Protein AF-A0A838V0Q8-F1 (afdb_monomer_lite)

Structure (mmCIF, N/CA/C/O backbone):
data_AF-A0A838V0Q8-F1
#
_entry.id   AF-A0A838V0Q8-F1
#
loop_
_atom_site.group_PDB
_atom_site.id
_atom_site.type_symbol
_atom_site.label_atom_id
_atom_site.label_alt_id
_atom_site.label_comp_id
_atom_site.label_asym_id
_atom_site.label_entity_id
_atom_site.label_seq_id
_atom_site.pdbx_PDB_ins_code
_atom_site.Cartn_x
_atom_site.Cartn_y
_atom_site.Cartn_z
_atom_site.occupancy
_atom_site.B_iso_or_equiv
_atom_site.auth_seq_id
_atom_site.auth_comp_id
_atom_site.auth_asym_id
_atom_site.auth_atom_id
_atom_site.pdbx_PDB_model_num
ATOM 1 N N . MET A 1 1 ? 31.787 38.066 -12.385 1.00 27.59 1 MET A N 1
ATOM 2 C CA . MET A 1 1 ? 32.441 38.683 -13.556 1.00 27.59 1 MET A CA 1
ATOM 3 C C . MET A 1 1 ? 32.677 37.569 -14.558 1.00 27.59 1 MET A C 1
ATOM 5 O O . MET A 1 1 ? 33.365 36.632 -14.186 1.00 27.59 1 MET A O 1
ATOM 9 N N . VAL A 1 2 ? 32.110 37.718 -15.765 1.00 22.78 2 VAL A N 1
ATOM 10 C CA . VAL A 1 2 ? 32.304 36.894 -16.982 1.00 22.78 2 VAL A CA 1
ATOM 11 C C . VAL A 1 2 ? 31.722 35.470 -16.915 1.00 22.78 2 VAL A C 1
ATOM 13 O O . VAL A 1 2 ? 31.914 34.793 -15.921 1.00 22.78 2 VAL A O 1
ATOM 16 N N . ALA A 1 3 ? 31.109 34.875 -17.937 1.00 22.69 3 ALA A N 1
ATOM 17 C CA . ALA A 1 3 ? 30.157 35.247 -18.994 1.00 22.69 3 ALA A CA 1
ATOM 18 C C . ALA A 1 3 ? 29.911 33.912 -19.724 1.00 22.69 3 ALA A C 1
ATOM 20 O O . ALA A 1 3 ? 30.888 33.288 -20.131 1.00 22.69 3 ALA A O 1
ATOM 21 N N . GLU A 1 4 ? 28.667 33.468 -19.907 1.00 22.25 4 GLU A N 1
ATOM 22 C CA . GLU A 1 4 ? 28.375 32.325 -20.782 1.00 22.25 4 GLU A CA 1
ATOM 23 C C . GLU A 1 4 ? 27.551 32.786 -21.978 1.00 22.25 4 GLU A C 1
ATOM 25 O O . GLU A 1 4 ? 26.590 33.547 -21.866 1.00 22.25 4 GLU A O 1
ATOM 30 N N . SER A 1 5 ? 28.043 32.376 -23.142 1.00 23.25 5 SER A N 1
ATOM 31 C CA . SER A 1 5 ? 27.608 32.777 -24.470 1.00 23.25 5 SER A CA 1
ATOM 32 C C . SER A 1 5 ? 26.684 31.713 -25.053 1.00 23.25 5 SER A C 1
ATOM 34 O O . SER A 1 5 ? 26.909 30.516 -24.894 1.00 23.25 5 SER A O 1
ATOM 36 N N . ALA A 1 6 ? 25.629 32.180 -25.715 1.00 22.20 6 ALA A N 1
ATOM 37 C CA . ALA A 1 6 ? 24.656 31.369 -26.425 1.00 22.20 6 ALA A CA 1
ATOM 38 C C . ALA A 1 6 ? 25.219 30.853 -27.759 1.00 22.20 6 ALA A C 1
ATOM 40 O O . ALA A 1 6 ? 25.893 31.592 -28.478 1.00 22.20 6 ALA A O 1
ATOM 41 N N . ALA A 1 7 ? 24.854 29.625 -28.130 1.00 21.95 7 ALA A N 1
ATOM 42 C CA . ALA A 1 7 ? 24.951 29.136 -29.500 1.00 21.95 7 ALA A CA 1
ATOM 43 C C . ALA A 1 7 ? 23.656 28.400 -29.878 1.00 21.95 7 ALA A C 1
ATOM 45 O O . ALA A 1 7 ? 23.331 27.343 -29.342 1.00 21.95 7 ALA A O 1
ATOM 46 N N . THR A 1 8 ? 22.918 29.010 -30.799 1.00 21.48 8 THR A N 1
ATOM 47 C CA . THR 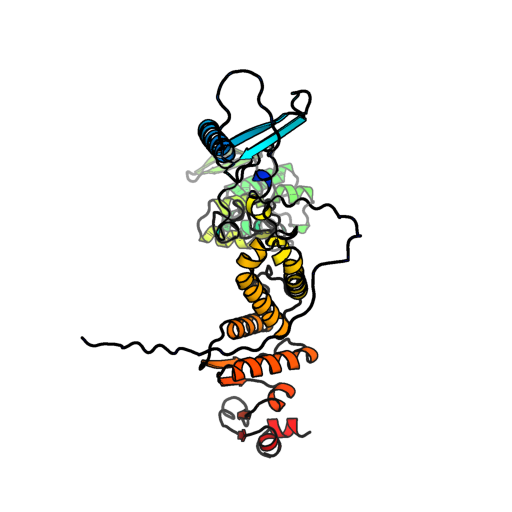A 1 8 ? 21.694 28.514 -31.435 1.00 21.48 8 THR A CA 1
ATOM 48 C C . THR A 1 8 ? 22.070 27.713 -32.684 1.00 21.48 8 THR A C 1
ATOM 50 O O . THR A 1 8 ? 22.910 28.173 -33.455 1.00 21.48 8 THR A O 1
ATOM 53 N N . TYR A 1 9 ? 21.421 26.573 -32.934 1.00 22.02 9 TYR A N 1
ATOM 54 C CA . TYR A 1 9 ? 21.489 25.873 -34.224 1.00 22.02 9 TYR A CA 1
ATOM 55 C C . TYR A 1 9 ? 20.102 25.789 -34.869 1.00 22.02 9 TYR A C 1
ATOM 57 O O . TYR A 1 9 ? 19.142 25.311 -34.271 1.00 22.02 9 TYR A O 1
ATOM 65 N N . THR A 1 10 ? 20.024 26.280 -36.104 1.00 21.56 10 THR A N 1
ATOM 66 C CA . THR A 1 10 ? 18.905 26.191 -37.047 1.00 21.56 10 THR A CA 1
ATOM 67 C C . THR A 1 10 ? 19.059 24.954 -37.934 1.00 21.56 10 THR A C 1
ATOM 69 O O . THR A 1 10 ? 20.157 24.661 -38.405 1.00 21.56 10 THR A O 1
ATOM 72 N N . VAL A 1 11 ? 17.956 24.254 -38.219 1.00 24.94 11 VAL A N 1
ATOM 73 C CA . VAL A 1 11 ? 17.901 23.195 -39.241 1.00 24.94 11 VAL A CA 1
ATOM 74 C C . VAL A 1 11 ? 16.941 23.627 -40.348 1.00 24.94 11 VAL A C 1
ATOM 76 O O . VAL A 1 11 ? 15.776 23.929 -40.099 1.00 24.94 11 VAL A O 1
ATOM 79 N N . ASN A 1 12 ? 17.480 23.685 -41.567 1.00 24.02 12 ASN A N 1
ATOM 80 C CA . ASN A 1 12 ? 16.783 24.012 -42.806 1.00 24.02 12 ASN A CA 1
ATOM 81 C C . ASN A 1 12 ? 15.882 22.860 -43.263 1.00 24.02 12 ASN A C 1
ATOM 83 O O . ASN A 1 12 ? 16.286 21.698 -43.240 1.00 24.02 12 ASN A O 1
ATOM 87 N N . GLY A 1 13 ? 14.688 23.211 -43.740 1.00 23.70 13 GLY A N 1
ATOM 88 C CA . GLY A 1 13 ? 13.792 22.302 -44.442 1.00 23.70 13 GLY A CA 1
ATOM 89 C C . GLY A 1 13 ? 14.162 22.102 -45.913 1.00 23.70 13 GLY A C 1
ATOM 90 O O . GLY A 1 13 ? 14.857 22.918 -46.514 1.00 23.70 13 GLY A O 1
ATOM 91 N N . ASN A 1 14 ? 13.644 21.016 -46.482 1.00 25.72 14 ASN A N 1
ATOM 92 C CA . ASN A 1 14 ? 13.176 20.927 -47.864 1.00 25.72 14 ASN A CA 1
ATOM 93 C C . ASN A 1 14 ? 12.255 19.707 -47.982 1.00 25.72 14 ASN A C 1
ATOM 95 O O . ASN A 1 14 ? 12.619 18.605 -47.579 1.00 25.72 14 ASN A O 1
ATOM 99 N N . GLY A 1 15 ? 11.040 19.935 -48.482 1.00 23.84 15 GLY A N 1
ATOM 100 C CA . GLY A 1 15 ? 10.014 18.912 -48.654 1.00 23.84 15 GLY A CA 1
ATOM 101 C C . GLY A 1 15 ? 10.025 18.265 -50.036 1.00 23.84 15 GLY A C 1
ATOM 102 O O . GLY A 1 15 ? 10.682 18.749 -50.950 1.00 23.84 15 GLY A O 1
ATOM 103 N N . HIS A 1 16 ? 9.210 17.221 -50.189 1.00 25.89 16 HIS A N 1
ATOM 104 C CA . HIS A 1 16 ? 8.459 16.950 -51.413 1.00 25.89 16 HIS A CA 1
ATOM 105 C C . HIS A 1 16 ? 7.184 16.161 -51.100 1.00 25.89 16 HIS A C 1
ATOM 107 O O . HIS A 1 16 ? 7.132 15.353 -50.178 1.00 25.89 16 HIS A O 1
ATOM 113 N N . ALA A 1 17 ? 6.145 16.504 -51.856 1.00 25.42 17 ALA A N 1
ATOM 114 C CA . ALA A 1 17 ? 4.744 16.201 -51.632 1.00 25.42 17 ALA A CA 1
ATOM 115 C C . ALA A 1 17 ? 4.305 14.889 -52.295 1.00 25.42 17 ALA A C 1
ATOM 117 O O . ALA A 1 17 ? 4.749 14.575 -53.396 1.00 25.42 17 ALA A O 1
ATOM 118 N N . HIS A 1 18 ? 3.330 14.217 -51.682 1.00 26.44 18 HIS A N 1
ATOM 119 C CA . HIS A 1 18 ? 2.411 13.305 -52.360 1.00 26.44 18 HIS A CA 1
ATOM 120 C C . HIS A 1 18 ? 0.996 13.510 -51.798 1.00 26.44 18 HIS A C 1
ATOM 122 O O . HIS A 1 18 ? 0.801 13.515 -50.588 1.00 26.44 18 HIS A O 1
ATOM 128 N N . ASN A 1 19 ? 0.033 13.724 -52.698 1.00 30.44 19 ASN A N 1
ATOM 129 C CA . ASN A 1 19 ? -1.394 13.947 -52.433 1.00 30.44 19 ASN A CA 1
ATOM 130 C C . ASN A 1 19 ? -2.167 12.652 -52.744 1.00 30.44 19 ASN A C 1
ATOM 132 O O . ASN A 1 19 ? -1.839 12.018 -53.753 1.00 30.44 19 ASN A O 1
ATOM 136 N N . PRO A 1 20 ? -3.158 12.245 -51.928 1.00 26.58 20 PRO A N 1
ATOM 137 C CA . PRO A 1 20 ? -4.517 11.996 -52.469 1.00 26.58 20 PRO A CA 1
ATOM 138 C C . PRO A 1 20 ? -5.647 12.149 -51.404 1.00 26.58 20 PRO A C 1
ATOM 140 O O . PRO A 1 20 ? -5.343 12.360 -50.235 1.00 26.58 20 PRO A O 1
ATOM 143 N N . PRO A 1 21 ? -6.931 11.866 -51.708 1.00 28.67 21 PRO A N 1
ATOM 144 C CA . PRO A 1 21 ? -7.821 12.361 -52.760 1.00 28.67 21 PRO A CA 1
ATOM 145 C C . PRO A 1 21 ? -8.985 13.216 -52.175 1.00 28.67 21 PRO A C 1
ATOM 147 O O . PRO A 1 21 ? -9.068 13.460 -50.975 1.00 28.67 21 PRO A O 1
ATOM 150 N N . SER A 1 22 ? -9.869 13.717 -53.045 1.00 30.17 22 SER A N 1
ATOM 151 C CA . SER A 1 22 ? -10.964 14.655 -52.744 1.00 30.17 22 SER A CA 1
ATOM 152 C C . SER A 1 22 ? -12.194 14.041 -52.058 1.00 30.17 22 SER A C 1
ATOM 154 O O . SER A 1 22 ? -12.594 12.921 -52.358 1.00 30.17 22 SER A O 1
ATOM 156 N N . MET A 1 23 ? -12.826 14.868 -51.220 1.00 28.14 23 MET A N 1
ATOM 157 C CA . MET A 1 23 ? -13.954 14.620 -50.313 1.00 28.14 23 MET A CA 1
ATOM 158 C C . MET A 1 23 ? -15.334 14.533 -51.007 1.00 28.14 23 MET A C 1
ATOM 160 O O . MET A 1 23 ? -16.185 15.401 -50.819 1.00 28.14 23 MET A O 1
ATOM 164 N N . GLY A 1 24 ? -15.564 13.504 -51.820 1.00 35.00 24 GLY A N 1
ATOM 165 C CA . GLY A 1 24 ? -16.879 13.210 -52.396 1.00 35.00 24 GLY A CA 1
ATOM 166 C C . GLY A 1 24 ? -17.123 11.707 -52.411 1.00 35.00 24 GLY A C 1
ATOM 167 O O . GLY A 1 24 ? -16.280 10.979 -52.920 1.00 35.00 24 GLY A O 1
ATOM 168 N N . ASP A 1 25 ? -18.264 11.295 -51.861 1.00 31.20 25 ASP A N 1
ATOM 169 C CA . ASP A 1 25 ? -18.813 9.930 -51.813 1.00 31.20 25 ASP A CA 1
ATOM 170 C C . ASP A 1 25 ? -18.378 9.065 -50.619 1.00 31.20 25 ASP A C 1
ATOM 172 O O . ASP A 1 25 ? -17.467 8.250 -50.717 1.00 31.20 25 ASP A O 1
ATOM 176 N N . LEU A 1 26 ? -19.087 9.229 -49.493 1.00 26.19 26 LEU A N 1
ATOM 177 C CA . LEU A 1 26 ? -19.538 8.152 -48.590 1.00 26.19 26 LEU A CA 1
ATOM 178 C C . LEU A 1 26 ? -20.441 8.764 -47.503 1.00 26.19 26 LEU A C 1
ATOM 180 O O . LEU A 1 26 ? -20.058 8.954 -46.353 1.00 26.19 26 LEU A O 1
ATOM 184 N N . LEU A 1 27 ? -21.650 9.133 -47.927 1.00 29.05 27 LEU A N 1
ATOM 185 C CA . LEU A 1 27 ? -22.819 9.204 -47.054 1.00 29.05 27 LEU A CA 1
ATOM 186 C C . LEU A 1 27 ? -23.369 7.777 -46.932 1.00 29.05 27 LEU A C 1
ATOM 188 O O . LEU A 1 27 ? -23.514 7.121 -47.962 1.00 29.05 27 LEU A O 1
ATOM 192 N N . ASP A 1 28 ? -23.589 7.330 -45.692 1.00 31.64 28 ASP A N 1
ATOM 193 C CA . ASP A 1 28 ? -24.617 6.375 -45.224 1.00 31.64 28 ASP A CA 1
ATOM 194 C C . ASP A 1 28 ? -24.084 5.436 -44.123 1.00 31.64 28 ASP A C 1
ATOM 196 O O . ASP A 1 28 ? -23.630 4.324 -44.389 1.00 31.64 28 ASP A O 1
ATOM 200 N N . ALA A 1 29 ? -24.178 5.888 -42.865 1.00 27.28 29 ALA A N 1
ATOM 201 C CA . ALA A 1 29 ? -24.441 5.052 -41.686 1.00 27.28 29 ALA A CA 1
ATOM 202 C C . ALA A 1 29 ? -24.900 5.944 -40.510 1.00 27.28 29 ALA A C 1
ATOM 204 O O . ALA A 1 29 ? -24.323 7.002 -40.270 1.00 27.28 29 ALA A O 1
ATOM 205 N N . GLU A 1 30 ? -25.971 5.525 -39.835 1.00 27.91 30 GLU A N 1
ATOM 206 C CA . GLU A 1 30 ? -26.723 6.229 -38.778 1.00 27.91 30 GLU A CA 1
ATOM 207 C C . GLU A 1 30 ? -25.892 6.580 -37.519 1.00 27.91 30 GLU A C 1
ATOM 209 O O . GLU A 1 30 ? -24.921 5.879 -37.222 1.00 27.91 30 GLU A O 1
ATOM 214 N N . PRO A 1 31 ? -26.263 7.626 -36.745 1.00 31.75 31 PRO A N 1
ATOM 215 C CA . PRO A 1 31 ? -25.540 8.006 -35.536 1.00 31.75 31 PRO A CA 1
ATOM 216 C C . PRO A 1 31 ? -25.955 7.149 -34.330 1.00 31.75 31 PRO A C 1
ATOM 218 O O . PRO A 1 31 ? -27.133 6.856 -34.133 1.00 31.75 31 PRO A O 1
ATOM 221 N N . LEU A 1 32 ? -24.969 6.791 -33.505 1.00 28.88 32 LEU A N 1
ATOM 222 C CA . LEU A 1 32 ? -25.169 6.327 -32.133 1.00 28.88 32 LEU A CA 1
ATOM 223 C C . LEU A 1 32 ? -25.063 7.533 -31.195 1.00 28.88 32 LEU A C 1
ATOM 225 O O . LEU A 1 32 ? -24.116 8.314 -31.299 1.00 28.88 32 LEU A O 1
ATOM 229 N N . ASP A 1 33 ? -26.060 7.662 -30.322 1.00 35.06 33 ASP A N 1
ATOM 230 C CA . ASP A 1 33 ? -26.150 8.648 -29.247 1.00 35.06 33 ASP A CA 1
ATOM 231 C C . ASP A 1 33 ? -24.941 8.567 -28.307 1.00 35.06 33 ASP A C 1
ATOM 233 O O . ASP A 1 33 ? -24.642 7.488 -27.799 1.00 35.06 33 ASP A O 1
ATOM 237 N N . GLU A 1 34 ? -24.302 9.707 -28.025 1.00 33.06 34 GLU A N 1
ATOM 238 C CA . GLU A 1 34 ? -23.571 9.950 -26.775 1.00 33.06 34 GLU A CA 1
ATOM 239 C C . GLU A 1 34 ? -23.353 11.465 -26.577 1.00 33.06 34 GLU A C 1
ATOM 241 O O . GLU A 1 34 ? -22.611 12.130 -27.305 1.00 33.06 34 GLU A O 1
ATOM 246 N N . ASP A 1 35 ? -24.061 12.014 -25.587 1.00 30.98 35 ASP A N 1
ATOM 247 C CA . ASP A 1 35 ? -24.038 13.420 -25.188 1.00 30.98 35 ASP A CA 1
ATOM 248 C C . ASP A 1 35 ? -22.748 13.763 -24.428 1.00 30.98 35 ASP A C 1
ATOM 250 O O . ASP A 1 35 ? -22.618 13.521 -23.227 1.00 30.98 35 ASP A O 1
ATOM 254 N N . VAL A 1 36 ? -21.811 14.419 -25.113 1.00 31.73 36 VAL A N 1
ATOM 255 C CA . VAL A 1 36 ? -20.739 15.202 -24.483 1.00 31.73 36 VAL A CA 1
ATOM 256 C C . VAL A 1 36 ? -20.862 16.633 -24.994 1.00 31.73 36 VAL A C 1
ATOM 258 O O . VAL A 1 36 ? -20.427 16.964 -26.097 1.00 31.73 36 VAL A O 1
ATOM 261 N N . PHE A 1 37 ? -21.520 17.494 -24.212 1.00 37.84 37 PHE A N 1
ATOM 262 C CA . PHE A 1 37 ? -21.753 18.881 -24.608 1.00 37.84 37 PHE A CA 1
ATOM 263 C C . PHE A 1 37 ? -20.586 19.788 -24.224 1.00 37.84 37 PHE A C 1
ATOM 265 O O . PHE A 1 37 ? -20.399 20.186 -23.076 1.00 37.84 37 PHE A O 1
ATOM 272 N N . ASP A 1 38 ? -19.831 20.136 -25.260 1.00 32.28 38 ASP A N 1
ATOM 273 C CA . ASP A 1 38 ? -18.827 21.187 -25.286 1.00 32.28 38 ASP A CA 1
ATOM 274 C C . ASP A 1 38 ? -19.506 22.567 -25.165 1.00 32.28 38 ASP A C 1
ATOM 276 O O . ASP A 1 38 ? -20.381 22.923 -25.964 1.00 32.28 38 ASP A O 1
ATOM 280 N N . ILE A 1 39 ? -19.110 23.356 -24.162 1.00 34.66 39 ILE A N 1
ATOM 281 C CA . ILE A 1 39 ? -19.724 24.650 -23.791 1.00 34.66 39 ILE A CA 1
ATOM 282 C C . ILE A 1 39 ? -19.651 25.678 -24.940 1.00 34.66 39 ILE A C 1
ATOM 284 O O . ILE A 1 39 ? -20.448 26.615 -24.997 1.00 34.66 39 ILE A O 1
ATOM 288 N N . GLU A 1 40 ? -18.760 25.489 -25.917 1.00 30.78 40 GLU A N 1
ATOM 289 C CA . GLU A 1 40 ? -18.670 26.365 -27.092 1.00 30.78 40 GLU A CA 1
ATOM 290 C C . GLU A 1 40 ? -19.687 26.040 -28.199 1.00 30.78 40 GLU A C 1
ATOM 292 O O . GLU A 1 40 ? -20.013 26.921 -29.000 1.00 30.78 40 GLU A O 1
ATOM 297 N N . ARG A 1 41 ? -20.249 24.822 -28.240 1.00 31.50 41 ARG A N 1
ATOM 298 C CA . ARG A 1 41 ? -21.138 24.392 -29.337 1.00 31.50 41 ARG A CA 1
ATOM 299 C C . ARG A 1 41 ? -22.588 24.852 -29.161 1.00 31.50 41 ARG A C 1
ATOM 301 O O . ARG A 1 41 ? -23.261 25.126 -30.150 1.00 31.50 41 ARG A O 1
ATOM 308 N N . ALA A 1 42 ? -23.038 25.059 -27.922 1.00 31.00 42 ALA A N 1
ATOM 309 C CA . ALA A 1 42 ? -24.378 25.581 -27.619 1.00 31.00 42 ALA A CA 1
ATOM 310 C C . ALA A 1 42 ? -24.590 27.048 -28.058 1.00 31.00 42 ALA A C 1
ATOM 312 O O . ALA A 1 42 ? -25.717 27.536 -28.078 1.00 31.00 42 ALA A O 1
ATOM 313 N N . ALA A 1 43 ? -23.523 27.757 -28.440 1.00 29.64 43 ALA A N 1
ATOM 314 C CA . ALA A 1 43 ? -23.597 29.149 -28.874 1.00 29.64 43 ALA A CA 1
ATOM 315 C C . ALA A 1 43 ? -23.860 29.335 -30.385 1.00 29.64 43 ALA A C 1
ATOM 317 O O . ALA A 1 43 ? -23.989 30.482 -30.815 1.00 29.64 43 ALA A O 1
ATOM 318 N N . ILE A 1 44 ? -23.921 28.265 -31.196 1.00 30.66 44 ILE A N 1
ATOM 319 C CA . ILE A 1 44 ? -23.958 28.392 -32.669 1.00 30.66 44 ILE A CA 1
ATOM 320 C C . ILE A 1 44 ? -25.320 28.091 -33.325 1.00 30.66 44 ILE A C 1
ATOM 322 O O . ILE A 1 44 ? -25.577 28.656 -34.383 1.00 30.66 44 ILE A O 1
ATOM 326 N N . ASP A 1 45 ? -26.263 27.386 -32.692 1.00 30.31 45 ASP A N 1
ATOM 327 C CA . ASP A 1 45 ? -27.553 27.068 -33.352 1.00 30.31 45 ASP A CA 1
ATOM 328 C C . ASP A 1 45 ? -28.740 27.985 -32.993 1.00 30.31 45 ASP A C 1
ATOM 330 O O . ASP A 1 45 ? -29.865 27.779 -33.445 1.00 30.31 45 ASP A O 1
ATOM 334 N N . ALA A 1 46 ? -28.512 29.084 -32.270 1.00 32.84 46 ALA A N 1
ATOM 335 C CA . ALA A 1 46 ? -29.547 30.088 -31.998 1.00 32.84 46 ALA A CA 1
ATOM 336 C C . ALA A 1 46 ? -29.576 31.200 -33.068 1.00 32.84 46 ALA A C 1
ATOM 338 O O . ALA A 1 46 ? -29.447 32.388 -32.765 1.00 32.84 46 ALA A O 1
ATOM 339 N N . ALA A 1 47 ? -29.738 30.824 -34.337 1.00 32.78 47 ALA A N 1
ATOM 340 C CA . ALA A 1 47 ? -29.873 31.753 -35.461 1.00 32.78 47 ALA A CA 1
ATOM 341 C C . ALA A 1 47 ? -31.260 31.679 -36.124 1.00 32.78 47 ALA A C 1
ATOM 343 O O . ALA A 1 47 ? -31.353 31.646 -37.344 1.00 32.78 47 ALA A O 1
ATOM 344 N N . ALA A 1 48 ? -32.346 31.669 -35.344 1.00 35.22 48 ALA A N 1
ATOM 345 C CA . ALA A 1 48 ? -33.700 31.909 -35.862 1.00 35.22 48 ALA A CA 1
ATOM 346 C C . ALA A 1 48 ? -34.703 32.231 -34.739 1.00 35.22 48 ALA A C 1
ATOM 348 O O . ALA A 1 48 ? -35.580 31.434 -34.435 1.00 35.22 48 ALA A O 1
ATOM 349 N N . LEU A 1 49 ? -34.604 33.408 -34.116 1.00 36.38 49 LEU A N 1
ATOM 350 C CA . LEU A 1 49 ? -35.674 33.922 -33.251 1.00 36.38 49 LEU A CA 1
ATOM 351 C C . LEU A 1 49 ? -36.010 35.361 -33.652 1.00 36.38 49 LEU A C 1
ATOM 353 O O . LEU A 1 49 ? -35.263 36.304 -33.390 1.00 36.38 49 LEU A O 1
ATOM 357 N N . THR A 1 50 ? -37.142 35.518 -34.336 1.00 31.05 50 THR A N 1
ATOM 358 C CA . THR A 1 50 ? -37.797 36.807 -34.592 1.00 31.05 50 THR A CA 1
ATOM 359 C C . THR A 1 50 ? -38.394 37.371 -33.296 1.00 31.05 50 THR A C 1
ATOM 361 O O . THR A 1 50 ? -39.082 36.633 -32.592 1.00 31.05 50 THR A O 1
ATOM 364 N N . PRO A 1 51 ? -38.193 38.661 -32.968 1.00 31.22 51 PRO A N 1
ATOM 365 C CA . PRO A 1 51 ? -38.694 39.240 -31.722 1.00 31.22 51 PRO A CA 1
ATOM 366 C C . PRO A 1 51 ? -40.180 39.642 -31.800 1.00 31.22 51 PRO A C 1
ATOM 368 O O . PRO A 1 51 ? -40.661 40.104 -32.836 1.00 31.22 51 PRO A O 1
ATOM 371 N N . ALA A 1 52 ? -40.889 39.520 -30.671 1.00 31.80 52 ALA A N 1
ATOM 372 C CA . ALA A 1 52 ? -42.232 40.069 -30.448 1.00 31.80 52 ALA A CA 1
ATOM 373 C C . ALA A 1 52 ? -42.241 41.620 -30.524 1.00 31.80 52 ALA A C 1
ATOM 375 O O . ALA A 1 52 ? -41.208 42.256 -30.288 1.00 31.80 52 ALA A O 1
ATOM 376 N N . PRO A 1 53 ? -43.375 42.264 -30.873 1.00 33.94 53 PRO A N 1
ATOM 377 C CA . PRO A 1 53 ? -43.376 43.633 -31.379 1.00 33.94 53 PRO A CA 1
ATOM 378 C C . PRO A 1 53 ? -43.263 44.669 -30.255 1.00 33.94 53 PRO A C 1
ATOM 380 O O . PRO A 1 53 ? -44.165 44.826 -29.436 1.00 33.94 53 PRO A O 1
ATOM 383 N N . GLY A 1 54 ? -42.164 45.425 -30.261 1.00 32.88 54 GLY A N 1
ATOM 384 C CA . GLY A 1 54 ? -41.923 46.511 -29.311 1.00 32.88 54 GLY A CA 1
ATOM 385 C C . GLY A 1 54 ? -40.533 47.125 -29.452 1.00 32.88 54 GLY A C 1
ATOM 386 O O . GLY A 1 54 ? -39.710 46.965 -28.567 1.00 32.88 54 GLY A O 1
ATOM 387 N N . ALA A 1 55 ? -40.302 47.801 -30.584 1.00 34.16 55 ALA A N 1
ATOM 388 C CA . ALA A 1 55 ? -39.241 48.778 -30.864 1.00 34.16 55 ALA A CA 1
ATOM 389 C C . ALA A 1 55 ? -37.795 48.452 -30.420 1.00 34.16 55 ALA A C 1
ATOM 391 O O . ALA A 1 55 ? -37.425 48.687 -29.277 1.00 34.16 55 ALA A O 1
ATOM 392 N N . LEU A 1 56 ? -36.946 48.081 -31.389 1.00 32.66 56 LEU A N 1
ATOM 393 C CA . LEU A 1 56 ? -35.670 48.745 -31.732 1.00 32.66 56 LEU A CA 1
ATOM 394 C C . LEU A 1 56 ? -35.138 48.155 -33.066 1.00 32.66 56 LEU A C 1
ATOM 396 O O . LEU A 1 56 ? -35.494 47.029 -33.416 1.00 32.66 56 LEU A O 1
ATOM 400 N N . PRO A 1 57 ? -34.392 48.936 -33.871 1.00 35.97 57 PRO A N 1
ATOM 401 C CA . PRO A 1 57 ? -34.242 48.722 -35.307 1.00 35.97 57 PRO A CA 1
ATOM 402 C C . PRO A 1 57 ? -33.289 47.577 -35.658 1.00 35.97 57 PRO A C 1
ATOM 404 O O . PRO A 1 57 ? -32.301 47.317 -34.975 1.00 35.97 57 PRO A O 1
ATOM 407 N N . ALA A 1 58 ? -33.581 46.946 -36.792 1.00 46.47 58 ALA A N 1
ATOM 408 C CA . ALA A 1 58 ? -32.696 46.018 -37.468 1.00 46.47 58 ALA A CA 1
ATOM 409 C C . ALA A 1 58 ? -31.433 46.746 -37.961 1.00 46.47 58 ALA A C 1
ATOM 411 O O . ALA A 1 58 ? -31.509 47.586 -38.858 1.00 46.47 58 ALA A O 1
ATOM 412 N N . SER A 1 59 ? -30.276 46.402 -37.394 1.00 40.00 59 SER A N 1
ATOM 413 C CA . SER A 1 59 ? -28.971 46.625 -38.024 1.00 40.00 59 SER A CA 1
ATOM 414 C C . SER A 1 59 ? -27.925 45.645 -37.478 1.00 40.00 59 SER A C 1
ATOM 416 O O . SER A 1 59 ? -27.496 45.756 -36.331 1.00 40.00 59 SER A O 1
ATOM 418 N N . ASP A 1 60 ? -27.548 44.685 -38.320 1.00 43.28 60 ASP A N 1
ATOM 419 C CA . ASP A 1 60 ? -26.211 44.105 -38.492 1.00 43.28 60 ASP A CA 1
ATOM 420 C C . ASP A 1 60 ? -25.285 43.963 -37.271 1.00 43.28 60 ASP A C 1
ATOM 422 O O . ASP A 1 60 ? -24.539 44.876 -36.913 1.00 43.28 60 ASP A O 1
ATOM 426 N N . LYS A 1 61 ? -25.213 42.735 -36.739 1.00 46.66 61 LYS A N 1
ATOM 427 C CA . LYS A 1 61 ? -24.014 41.862 -36.742 1.00 46.66 61 LYS A CA 1
ATOM 428 C C . LYS A 1 61 ? -24.272 40.642 -35.839 1.00 46.66 61 LYS A C 1
ATOM 430 O O . LYS A 1 61 ? -24.765 40.830 -34.728 1.00 46.66 61 LYS A O 1
ATOM 435 N N . PRO A 1 62 ? -23.858 39.421 -36.227 1.00 48.34 62 PRO A N 1
ATOM 436 C CA . PRO A 1 62 ? -24.031 38.195 -35.424 1.00 48.34 62 PRO A CA 1
ATOM 437 C C . PRO A 1 62 ? -23.356 38.234 -34.034 1.00 48.34 62 PRO A C 1
ATOM 439 O O . PRO A 1 62 ? -23.585 37.361 -33.206 1.00 48.34 62 PRO A O 1
ATOM 442 N N . ASN A 1 63 ? -22.565 39.271 -33.742 1.00 56.81 63 ASN A N 1
ATOM 443 C CA . ASN A 1 63 ? -21.862 39.459 -32.474 1.00 56.81 63 ASN A CA 1
ATOM 444 C C . ASN A 1 63 ? -22.728 40.081 -31.349 1.00 56.81 63 ASN A C 1
ATOM 446 O O . ASN A 1 63 ? -22.324 40.036 -30.194 1.00 56.81 63 ASN A O 1
ATOM 450 N N . THR A 1 64 ? -23.907 40.653 -31.643 1.00 73.94 64 THR A N 1
ATOM 451 C CA . THR A 1 64 ? -24.700 41.413 -30.646 1.00 73.94 64 THR A CA 1
ATOM 452 C C . THR A 1 64 ? -25.581 40.539 -29.752 1.00 73.94 64 THR A C 1
ATOM 454 O O . THR A 1 64 ? -25.746 40.848 -28.575 1.00 73.94 64 THR A O 1
ATOM 457 N N . MET A 1 65 ? -26.127 39.429 -30.265 1.00 80.19 65 MET A N 1
ATOM 458 C CA . MET A 1 65 ? -26.949 38.522 -29.452 1.00 80.19 65 MET A CA 1
ATOM 459 C C . MET A 1 65 ? -26.091 37.740 -28.458 1.00 80.19 65 MET A C 1
ATOM 461 O O . MET A 1 65 ? -26.425 37.682 -27.280 1.00 80.19 65 MET A O 1
ATOM 465 N N . ARG A 1 66 ? -24.942 37.215 -28.905 1.00 81.38 66 ARG A N 1
ATOM 466 C CA . ARG A 1 66 ? -23.989 36.512 -28.034 1.00 81.38 66 ARG A CA 1
ATOM 467 C C . ARG A 1 66 ? -23.517 37.398 -26.882 1.00 81.38 66 ARG A C 1
ATOM 469 O O . ARG A 1 66 ? -23.494 36.935 -25.751 1.00 81.38 66 ARG A O 1
ATOM 476 N N . GLN A 1 67 ? -23.196 38.664 -27.165 1.00 84.06 67 GLN A N 1
ATOM 477 C CA . GLN A 1 67 ? -22.832 39.646 -26.138 1.00 84.06 67 GLN A CA 1
ATOM 478 C C . GLN A 1 67 ? -23.969 39.867 -25.139 1.00 84.06 67 GLN A C 1
ATOM 480 O O . GLN A 1 67 ? -23.758 39.738 -23.944 1.00 84.06 67 GLN A O 1
ATOM 485 N N . ARG A 1 68 ? -25.200 40.092 -25.613 1.00 85.38 68 ARG A N 1
ATOM 486 C CA . ARG A 1 68 ? -26.356 40.292 -24.725 1.00 85.38 68 ARG A CA 1
ATOM 487 C C . ARG A 1 68 ? -26.672 39.074 -23.858 1.00 85.38 68 ARG A C 1
ATOM 489 O O . ARG A 1 68 ? -27.052 39.241 -22.701 1.00 85.38 68 ARG A O 1
ATOM 496 N N . VAL A 1 69 ? -26.551 37.867 -24.414 1.00 88.69 69 VAL A N 1
ATOM 497 C CA . VAL A 1 69 ? -26.728 36.618 -23.661 1.00 88.69 69 VAL A CA 1
ATOM 498 C C . VAL A 1 69 ? -25.619 36.479 -22.623 1.00 88.69 69 VAL A C 1
ATOM 500 O O . VAL A 1 69 ? -25.935 36.229 -21.468 1.00 88.69 69 VAL A O 1
ATOM 503 N N . ALA A 1 70 ? -24.357 36.710 -22.995 1.00 88.88 70 ALA A N 1
ATOM 504 C CA . ALA A 1 70 ? -23.232 36.672 -22.063 1.00 88.88 70 ALA A CA 1
ATOM 505 C C . ALA A 1 70 ? -23.411 37.671 -20.908 1.00 88.88 70 ALA A C 1
ATOM 507 O O . ALA A 1 70 ? -23.351 37.259 -19.754 1.00 88.88 70 ALA A O 1
ATOM 508 N N . ASP A 1 71 ? -23.747 38.931 -21.205 1.00 89.56 71 ASP A N 1
ATOM 509 C CA . ASP A 1 71 ? -24.001 39.967 -20.194 1.00 89.56 71 ASP A CA 1
ATOM 510 C C . ASP A 1 71 ? -25.152 39.568 -19.248 1.00 89.56 71 ASP A C 1
ATOM 512 O O . ASP A 1 71 ? -25.096 39.793 -18.037 1.00 89.56 71 ASP A O 1
ATOM 516 N N . SER A 1 72 ? -26.212 38.954 -19.791 1.00 90.50 72 SER A N 1
ATOM 517 C CA . SER A 1 72 ? -27.369 38.494 -19.008 1.00 90.50 72 SER A CA 1
ATOM 518 C C . SER A 1 72 ? -27.025 37.290 -18.132 1.00 90.50 72 SER A C 1
ATOM 520 O O . SER A 1 72 ? -27.463 37.228 -16.982 1.00 90.50 72 SER A O 1
ATOM 522 N N . VAL A 1 73 ? -26.228 36.352 -18.650 1.00 91.56 73 VAL A N 1
ATOM 523 C CA . VAL A 1 73 ? -25.728 35.194 -17.904 1.00 91.56 73 VAL A CA 1
ATOM 524 C C . VAL A 1 73 ? -24.822 35.661 -16.767 1.00 91.56 73 VAL A C 1
ATOM 526 O O . VAL A 1 73 ? -25.082 35.305 -15.625 1.00 91.56 73 VAL A O 1
ATOM 529 N N . GLU A 1 74 ? -23.848 36.532 -17.037 1.00 90.06 74 GLU A N 1
ATOM 530 C CA . GLU A 1 74 ? -22.935 37.081 -16.025 1.00 90.06 74 GLU A CA 1
ATOM 531 C C . GLU A 1 74 ? -23.689 37.868 -14.943 1.00 90.06 74 GLU A C 1
ATOM 533 O O . GLU A 1 74 ? -23.462 37.684 -13.747 1.00 90.06 74 GLU A O 1
ATOM 538 N N . THR A 1 75 ? -24.648 38.711 -15.337 1.00 90.38 75 THR A N 1
ATOM 539 C CA . THR A 1 75 ? -25.486 39.454 -14.384 1.00 90.38 75 THR A CA 1
ATOM 540 C C . THR A 1 75 ? -26.298 38.504 -13.505 1.00 90.38 75 THR A C 1
ATOM 542 O O . THR A 1 75 ? -26.373 38.694 -12.291 1.00 90.38 75 THR A O 1
ATOM 545 N N . THR A 1 76 ? -26.897 37.468 -14.095 1.00 89.44 76 THR A N 1
ATOM 546 C CA . THR A 1 76 ? -27.746 36.529 -13.352 1.00 89.44 76 THR A CA 1
ATOM 547 C C . THR A 1 76 ? -26.923 35.622 -12.443 1.00 89.44 76 THR A C 1
ATOM 549 O O . THR A 1 76 ? -27.331 35.399 -11.310 1.00 89.44 76 THR A O 1
ATOM 552 N N . LEU A 1 77 ? -25.744 35.170 -12.880 1.00 88.31 77 LEU A N 1
ATOM 553 C CA . LEU A 1 77 ? -24.808 34.410 -12.049 1.00 88.31 77 LEU A CA 1
ATOM 554 C C . LEU A 1 77 ? -24.332 35.240 -10.853 1.00 88.31 77 LEU A C 1
ATOM 556 O O . LEU A 1 77 ? -24.363 34.747 -9.729 1.00 88.31 77 LEU A O 1
ATOM 560 N N . ASN A 1 78 ? -23.997 36.518 -11.056 1.00 87.56 78 ASN A N 1
ATOM 561 C CA . ASN A 1 78 ? -23.630 37.421 -9.961 1.00 87.56 78 ASN A CA 1
ATOM 562 C C . ASN A 1 78 ? -24.774 37.626 -8.953 1.00 87.56 78 ASN A C 1
ATOM 564 O O . ASN A 1 78 ? -24.537 37.641 -7.747 1.00 87.56 78 ASN A O 1
ATOM 568 N N . LEU A 1 79 ? -26.016 37.770 -9.429 1.00 88.50 79 LEU A N 1
ATOM 569 C CA . LEU A 1 79 ? -27.197 37.901 -8.565 1.00 88.50 79 LEU A CA 1
ATOM 570 C C . LEU A 1 79 ? -27.582 36.582 -7.874 1.00 88.50 79 LEU A C 1
ATOM 572 O O . LEU A 1 79 ? -28.124 36.612 -6.772 1.00 88.50 79 LEU A O 1
ATOM 576 N N . GLY A 1 80 ? -27.316 35.446 -8.519 1.00 81.62 80 GLY A N 1
ATOM 577 C CA . GLY A 1 80 ? -27.621 34.092 -8.053 1.00 81.62 80 GLY A CA 1
ATOM 578 C C . GLY A 1 80 ? -26.462 33.393 -7.337 1.00 81.62 80 GLY A C 1
ATOM 579 O O . GLY A 1 80 ? -26.481 32.171 -7.222 1.00 81.62 80 GLY A O 1
ATOM 580 N N . GLU A 1 81 ? -25.436 34.136 -6.906 1.00 82.94 81 GLU A N 1
ATOM 581 C CA . GLU A 1 81 ? -24.236 33.625 -6.215 1.00 82.94 81 GLU A CA 1
ATOM 582 C C . GLU A 1 81 ? -23.514 32.462 -6.939 1.00 82.94 81 GLU A C 1
ATOM 584 O O . GLU A 1 81 ? -22.906 31.575 -6.316 1.00 82.94 81 GLU A O 1
ATOM 589 N N . GLY A 1 82 ? -23.546 32.496 -8.273 1.00 82.38 82 GLY A N 1
ATOM 590 C CA . GLY A 1 82 ? -22.943 31.509 -9.167 1.00 82.38 82 GLY A CA 1
ATOM 591 C C . GLY A 1 82 ? -23.900 30.405 -9.628 1.00 82.38 82 GLY A C 1
ATOM 592 O O . GLY A 1 82 ? -23.425 29.344 -10.033 1.00 82.38 82 GLY A O 1
ATOM 593 N N . VAL A 1 83 ? -25.222 30.609 -9.549 1.00 83.69 83 VAL A N 1
ATOM 594 C CA . VAL A 1 83 ? -26.258 29.688 -10.056 1.00 83.69 83 VAL A CA 1
ATOM 595 C C . VAL A 1 83 ? -27.226 30.429 -10.987 1.00 83.69 83 VAL A C 1
ATOM 597 O O . VAL A 1 83 ? -27.645 31.546 -10.693 1.00 83.69 83 VAL A O 1
ATOM 600 N N . ILE A 1 84 ? -27.604 29.806 -12.107 1.00 87.75 84 ILE A N 1
ATOM 601 C CA . ILE A 1 84 ? -28.569 30.345 -13.077 1.00 87.75 84 ILE A CA 1
ATOM 602 C C . ILE A 1 84 ? -29.522 29.254 -13.568 1.00 87.75 84 ILE A C 1
ATOM 604 O O . ILE A 1 84 ? -29.092 28.165 -13.940 1.00 87.75 84 ILE A O 1
ATOM 608 N N . LEU A 1 85 ? -30.819 29.561 -13.610 1.00 87.69 85 LEU A N 1
ATOM 609 C CA . LEU A 1 85 ? -31.837 28.726 -14.248 1.00 87.69 85 LEU A CA 1
ATOM 610 C C . LEU A 1 85 ? -32.183 29.314 -15.619 1.00 87.69 85 LEU A C 1
ATOM 612 O O . LEU A 1 85 ? -32.574 30.476 -15.724 1.00 87.69 85 LEU A O 1
ATOM 616 N N . VAL A 1 86 ? -32.042 28.511 -16.667 1.00 89.75 86 VAL A N 1
ATOM 617 C CA . VAL A 1 86 ? -32.334 28.876 -18.052 1.00 89.75 86 VAL A CA 1
ATOM 618 C C . VAL A 1 86 ? -33.574 28.117 -18.503 1.00 89.75 86 VAL A C 1
ATOM 620 O O . VAL A 1 86 ? -33.526 26.906 -18.700 1.00 89.75 86 VAL A O 1
ATOM 623 N N . ALA A 1 87 ? -34.678 28.836 -18.686 1.00 89.69 87 ALA A N 1
ATOM 624 C CA . ALA A 1 87 ? -35.895 28.288 -19.272 1.00 89.69 87 ALA A CA 1
ATOM 625 C C . ALA A 1 87 ? -35.822 28.352 -20.806 1.00 89.69 87 ALA A C 1
ATOM 627 O O . ALA A 1 87 ? -35.645 29.426 -21.388 1.00 89.69 87 ALA A O 1
ATOM 628 N N . ILE A 1 88 ? -35.971 27.204 -21.459 1.00 88.06 88 ILE A N 1
ATOM 629 C CA . ILE A 1 88 ? -36.081 27.060 -22.909 1.00 88.06 88 ILE A CA 1
ATOM 630 C C . ILE A 1 88 ? -37.569 27.057 -23.257 1.00 88.06 88 ILE A C 1
ATOM 632 O O . ILE A 1 88 ? -38.334 26.215 -22.787 1.00 88.06 88 ILE A O 1
ATOM 636 N N . LEU A 1 89 ? -37.985 28.019 -24.077 1.00 88.44 89 LEU A N 1
ATOM 637 C CA . LEU A 1 89 ? -39.374 28.164 -24.508 1.00 88.44 89 LEU A CA 1
ATOM 638 C C . LEU A 1 89 ? -39.631 27.354 -25.787 1.00 88.44 89 LEU A C 1
ATOM 640 O O . LEU A 1 89 ? -38.807 27.368 -26.702 1.00 88.44 89 LEU A O 1
ATOM 644 N N . GLY A 1 90 ? -40.775 26.671 -25.850 1.00 82.50 90 GLY A N 1
ATOM 645 C CA . GLY A 1 90 ? -41.293 26.018 -27.050 1.00 82.50 90 GLY A CA 1
ATOM 646 C C . GLY A 1 90 ? -41.888 27.013 -28.051 1.00 82.50 90 GLY A C 1
ATOM 647 O O . GLY A 1 90 ? -42.010 28.208 -27.775 1.00 82.50 90 GLY A O 1
ATOM 648 N N . GLU A 1 91 ? -42.283 26.523 -29.230 1.00 80.31 91 GLU A N 1
ATOM 649 C CA . GLU A 1 91 ? -42.860 27.356 -30.304 1.00 80.31 91 GLU A CA 1
ATOM 650 C C . GLU A 1 91 ? -44.166 28.063 -29.897 1.00 80.31 91 GLU A C 1
ATOM 652 O O . GLU A 1 91 ? -44.508 29.116 -30.435 1.00 80.31 91 GLU A O 1
ATOM 657 N N . ASP A 1 92 ? -44.885 27.506 -28.925 1.00 82.50 92 ASP A N 1
ATOM 658 C CA . ASP A 1 92 ? -46.106 28.056 -28.333 1.00 82.50 92 ASP A CA 1
ATOM 659 C C . ASP A 1 92 ? -45.838 29.095 -27.227 1.00 82.50 92 ASP A C 1
ATOM 661 O O . ASP A 1 92 ? -46.775 29.673 -26.671 1.00 82.50 92 ASP A O 1
ATOM 665 N N . GLY A 1 93 ? -44.565 29.357 -26.913 1.00 77.00 93 GLY A N 1
ATOM 666 C CA . GLY A 1 93 ? -44.141 30.249 -25.838 1.00 77.00 93 GLY A CA 1
ATOM 667 C C . GLY A 1 93 ? -44.291 29.652 -24.437 1.00 77.00 93 GLY A C 1
ATOM 668 O O . GLY A 1 93 ? -44.031 30.357 -23.460 1.00 77.00 93 GLY A O 1
ATOM 669 N N . ALA A 1 94 ? -44.693 28.382 -24.314 1.00 81.62 94 ALA A N 1
ATOM 670 C CA . ALA A 1 94 ? -44.657 27.664 -23.048 1.00 81.62 94 ALA A CA 1
ATOM 671 C C . ALA A 1 94 ? -43.220 27.234 -22.722 1.00 81.62 94 ALA A C 1
ATOM 673 O O . ALA A 1 94 ? -42.388 27.074 -23.613 1.00 81.62 94 ALA A O 1
ATOM 674 N N . VAL A 1 95 ? -42.907 27.041 -21.439 1.00 82.62 95 VAL A N 1
ATOM 675 C CA . VAL A 1 95 ? -41.607 26.491 -21.031 1.00 82.62 95 VAL A CA 1
ATOM 676 C C . VAL A 1 95 ? -41.563 25.022 -21.442 1.00 82.62 95 VAL A C 1
ATOM 678 O O . VAL A 1 95 ? -42.335 24.212 -20.933 1.00 82.62 95 VAL A O 1
ATOM 681 N N . ALA A 1 96 ? -40.687 24.702 -22.389 1.00 84.69 96 ALA A N 1
ATOM 682 C CA . ALA A 1 96 ? -40.485 23.347 -22.881 1.00 84.69 96 ALA A CA 1
ATOM 683 C C . ALA A 1 96 ? -39.450 22.589 -22.039 1.00 84.69 96 ALA A C 1
ATOM 685 O O . ALA A 1 96 ? -39.597 21.387 -21.838 1.00 84.69 96 ALA A O 1
ATOM 686 N N . ASP A 1 97 ? -38.422 23.285 -21.546 1.00 84.75 97 ASP A N 1
ATOM 687 C CA . ASP A 1 97 ? -37.345 22.710 -20.734 1.00 84.75 97 ASP A CA 1
ATOM 688 C C . ASP A 1 97 ? -36.766 23.771 -19.780 1.00 84.75 97 ASP A C 1
ATOM 690 O O . ASP A 1 97 ? -36.780 24.963 -20.086 1.00 84.75 97 ASP A O 1
ATOM 694 N N . GLU A 1 98 ? -36.239 23.356 -18.631 1.00 86.94 98 GLU A N 1
ATOM 695 C CA . GLU A 1 98 ? -35.553 24.228 -17.672 1.00 86.94 98 GLU A CA 1
ATOM 696 C C . GLU A 1 98 ? -34.208 23.616 -17.292 1.00 86.94 98 GLU A C 1
ATOM 698 O O . GLU A 1 98 ? -34.132 22.493 -16.797 1.00 86.94 98 GLU A O 1
ATOM 703 N N . ARG A 1 99 ? -33.127 24.372 -17.494 1.00 86.62 99 ARG A N 1
ATOM 704 C CA . ARG A 1 99 ? -31.759 23.906 -17.249 1.00 86.62 99 ARG A CA 1
ATOM 705 C C . ARG A 1 99 ? -31.068 24.763 -16.214 1.00 86.62 99 ARG A C 1
ATOM 707 O O . ARG A 1 99 ? -30.977 25.979 -16.358 1.00 86.62 99 ARG A O 1
ATOM 714 N N . LEU A 1 100 ? -30.558 24.115 -15.181 1.00 84.00 100 LEU A N 1
ATOM 715 C CA . LEU A 1 100 ? -29.870 24.757 -14.075 1.00 84.00 100 LEU A CA 1
ATOM 716 C C . LEU A 1 100 ? -28.359 24.626 -14.260 1.00 84.00 100 LEU A C 1
ATOM 718 O O . LEU A 1 100 ? -27.850 23.523 -14.440 1.00 84.00 100 LEU A O 1
ATOM 722 N N . TYR A 1 101 ? -27.646 25.746 -14.194 1.00 84.69 101 TYR A N 1
ATOM 723 C CA . TYR A 1 101 ? -26.192 25.803 -14.319 1.00 84.69 101 TYR A CA 1
ATOM 724 C C . TYR A 1 101 ? -25.578 26.421 -13.064 1.00 84.69 101 TYR A C 1
ATOM 726 O O . TYR A 1 101 ? -26.180 27.291 -12.431 1.00 84.69 101 TYR A O 1
ATOM 734 N N . SER A 1 102 ? -24.360 25.998 -12.725 1.00 83.62 102 SER A N 1
ATOM 735 C CA . SER A 1 102 ? -23.556 26.604 -11.664 1.00 83.62 102 SER A CA 1
ATOM 736 C C . SER A 1 102 ? -22.114 26.813 -12.118 1.00 83.62 102 SER A C 1
ATOM 738 O O . SER A 1 102 ? -21.566 25.994 -12.849 1.00 83.62 102 SER A O 1
ATOM 740 N N . GLU A 1 103 ? -21.492 27.902 -11.664 1.00 84.25 103 GLU A N 1
ATOM 741 C CA . GLU A 1 103 ? -20.053 28.159 -11.834 1.00 84.25 103 GLU A CA 1
ATOM 742 C C . GLU A 1 103 ? -19.181 27.318 -10.891 1.00 84.25 103 GLU A C 1
ATOM 744 O O . GLU A 1 103 ? -17.972 27.198 -11.090 1.00 84.25 103 GLU A O 1
ATOM 749 N N . LYS A 1 104 ? -19.778 26.752 -9.838 1.00 80.81 104 LYS A N 1
ATOM 750 C CA . LYS A 1 104 ? -19.095 25.919 -8.845 1.00 80.81 104 LYS A CA 1
ATOM 751 C C . LYS A 1 104 ? -19.386 24.449 -9.133 1.00 80.81 104 LYS A C 1
ATOM 753 O O . LYS A 1 104 ? -20.417 24.117 -9.713 1.00 80.81 104 LYS A O 1
ATOM 758 N N . PHE A 1 105 ? -18.518 23.553 -8.663 1.00 79.25 105 PHE A N 1
ATOM 759 C CA . PHE A 1 105 ? -18.797 22.113 -8.644 1.00 79.25 105 PHE A CA 1
ATOM 760 C C . PHE A 1 105 ? -19.866 21.797 -7.588 1.00 79.25 105 PHE A C 1
ATOM 762 O O . PHE A 1 105 ? -19.568 21.245 -6.532 1.00 79.25 105 PHE A O 1
ATOM 769 N N . ALA A 1 106 ? -21.108 22.199 -7.847 1.00 79.31 106 ALA A N 1
ATOM 770 C CA . ALA A 1 106 ? -22.230 22.026 -6.942 1.00 79.31 106 ALA A CA 1
ATOM 771 C C . ALA A 1 106 ? -23.387 21.298 -7.630 1.00 79.31 106 ALA A C 1
ATOM 773 O O . ALA A 1 106 ? -23.844 21.697 -8.701 1.00 79.31 106 ALA A O 1
ATOM 774 N N . CYS A 1 107 ? -23.892 20.246 -6.988 1.00 78.69 107 CYS A N 1
ATOM 775 C CA . CYS A 1 107 ? -25.176 19.662 -7.338 1.00 78.69 107 CYS A CA 1
ATOM 776 C C . CYS A 1 107 ? -26.274 20.443 -6.619 1.00 78.69 107 CYS A C 1
ATOM 778 O O . CYS A 1 107 ? -26.405 20.373 -5.396 1.00 78.69 107 CYS A O 1
ATOM 780 N N . VAL A 1 108 ? -27.072 21.186 -7.383 1.00 71.44 108 VAL A N 1
ATOM 781 C CA . VAL A 1 108 ? -28.140 22.029 -6.829 1.00 71.44 108 VAL A CA 1
ATOM 782 C C . VAL A 1 108 ? -29.357 21.203 -6.387 1.00 71.44 108 VAL A C 1
ATOM 784 O O . VAL A 1 108 ? -30.118 21.647 -5.532 1.00 71.44 108 VAL A O 1
ATOM 787 N N . TYR A 1 109 ? -29.518 19.983 -6.908 1.00 74.62 109 TYR A N 1
ATOM 788 C CA . TYR A 1 109 ? -30.581 19.061 -6.492 1.00 74.62 109 TYR A CA 1
ATOM 789 C C . TYR A 1 109 ? -30.286 18.417 -5.134 1.00 74.62 109 TYR A C 1
ATOM 791 O O . TYR A 1 109 ? -31.159 18.361 -4.271 1.00 74.62 109 TYR A O 1
ATOM 799 N N . ASP A 1 110 ? -29.039 17.985 -4.931 1.00 71.06 110 ASP A N 1
ATOM 800 C CA . ASP A 1 110 ? -28.612 17.284 -3.714 1.00 71.06 110 ASP A CA 1
ATOM 801 C C . ASP A 1 110 ? -28.035 18.232 -2.650 1.00 71.06 110 ASP A C 1
ATOM 803 O O . ASP A 1 110 ? -27.723 17.809 -1.536 1.00 71.06 110 ASP A O 1
ATOM 807 N N . ASN A 1 111 ? -27.889 19.519 -2.986 1.00 70.19 111 ASN A N 1
ATOM 808 C CA . ASN A 1 111 ? -27.251 20.544 -2.160 1.00 70.19 111 ASN A CA 1
ATOM 809 C C . ASN A 1 111 ? -25.821 20.157 -1.723 1.00 70.19 111 ASN A C 1
ATOM 811 O O . ASN A 1 111 ? -25.409 20.382 -0.582 1.00 70.19 111 ASN A O 1
ATOM 815 N N . ILE A 1 112 ? -25.062 19.552 -2.641 1.00 73.62 112 ILE A N 1
ATOM 816 C CA . ILE A 1 112 ? -23.670 19.137 -2.432 1.00 73.62 112 ILE A CA 1
ATOM 817 C C . ILE A 1 112 ? -22.770 20.113 -3.179 1.00 73.62 112 ILE A C 1
ATOM 819 O O . ILE A 1 112 ? -22.951 20.306 -4.374 1.00 73.62 112 ILE A O 1
ATOM 823 N N . SER A 1 113 ? -21.776 20.689 -2.504 1.00 74.88 113 SER A N 1
ATOM 824 C CA . SER A 1 113 ? -20.725 21.492 -3.135 1.00 74.88 113 SER A CA 1
ATOM 825 C C . SER A 1 113 ? -19.376 20.830 -2.901 1.00 74.88 113 SER A C 1
ATOM 827 O O . SER A 1 113 ? -19.021 20.526 -1.764 1.00 74.88 113 SER A O 1
ATOM 829 N N . ILE A 1 114 ? -18.614 20.646 -3.973 1.00 78.19 114 ILE A N 1
ATOM 830 C CA . ILE A 1 114 ? -17.252 20.122 -3.952 1.00 78.19 114 ILE A CA 1
ATOM 831 C C . ILE A 1 114 ? -16.292 21.302 -4.136 1.00 78.19 114 ILE A C 1
ATOM 833 O O . ILE A 1 114 ? -16.564 22.239 -4.890 1.00 78.19 114 ILE A O 1
ATOM 837 N N . GLU A 1 115 ? -15.177 21.282 -3.409 1.00 74.81 115 GLU A N 1
ATOM 838 C CA . GLU A 1 115 ? -14.078 22.222 -3.636 1.00 74.81 115 GLU A CA 1
ATOM 839 C C . GLU A 1 115 ? -13.435 21.990 -5.014 1.00 74.81 115 GLU A C 1
ATOM 841 O O . GLU A 1 115 ? -13.654 20.971 -5.670 1.00 74.81 115 GLU A O 1
ATOM 846 N N . GLU A 1 116 ? -12.606 22.933 -5.459 1.00 81.56 116 GLU A N 1
ATOM 847 C CA . GLU A 1 116 ? -11.846 22.774 -6.697 1.00 81.56 116 GLU A CA 1
ATOM 848 C C . GLU A 1 116 ? -11.047 21.458 -6.692 1.00 81.56 116 GLU A C 1
ATOM 850 O O . GLU A 1 116 ? -10.304 21.146 -5.751 1.00 81.56 116 GLU A O 1
ATOM 855 N N . ILE A 1 117 ? -11.207 20.675 -7.761 1.00 88.19 117 ILE A N 1
ATOM 856 C CA . ILE A 1 117 ? -10.544 19.383 -7.903 1.00 88.19 117 ILE A CA 1
ATOM 857 C C . ILE A 1 117 ? -9.051 19.622 -8.132 1.00 88.19 117 ILE A C 1
ATOM 859 O O . ILE A 1 117 ? -8.626 20.092 -9.184 1.00 88.19 117 ILE A O 1
ATOM 863 N N . ALA A 1 118 ? -8.241 19.249 -7.144 1.00 91.25 118 ALA A N 1
ATOM 864 C CA . ALA A 1 118 ? -6.791 19.369 -7.187 1.00 91.25 118 ALA A CA 1
ATOM 865 C C . ALA A 1 118 ? -6.125 18.030 -6.823 1.00 91.25 118 ALA A C 1
ATOM 867 O O . ALA A 1 118 ? -6.720 17.220 -6.111 1.00 91.25 118 ALA A O 1
ATOM 868 N N . PRO A 1 119 ? -4.853 17.790 -7.200 1.00 93.94 119 PRO A N 1
ATOM 869 C CA . PRO A 1 119 ? -4.155 16.543 -6.863 1.00 93.94 119 PRO A CA 1
ATOM 870 C C . PRO A 1 119 ? -4.168 16.199 -5.363 1.00 93.94 119 PRO A C 1
ATOM 872 O O . PRO A 1 119 ? -4.248 15.033 -4.982 1.00 93.94 119 PRO A O 1
ATOM 875 N N . ARG A 1 120 ? -4.148 17.216 -4.490 1.00 92.94 120 ARG A N 1
ATOM 876 C CA . ARG A 1 120 ? -4.235 17.045 -3.028 1.00 92.94 120 ARG A CA 1
ATOM 877 C C . ARG A 1 120 ? -5.560 16.435 -2.556 1.00 92.94 120 ARG A C 1
ATOM 879 O O . ARG A 1 120 ? -5.557 15.769 -1.525 1.00 92.94 120 ARG A O 1
ATOM 886 N N . THR A 1 121 ? -6.646 16.626 -3.305 1.00 92.44 121 THR A N 1
ATOM 887 C CA . THR A 1 121 ? -7.973 16.050 -3.031 1.00 92.44 121 THR A CA 1
ATOM 888 C C . THR A 1 121 ? -7.941 14.524 -3.133 1.00 92.44 121 THR A C 1
ATOM 890 O O . THR A 1 121 ? -8.680 13.839 -2.440 1.00 92.44 121 THR A O 1
ATOM 893 N N . PHE A 1 122 ? -7.014 13.973 -3.920 1.00 95.44 122 PHE A N 1
ATOM 894 C CA . PHE A 1 122 ? -6.836 12.530 -4.103 1.00 95.44 122 PHE A CA 1
ATOM 895 C C . PHE A 1 122 ? -5.738 11.924 -3.221 1.00 95.44 122 PHE A C 1
ATOM 897 O O . PHE A 1 122 ? -5.425 10.740 -3.336 1.00 95.44 122 PHE A O 1
ATOM 904 N N . SER A 1 123 ? -5.129 12.718 -2.338 1.00 95.62 123 SER A N 1
ATOM 905 C CA . SER A 1 123 ? -4.073 12.246 -1.447 1.00 95.62 123 SER A CA 1
ATOM 906 C C . SER A 1 123 ? -4.642 11.866 -0.087 1.00 95.62 123 SER A C 1
ATOM 908 O O . SER A 1 123 ? -5.054 12.726 0.690 1.00 95.62 123 SER A O 1
ATOM 910 N N . PHE A 1 124 ? -4.573 10.578 0.255 1.00 94.88 124 PHE A N 1
ATOM 911 C CA . PHE A 1 124 ? -4.888 10.095 1.604 1.00 94.88 124 PHE A CA 1
ATOM 912 C C . PHE A 1 124 ? -3.872 10.562 2.661 1.00 94.88 124 PHE A C 1
ATOM 914 O O . PHE A 1 124 ? -4.116 10.408 3.850 1.00 94.88 124 PHE A O 1
ATOM 921 N N . ASN A 1 125 ? -2.739 11.141 2.252 1.00 94.50 125 ASN A N 1
ATOM 922 C CA . ASN A 1 125 ? -1.761 11.748 3.160 1.00 94.50 125 ASN A CA 1
ATOM 923 C C . ASN A 1 125 ? -2.046 13.237 3.416 1.00 94.50 125 ASN A C 1
ATOM 925 O O . ASN A 1 125 ? -1.292 13.894 4.131 1.00 94.50 125 ASN A O 1
ATOM 929 N N . ASN A 1 126 ? -3.091 13.796 2.801 1.00 94.25 126 ASN A N 1
ATOM 930 C CA . ASN A 1 126 ? -3.471 15.191 2.950 1.00 94.25 126 ASN A CA 1
ATOM 931 C C . ASN A 1 126 ? -4.867 15.295 3.595 1.00 94.25 126 ASN A C 1
ATOM 933 O O . ASN A 1 126 ? -5.784 14.636 3.111 1.00 94.25 126 ASN A O 1
ATOM 937 N N . PRO A 1 127 ? -5.084 16.145 4.619 1.00 92.25 127 PRO A N 1
ATOM 938 C CA . PRO A 1 127 ? -6.397 16.316 5.257 1.00 92.25 127 PRO A CA 1
ATOM 939 C C . PRO A 1 127 ? -7.556 16.665 4.304 1.00 92.25 127 PRO A C 1
ATOM 941 O O . PRO A 1 127 ? -8.712 16.352 4.608 1.00 92.25 127 PRO A O 1
ATOM 944 N N . HIS A 1 128 ? -7.255 17.294 3.161 1.00 90.38 128 HIS A N 1
ATOM 945 C CA . HIS A 1 128 ? -8.240 17.611 2.123 1.00 90.38 128 HIS A CA 1
ATOM 946 C C . HIS A 1 128 ? -8.792 16.357 1.428 1.00 90.38 128 HIS A C 1
ATOM 948 O O . HIS A 1 128 ? -9.967 16.333 1.086 1.00 90.38 128 HIS A O 1
ATOM 954 N N . GLY A 1 129 ? -7.975 15.317 1.233 1.00 92.25 129 GLY A N 1
ATOM 955 C CA . GLY A 1 129 ? -8.387 14.075 0.567 1.00 92.25 129 GLY A CA 1
ATOM 956 C C . GLY A 1 129 ? -8.626 12.901 1.513 1.00 92.25 129 GLY A C 1
ATOM 957 O O . GLY A 1 129 ? -9.408 12.002 1.208 1.00 92.25 129 GLY A O 1
ATOM 958 N N . ALA A 1 130 ? -7.974 12.901 2.673 1.00 96.38 130 ALA A N 1
ATOM 959 C CA . ALA A 1 130 ? -8.016 11.820 3.643 1.00 96.38 130 ALA A CA 1
ATOM 960 C C . ALA A 1 130 ? -9.402 11.660 4.280 1.00 96.38 130 ALA A C 1
ATOM 962 O O . ALA A 1 130 ? -10.035 12.636 4.688 1.00 96.38 130 ALA A O 1
ATOM 963 N N . CYS A 1 131 ? -9.837 10.408 4.432 1.00 96.19 131 CYS A N 1
ATOM 964 C CA . CYS A 1 131 ? -11.011 10.067 5.228 1.00 96.19 131 CYS A CA 1
ATOM 965 C C . CYS A 1 131 ? -10.867 10.675 6.639 1.00 96.19 131 CYS A C 1
ATOM 967 O O . CYS A 1 131 ? -9.853 10.407 7.293 1.00 96.19 131 CYS A O 1
ATOM 969 N N . PRO A 1 132 ? -11.847 11.462 7.125 1.00 93.81 132 PRO A N 1
ATOM 970 C CA . PRO A 1 132 ? -11.736 12.171 8.402 1.00 93.81 132 PRO A CA 1
ATOM 971 C C . PRO A 1 132 ? -11.649 11.216 9.597 1.00 93.81 132 PRO A C 1
ATOM 973 O O . PRO A 1 132 ? -10.996 11.516 10.591 1.00 93.81 132 PRO A O 1
ATOM 976 N N . ASP A 1 133 ? -12.248 10.035 9.469 1.00 93.44 133 ASP A N 1
ATOM 977 C CA . ASP A 1 133 ? -12.402 9.092 10.569 1.00 93.44 133 ASP A CA 1
ATOM 978 C C . ASP A 1 133 ? -11.161 8.241 10.825 1.00 93.44 133 ASP A C 1
ATOM 980 O O . ASP A 1 133 ? -10.888 7.882 11.967 1.00 93.44 133 ASP A O 1
ATOM 984 N N . CYS A 1 134 ? -10.433 7.869 9.772 1.00 93.75 134 CYS A N 1
ATOM 985 C CA . CYS A 1 134 ? -9.197 7.087 9.874 1.00 93.75 134 CYS A CA 1
ATOM 986 C C . CYS A 1 134 ? -7.959 7.879 9.454 1.00 93.75 134 CYS A C 1
ATOM 988 O O . CYS A 1 134 ? -6.891 7.293 9.293 1.00 93.75 134 CYS A O 1
ATOM 990 N N . THR A 1 135 ? -8.104 9.183 9.201 1.00 94.50 135 THR A N 1
ATOM 991 C CA . THR A 1 135 ? -7.026 10.084 8.766 1.00 94.50 135 THR A CA 1
ATOM 992 C C . THR A 1 135 ? -6.214 9.528 7.591 1.00 94.50 135 THR A C 1
ATOM 994 O O . THR A 1 135 ? -4.995 9.646 7.550 1.00 94.50 135 THR A O 1
ATOM 997 N N . GLY A 1 136 ? -6.883 8.849 6.655 1.00 94.00 136 GLY A N 1
ATOM 998 C CA . GLY A 1 136 ? -6.233 8.263 5.480 1.00 94.00 136 GLY A CA 1
ATOM 999 C C . GLY A 1 136 ? -5.451 6.967 5.711 1.00 94.00 136 GLY A C 1
ATOM 1000 O O . GLY A 1 136 ? -4.757 6.504 4.803 1.00 94.00 136 GLY A O 1
ATOM 1001 N N . LEU A 1 137 ? -5.579 6.329 6.876 1.00 92.75 137 LEU A N 1
ATOM 1002 C CA . LEU A 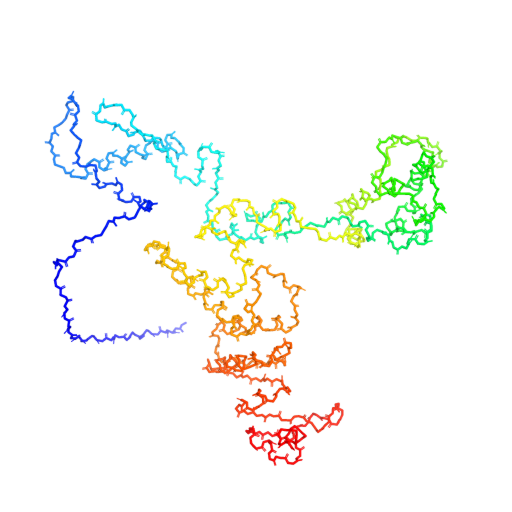1 137 ? -4.984 5.012 7.136 1.00 92.75 137 LEU A CA 1
ATOM 1003 C C . LEU A 1 137 ? -5.751 3.885 6.434 1.00 92.75 137 LEU A C 1
ATOM 1005 O O . LEU A 1 137 ? -5.154 2.907 6.001 1.00 92.75 137 LEU A O 1
ATOM 1009 N N . GLY A 1 138 ? -7.074 4.022 6.302 1.00 93.00 138 GLY A N 1
ATOM 1010 C CA . GLY A 1 138 ? -7.964 2.964 5.796 1.00 93.00 138 GLY A CA 1
ATOM 1011 C C . GLY A 1 138 ? -8.343 1.927 6.852 1.00 93.00 138 GLY A C 1
ATOM 1012 O O . GLY A 1 138 ? -9.340 1.227 6.695 1.00 93.00 138 GLY A O 1
ATOM 1013 N N . THR A 1 139 ? -7.624 1.892 7.968 1.00 93.50 139 THR A N 1
ATOM 1014 C CA . THR A 1 139 ? -7.907 1.041 9.121 1.00 93.50 139 THR A CA 1
ATOM 1015 C C . THR A 1 139 ? -8.124 1.874 10.378 1.00 93.50 139 THR A C 1
ATOM 1017 O O . THR A 1 139 ? -7.682 3.021 10.467 1.00 93.50 139 THR A O 1
ATOM 1020 N N . LYS A 1 140 ? -8.814 1.294 11.355 1.00 91.62 140 LYS A N 1
ATOM 1021 C CA . LYS A 1 140 ? -8.889 1.781 12.732 1.00 91.62 140 LYS A CA 1
ATOM 1022 C C . LYS A 1 140 ? -8.359 0.692 13.652 1.00 91.62 140 LYS A C 1
ATOM 1024 O O . LYS A 1 140 ? -8.557 -0.489 13.384 1.00 91.62 140 LYS A O 1
ATOM 1029 N N . LEU A 1 141 ? -7.656 1.094 14.703 1.00 91.00 141 LEU A N 1
ATOM 1030 C CA . LEU A 1 141 ? -7.347 0.178 15.791 1.00 91.00 141 LEU A CA 1
ATOM 1031 C C . LEU A 1 141 ? -8.614 0.006 16.618 1.00 91.00 141 LEU A C 1
ATOM 1033 O O . LEU A 1 141 ? -9.150 0.983 17.142 1.00 91.00 141 LEU A O 1
ATOM 1037 N N . GLU A 1 142 ? -9.080 -1.231 16.706 1.00 92.00 142 GLU A N 1
ATOM 1038 C CA . GLU A 1 142 ? -10.199 -1.636 17.550 1.00 92.00 142 GLU A CA 1
ATOM 1039 C C . GLU A 1 142 ? -9.714 -2.708 18.516 1.00 92.00 142 GLU A C 1
ATOM 1041 O O . GLU A 1 142 ? -8.750 -3.423 18.238 1.00 92.00 142 GLU A O 1
ATOM 1046 N N . VAL A 1 143 ? -10.351 -2.785 19.679 1.00 93.81 143 VAL A N 1
ATOM 1047 C CA . VAL A 1 143 ? -9.993 -3.778 20.687 1.00 93.81 143 VAL A CA 1
ATOM 1048 C C . VAL A 1 143 ? -10.322 -5.171 20.167 1.00 93.81 143 VAL A C 1
ATOM 1050 O O . VAL A 1 143 ? -11.419 -5.416 19.667 1.00 93.81 143 VAL A O 1
ATOM 1053 N N . ASP A 1 144 ? -9.359 -6.078 20.287 1.00 93.62 144 ASP A N 1
ATOM 1054 C CA . ASP A 1 144 ? -9.505 -7.462 19.868 1.00 93.62 144 ASP A CA 1
ATOM 1055 C C . ASP A 1 144 ? -9.681 -8.360 21.092 1.00 93.62 144 ASP A C 1
ATOM 1057 O O . ASP A 1 144 ? -8.763 -8.533 21.898 1.00 93.62 144 ASP A O 1
ATOM 1061 N N . GLU A 1 145 ? -10.876 -8.929 21.239 1.00 91.88 145 GLU A N 1
ATOM 1062 C CA . GLU A 1 145 ? -11.221 -9.786 22.375 1.00 91.88 145 GLU A CA 1
ATOM 1063 C C . GLU A 1 145 ? -10.296 -11.003 22.497 1.00 91.88 145 GLU A C 1
ATOM 1065 O O . GLU A 1 145 ? -10.001 -11.432 23.614 1.00 91.88 145 GLU A O 1
ATOM 1070 N N . GLU A 1 146 ? -9.787 -11.527 21.379 1.00 90.44 146 GLU A N 1
ATOM 1071 C CA . GLU A 1 146 ? -8.870 -12.668 21.391 1.00 90.44 146 GLU A CA 1
ATOM 1072 C C . GLU A 1 146 ? -7.503 -12.284 21.967 1.00 90.44 146 GLU A C 1
ATOM 1074 O O . GLU A 1 146 ? -6.901 -13.069 22.699 1.00 90.44 146 GLU A O 1
ATOM 1079 N N . LEU A 1 147 ? -7.035 -11.057 21.706 1.00 92.56 147 LEU A N 1
ATOM 1080 C CA . LEU A 1 147 ? -5.762 -10.557 22.233 1.00 92.56 147 LEU A CA 1
ATOM 1081 C C . LEU A 1 147 ? -5.845 -10.204 23.724 1.00 92.56 147 LEU A C 1
ATOM 1083 O O . LEU A 1 147 ? -4.836 -10.275 24.426 1.00 92.56 147 LEU A O 1
ATOM 1087 N N . ILE A 1 148 ? -7.031 -9.857 24.238 1.00 92.12 148 ILE A N 1
ATOM 1088 C CA . ILE A 1 148 ? -7.237 -9.605 25.675 1.00 92.12 148 ILE A CA 1
ATOM 1089 C C . ILE A 1 148 ? -6.950 -10.871 26.499 1.00 92.12 148 ILE A C 1
ATOM 1091 O O . ILE A 1 148 ? -6.417 -10.777 27.612 1.00 92.12 148 ILE A O 1
ATOM 1095 N N . VAL A 1 149 ? -7.316 -12.049 25.988 1.00 91.31 149 VAL A N 1
ATOM 1096 C CA . VAL A 1 149 ? -7.214 -13.323 26.712 1.00 91.31 149 VAL A CA 1
ATOM 1097 C C . VAL A 1 149 ? -5.815 -13.921 26.540 1.00 91.31 149 VAL A C 1
ATOM 1099 O O . VAL A 1 149 ? -5.549 -14.674 25.610 1.00 91.31 149 VAL A O 1
ATOM 1102 N N . ILE A 1 150 ? -4.915 -13.639 27.486 1.00 89.31 150 ILE A N 1
ATOM 1103 C CA . ILE A 1 150 ? -3.529 -14.140 27.446 1.00 89.31 150 ILE A CA 1
ATOM 1104 C C . ILE A 1 150 ? -3.465 -15.632 27.772 1.00 89.31 150 ILE A C 1
ATOM 1106 O O . ILE A 1 150 ? -2.736 -16.391 27.131 1.00 89.31 150 ILE A O 1
ATOM 1110 N N . ASN A 1 151 ? -4.178 -16.059 28.818 1.00 90.94 151 ASN A N 1
ATOM 1111 C CA . ASN A 1 151 ? -4.157 -17.451 29.244 1.00 90.94 151 ASN A CA 1
ATOM 1112 C C . ASN A 1 151 ? -5.535 -17.893 29.751 1.00 90.94 151 ASN A C 1
ATOM 1114 O O . ASN A 1 151 ? -5.905 -17.592 30.890 1.00 90.94 151 ASN A O 1
ATOM 1118 N N . PRO A 1 152 ? -6.277 -18.664 28.943 1.00 91.38 152 PRO A N 1
ATOM 1119 C CA . PRO A 1 152 ? -7.636 -19.056 29.279 1.00 91.38 152 PRO A CA 1
ATOM 1120 C C . PRO A 1 152 ? -7.693 -20.117 30.404 1.00 91.38 152 PRO A C 1
ATOM 1122 O O . PRO A 1 152 ? -8.754 -20.342 30.988 1.00 91.38 152 PRO A O 1
ATOM 1125 N N . ASP A 1 153 ? -6.567 -20.753 30.753 1.00 93.00 153 ASP A N 1
ATOM 1126 C CA . ASP A 1 153 ? -6.487 -21.730 31.848 1.00 93.00 153 ASP A CA 1
ATOM 1127 C C . ASP A 1 153 ? -6.345 -21.094 33.238 1.00 93.00 153 ASP A C 1
ATOM 1129 O O . ASP A 1 153 ? -6.528 -21.788 34.245 1.00 93.00 153 ASP A O 1
ATOM 1133 N N . LEU A 1 154 ? -6.033 -19.798 33.318 1.00 92.38 154 LEU A N 1
ATOM 1134 C CA . LEU A 1 154 ? -5.937 -19.063 34.579 1.00 92.38 154 LEU A CA 1
ATOM 1135 C C . LEU A 1 154 ? -7.303 -18.544 35.037 1.00 92.38 154 LEU A C 1
ATOM 1137 O O . LEU A 1 154 ? -8.256 -18.432 34.261 1.00 92.38 154 LEU A O 1
ATOM 1141 N N . THR A 1 155 ? -7.397 -18.214 36.324 1.00 91.50 155 THR A N 1
ATOM 1142 C CA . THR A 1 155 ? -8.550 -17.483 36.858 1.00 91.50 155 THR A CA 1
ATOM 1143 C C . THR A 1 155 ? -8.496 -16.003 36.497 1.00 91.50 155 THR A C 1
ATOM 1145 O O . THR A 1 155 ? -7.431 -15.466 36.179 1.00 91.50 155 THR A O 1
ATOM 1148 N N . LEU A 1 156 ? -9.640 -15.317 36.583 1.00 86.69 156 LEU A N 1
ATOM 1149 C CA . LEU A 1 156 ? -9.700 -13.865 36.380 1.00 86.69 156 LEU A CA 1
ATOM 1150 C C . LEU A 1 156 ? -8.718 -13.128 37.316 1.00 86.69 156 LEU A C 1
ATOM 1152 O O . LEU A 1 156 ? -7.983 -12.249 36.876 1.00 86.69 156 LEU A O 1
ATOM 1156 N N . GLU A 1 157 ? -8.636 -13.532 38.588 1.00 85.62 157 GLU A N 1
ATOM 1157 C CA . GLU A 1 157 ? -7.718 -12.953 39.584 1.00 85.62 157 GLU A CA 1
ATOM 1158 C C . GLU A 1 157 ? -6.243 -13.302 39.340 1.00 85.62 157 GLU A C 1
ATOM 1160 O O . GLU A 1 157 ? -5.367 -12.490 39.619 1.00 85.62 157 GLU A O 1
ATOM 1165 N N . GLN A 1 158 ? -5.961 -14.487 38.787 1.00 85.44 158 GLN A N 1
ATOM 1166 C CA . GLN A 1 158 ? -4.605 -14.912 38.419 1.00 85.44 158 GLN A CA 1
ATOM 1167 C C . GLN A 1 158 ? -4.103 -14.262 37.123 1.00 85.44 158 GLN A C 1
ATOM 1169 O O . GLN A 1 158 ? -2.973 -14.518 36.713 1.00 85.44 158 GLN A O 1
ATOM 1174 N N . GLY A 1 159 ? -4.920 -13.422 36.484 1.00 84.06 159 GLY A N 1
ATOM 1175 C CA . GLY A 1 159 ? -4.527 -12.689 35.291 1.00 84.06 159 GLY A CA 1
ATOM 1176 C C . GLY A 1 159 ? -4.747 -13.468 34.002 1.00 84.06 159 GLY A C 1
ATOM 1177 O O . GLY A 1 159 ? -3.883 -13.443 33.133 1.00 84.06 159 GLY A O 1
ATOM 1178 N N . ALA A 1 160 ? -5.897 -14.131 33.849 1.00 88.69 160 ALA A N 1
ATOM 1179 C CA . ALA A 1 160 ? -6.311 -14.680 32.552 1.00 88.69 160 ALA A CA 1
ATOM 1180 C C . ALA A 1 160 ? -6.369 -13.616 31.435 1.00 88.69 160 ALA A C 1
ATOM 1182 O O . ALA A 1 160 ? -6.205 -13.940 30.259 1.00 88.69 160 ALA A O 1
ATOM 1183 N N . LEU A 1 161 ? -6.580 -12.350 31.817 1.00 89.81 161 LEU A N 1
ATOM 1184 C CA . LEU A 1 161 ? -6.765 -11.205 30.928 1.00 89.81 161 LEU A CA 1
ATOM 1185 C C . LEU A 1 161 ? -5.587 -10.234 31.053 1.00 89.81 161 LEU A C 1
ATOM 1187 O O . LEU A 1 161 ? -5.218 -9.842 32.162 1.00 89.81 161 LEU A O 1
ATOM 1191 N N . GLY A 1 162 ? -5.019 -9.810 29.928 1.00 86.81 162 GLY A N 1
ATOM 1192 C CA . GLY A 1 162 ? -3.828 -8.957 29.893 1.00 86.81 162 GLY A CA 1
ATOM 1193 C C . GLY A 1 162 ? -3.991 -7.590 30.553 1.00 86.81 162 GLY A C 1
ATOM 1194 O O . GLY A 1 162 ? -3.268 -7.303 31.512 1.00 86.81 162 GLY A O 1
ATOM 1195 N N . PRO A 1 163 ? -4.997 -6.780 30.161 1.00 84.44 163 PRO A N 1
ATOM 1196 C CA . PRO A 1 163 ? -5.268 -5.480 30.789 1.00 84.44 163 PRO A CA 1
ATOM 1197 C C . PRO A 1 163 ? -5.518 -5.572 32.306 1.00 84.44 163 PRO A C 1
ATOM 1199 O O . PRO A 1 163 ? -5.354 -4.600 33.054 1.00 84.44 163 PRO A O 1
ATOM 1202 N N . TRP A 1 164 ? -5.918 -6.759 32.776 1.00 77.50 164 TRP A N 1
ATOM 1203 C CA . TRP A 1 164 ? -6.135 -7.041 34.187 1.00 77.50 164 TRP A CA 1
ATOM 1204 C C . TRP A 1 164 ? -4.832 -7.174 34.975 1.00 77.50 164 TRP A C 1
ATOM 1206 O O . TRP A 1 164 ? -4.777 -6.729 36.118 1.00 77.50 164 TRP A O 1
ATOM 1216 N N . GLN A 1 165 ? -3.766 -7.716 34.387 1.00 73.56 165 GLN A N 1
ATOM 1217 C CA . GLN A 1 165 ? -2.481 -7.860 35.079 1.00 73.56 165 GLN A CA 1
ATOM 1218 C C . GLN A 1 165 ? -1.775 -6.517 35.301 1.00 73.56 165 GLN A C 1
ATOM 1220 O O . GLN A 1 165 ? -1.180 -6.297 36.357 1.00 73.56 165 GLN A O 1
ATOM 1225 N N . THR A 1 166 ? -1.843 -5.618 34.319 1.00 65.50 166 THR A N 1
ATOM 1226 C CA . THR A 1 166 ? -1.061 -4.375 34.315 1.00 65.50 166 THR A CA 1
ATOM 1227 C C . THR A 1 166 ? -1.700 -3.275 35.156 1.00 65.50 166 THR A C 1
ATOM 1229 O O . THR A 1 166 ? -1.022 -2.648 35.968 1.00 65.50 166 THR A O 1
ATOM 1232 N N . VAL A 1 167 ? -3.008 -3.038 34.999 1.00 64.06 167 VAL A N 1
ATOM 1233 C CA . VAL A 1 167 ? -3.645 -1.829 35.551 1.00 64.06 167 VAL A CA 1
ATOM 1234 C C . VAL A 1 167 ? -4.956 -2.115 36.281 1.00 64.06 167 VAL A C 1
ATOM 1236 O O . VAL A 1 167 ? -5.178 -1.578 37.371 1.00 64.06 167 VAL A O 1
ATOM 1239 N N . ALA A 1 168 ? -5.842 -2.949 35.726 1.00 60.59 168 ALA A N 1
ATOM 1240 C CA . ALA A 1 168 ? -7.173 -3.129 36.313 1.00 60.59 168 ALA A CA 1
ATOM 1241 C C . ALA A 1 168 ? -7.157 -3.999 37.589 1.00 60.59 168 ALA A C 1
ATOM 1243 O O . ALA A 1 168 ? -7.823 -3.655 38.565 1.00 60.59 168 ALA A O 1
ATOM 1244 N N . GLY A 1 169 ? -6.339 -5.053 37.651 1.00 58.41 169 GLY A N 1
ATOM 1245 C CA . GLY A 1 169 ? -6.209 -5.934 38.820 1.00 58.41 169 GLY A CA 1
ATOM 1246 C C . GLY A 1 169 ? -5.449 -5.311 39.995 1.00 58.41 169 GLY A C 1
ATOM 1247 O O . GLY A 1 169 ? -5.733 -5.623 41.149 1.00 58.41 169 GLY A O 1
ATOM 1248 N N . GLN A 1 170 ? -4.549 -4.357 39.727 1.00 64.88 170 GLN A N 1
ATOM 1249 C CA . GLN A 1 170 ? -3.877 -3.546 40.757 1.00 64.88 170 GLN A CA 1
ATOM 1250 C C . GLN A 1 170 ? -4.834 -2.528 41.404 1.00 64.88 170 GLN A C 1
ATOM 1252 O O . GLN A 1 170 ? -4.596 -2.031 42.508 1.00 64.88 170 GLN A O 1
ATOM 1257 N N . SER A 1 171 ? -5.943 -2.210 40.732 1.00 71.06 171 SER A N 1
ATOM 1258 C CA . SER A 1 171 ? -6.937 -1.271 41.227 1.00 71.06 171 SER A CA 1
ATOM 1259 C C . SER A 1 171 ? -7.991 -1.976 42.078 1.00 71.06 171 SER A C 1
ATOM 1261 O O . SER A 1 171 ? -8.811 -2.765 41.595 1.00 71.06 171 SER A O 1
ATOM 1263 N N . GLN A 1 172 ? -8.049 -1.616 43.365 1.00 74.88 172 GLN A N 1
ATOM 1264 C CA . GLN A 1 172 ? -9.135 -2.061 44.247 1.00 74.88 172 GLN A CA 1
ATOM 1265 C C . GLN A 1 172 ? -10.522 -1.645 43.741 1.00 74.88 172 GLN A C 1
ATOM 1267 O O . GLN A 1 172 ? -11.515 -2.264 44.099 1.00 74.88 172 GLN A O 1
ATOM 1272 N N . TRP A 1 173 ? -10.609 -0.603 42.916 1.00 79.19 173 TRP A N 1
ATOM 1273 C CA . TRP A 1 173 ? -11.869 -0.153 42.337 1.00 79.19 173 TRP A CA 1
ATOM 1274 C C . TRP A 1 173 ? -12.391 -1.128 41.274 1.00 79.19 173 TRP A C 1
ATOM 1276 O O . TRP A 1 173 ? -13.514 -1.612 41.379 1.00 79.19 173 TRP A O 1
ATOM 1286 N N . TYR A 1 174 ? -11.570 -1.470 40.277 1.00 80.12 174 TYR A N 1
ATOM 1287 C CA . TYR A 1 174 ? -11.977 -2.355 39.177 1.00 80.12 174 TYR A CA 1
ATOM 1288 C C . TYR A 1 174 ? -12.199 -3.798 39.637 1.00 80.12 174 TYR A C 1
ATOM 1290 O O . TYR A 1 174 ? -13.207 -4.401 39.276 1.00 80.12 174 TYR A O 1
ATOM 1298 N N . SER A 1 175 ? -11.332 -4.320 40.508 1.00 82.25 175 SER A N 1
ATOM 1299 C CA . SER A 1 175 ? -11.525 -5.647 41.114 1.00 82.25 175 SER A CA 1
ATOM 1300 C C . SER A 1 175 ? -12.849 -5.765 41.879 1.00 82.25 175 SER A C 1
ATOM 1302 O O . SER A 1 175 ? -13.544 -6.773 41.758 1.00 82.25 175 SER A O 1
ATOM 1304 N N . ARG A 1 176 ? -13.251 -4.723 42.622 1.00 85.19 176 ARG A N 1
ATOM 1305 C CA . ARG A 1 176 ? -14.540 -4.692 43.336 1.00 85.19 176 ARG A CA 1
ATOM 1306 C C . ARG A 1 176 ? -15.735 -4.583 42.394 1.00 85.19 176 ARG A C 1
ATOM 1308 O O . ARG A 1 176 ? -16.750 -5.216 42.668 1.00 85.19 176 ARG A O 1
ATOM 1315 N N . GLN A 1 177 ? -15.611 -3.829 41.303 1.00 87.75 177 GLN A N 1
ATOM 1316 C CA . GLN A 1 177 ? -16.654 -3.753 40.281 1.00 87.75 177 GLN A CA 1
ATOM 1317 C C . GLN A 1 177 ? -16.902 -5.113 39.628 1.00 87.75 177 GLN A C 1
ATOM 1319 O O . GLN A 1 177 ? -18.037 -5.584 39.615 1.00 87.75 177 GLN A O 1
ATOM 1324 N N . LEU A 1 178 ? -15.840 -5.776 39.162 1.00 87.75 178 LEU A N 1
ATOM 1325 C CA . LEU A 1 178 ? -15.960 -7.090 38.533 1.00 87.75 178 LEU A CA 1
ATOM 1326 C C . LEU A 1 178 ? -16.481 -8.145 39.516 1.00 87.75 178 LEU A C 1
ATOM 1328 O O . LEU A 1 178 ? -17.304 -8.971 39.138 1.00 87.75 178 LEU A O 1
ATOM 1332 N N . ALA A 1 179 ? -16.066 -8.097 40.786 1.00 88.94 179 ALA A N 1
ATOM 1333 C CA . ALA A 1 179 ? -16.618 -8.978 41.816 1.00 88.94 179 ALA A CA 1
ATOM 1334 C C . ALA A 1 179 ? -18.130 -8.769 42.011 1.00 88.94 179 ALA A C 1
ATOM 1336 O O . ALA A 1 179 ? -18.874 -9.743 42.069 1.00 88.94 179 ALA A O 1
ATOM 1337 N N . ALA A 1 180 ? -18.591 -7.515 42.075 1.00 89.75 180 ALA A N 1
ATOM 1338 C CA . ALA A 1 180 ? -20.011 -7.198 42.228 1.00 89.75 180 ALA A CA 1
ATOM 1339 C C . ALA A 1 180 ? -20.837 -7.584 40.986 1.00 89.75 180 ALA A C 1
ATOM 1341 O O . ALA A 1 180 ? -21.965 -8.059 41.121 1.00 89.75 180 ALA A O 1
ATOM 1342 N N . ALA A 1 181 ? -20.274 -7.433 39.782 1.00 90.31 181 ALA A N 1
ATOM 1343 C CA . ALA A 1 181 ? -20.872 -7.962 38.557 1.00 90.31 181 ALA A CA 1
ATOM 1344 C C . ALA A 1 181 ? -20.932 -9.503 38.591 1.00 90.31 181 ALA A C 1
ATOM 1346 O O . ALA A 1 181 ? -21.973 -10.091 38.299 1.00 90.31 181 ALA A O 1
ATOM 1347 N N . GLY A 1 182 ? -19.858 -10.156 39.041 1.00 90.31 182 GLY A N 1
ATOM 1348 C CA . GLY A 1 182 ? -19.779 -11.608 39.194 1.00 90.31 182 GLY A CA 1
ATOM 1349 C C . GLY A 1 182 ? -20.816 -12.182 40.157 1.00 90.31 182 GLY A C 1
ATOM 1350 O O . GLY A 1 182 ? -21.475 -13.165 39.825 1.00 90.31 182 GLY A O 1
ATOM 1351 N N . GLU A 1 183 ? -21.047 -11.538 41.306 1.00 90.81 183 GLU A N 1
ATOM 1352 C CA . GLU A 1 183 ? -22.076 -11.957 42.273 1.00 90.81 183 GLU A CA 1
ATOM 1353 C C . GLU A 1 183 ? -23.482 -11.990 41.658 1.00 90.81 183 GLU A C 1
ATOM 1355 O O . GLU A 1 183 ? -24.266 -12.892 41.954 1.00 90.81 183 GLU A O 1
ATOM 1360 N N . ARG A 1 184 ? -23.796 -11.039 40.772 1.00 90.25 184 ARG A N 1
ATOM 1361 C CA . ARG A 1 184 ? -25.087 -10.978 40.077 1.00 90.25 184 ARG A CA 1
ATOM 1362 C C . ARG A 1 184 ? -25.222 -12.040 38.986 1.00 90.25 184 ARG A C 1
ATOM 1364 O O . ARG A 1 184 ? -26.302 -12.604 38.833 1.00 90.25 184 ARG A O 1
ATOM 1371 N N . HIS A 1 185 ? -24.154 -12.283 38.229 1.00 91.69 185 HIS A N 1
ATOM 1372 C CA . HIS A 1 185 ? -24.153 -13.163 37.049 1.00 91.69 185 HIS A CA 1
ATOM 1373 C C . HIS A 1 185 ? -23.615 -14.575 37.329 1.00 91.69 185 HIS A C 1
ATOM 1375 O O . HIS A 1 185 ? -23.446 -15.385 36.419 1.00 91.69 185 HIS A O 1
ATOM 1381 N N . GLY A 1 186 ? -23.367 -14.897 38.599 1.00 91.56 186 GLY A N 1
ATOM 1382 C CA . GLY A 1 186 ? -23.040 -16.249 39.047 1.00 91.56 186 GLY A CA 1
ATOM 1383 C C . GLY A 1 186 ? -21.605 -16.702 38.763 1.00 91.56 186 GLY A C 1
ATOM 1384 O O . GLY A 1 186 ? -21.378 -17.905 38.667 1.00 91.56 186 GLY A O 1
ATOM 1385 N N . PHE A 1 187 ? -20.639 -15.784 38.655 1.00 92.62 187 PHE A N 1
ATOM 1386 C CA . PHE A 1 187 ? -19.213 -16.120 38.540 1.00 92.62 187 PHE A CA 1
ATOM 1387 C C . PHE A 1 187 ? -18.376 -15.443 39.629 1.00 92.62 187 PHE A C 1
ATOM 1389 O O . PHE A 1 187 ? -18.778 -14.456 40.243 1.00 92.62 187 PHE A O 1
ATOM 1396 N N . LYS A 1 188 ? -17.190 -15.988 39.901 1.00 92.38 188 LYS A N 1
ATOM 1397 C CA . LYS A 1 188 ? -16.254 -15.445 40.895 1.00 92.38 188 LYS A CA 1
ATOM 1398 C C . LYS A 1 188 ? -14.931 -15.089 40.233 1.00 92.38 188 LYS A C 1
ATOM 1400 O O . LYS A 1 188 ? -14.555 -15.670 39.222 1.00 92.38 188 LYS A O 1
ATOM 1405 N N . LEU A 1 189 ? -14.163 -14.200 40.861 1.00 87.94 189 LEU A N 1
ATOM 1406 C CA . LEU A 1 189 ? -12.818 -13.840 40.393 1.00 87.94 189 LEU A CA 1
ATOM 1407 C C . LEU A 1 189 ? -11.847 -15.040 40.350 1.00 87.94 189 LEU A C 1
ATOM 1409 O O . LEU A 1 189 ? -10.897 -15.049 39.574 1.00 87.94 189 LEU A O 1
ATOM 1413 N N . ASN A 1 190 ? -12.103 -16.084 41.140 1.00 90.94 190 ASN A N 1
ATOM 1414 C CA . ASN A 1 190 ? -11.331 -17.326 41.127 1.00 90.94 190 ASN A CA 1
ATOM 1415 C C . ASN A 1 190 ? -11.862 -18.383 40.135 1.00 90.94 190 ASN A C 1
ATOM 1417 O O . ASN A 1 190 ? -11.416 -19.527 40.178 1.00 90.94 190 ASN A O 1
ATOM 1421 N N . THR A 1 191 ? -12.821 -18.035 39.274 1.00 91.00 191 THR A N 1
ATOM 1422 C CA . THR A 1 191 ? -13.277 -18.898 38.172 1.00 91.00 191 THR A CA 1
ATOM 1423 C C . THR A 1 191 ? -12.278 -18.809 37.018 1.00 91.00 191 THR A C 1
ATOM 1425 O O . THR A 1 191 ? -11.773 -17.717 36.736 1.00 91.00 191 THR A O 1
ATOM 1428 N N . ARG A 1 192 ? -11.941 -19.945 36.387 1.00 93.81 192 ARG A N 1
ATOM 1429 C CA . ARG A 1 192 ? -11.074 -19.968 35.196 1.00 93.81 192 ARG A CA 1
ATOM 1430 C C . ARG A 1 192 ? -11.812 -19.383 34.007 1.00 93.81 192 ARG A C 1
ATOM 1432 O O . ARG A 1 192 ? -13.020 -19.566 33.896 1.00 93.81 192 ARG A O 1
ATOM 1439 N N . TRP A 1 193 ? -11.090 -18.730 33.102 1.00 93.62 193 TRP A N 1
ATOM 1440 C CA . TRP A 1 193 ? -11.710 -18.137 31.917 1.00 93.62 193 TRP A CA 1
ATOM 1441 C C . TRP A 1 193 ? -12.461 -19.171 31.065 1.00 93.62 193 TRP A C 1
ATOM 1443 O O . TRP A 1 193 ? -13.602 -18.927 30.688 1.00 93.62 193 TRP A O 1
ATOM 1453 N N . ARG A 1 194 ? -11.874 -20.357 30.835 1.00 94.12 194 ARG A N 1
ATOM 1454 C CA . ARG A 1 194 ? -12.528 -21.455 30.088 1.00 94.12 194 ARG A CA 1
ATOM 1455 C C . ARG A 1 194 ? -13.819 -21.981 30.714 1.00 94.12 194 ARG A C 1
ATOM 1457 O O . ARG A 1 194 ? -14.608 -22.593 30.003 1.00 94.12 194 ARG A O 1
ATOM 1464 N N . ASP A 1 195 ? -14.017 -21.771 32.013 1.00 94.88 195 ASP A N 1
ATOM 1465 C CA . ASP A 1 195 ? -15.176 -22.290 32.742 1.00 94.88 195 ASP A CA 1
ATOM 1466 C C . ASP A 1 195 ? -16.364 -21.306 32.728 1.00 94.88 195 ASP A C 1
ATOM 1468 O O . ASP A 1 195 ? -17.438 -21.635 33.233 1.00 94.88 195 ASP A O 1
ATOM 1472 N N . LEU A 1 196 ? -16.185 -20.097 32.179 1.00 93.88 196 LEU A N 1
ATOM 1473 C CA . LEU A 1 196 ? -17.243 -19.093 32.069 1.00 93.88 196 LEU A CA 1
ATOM 1474 C C . LEU A 1 196 ? -18.222 -19.440 30.941 1.00 93.88 196 LEU A C 1
ATOM 1476 O O . LEU A 1 196 ? -17.823 -19.878 29.861 1.00 93.88 196 LEU A O 1
ATOM 1480 N N . THR A 1 197 ? -19.514 -19.190 31.164 1.00 96.06 197 THR A N 1
ATOM 1481 C CA . THR A 1 197 ? -20.513 -19.282 30.085 1.00 96.06 197 THR A CA 1
ATOM 1482 C C . THR A 1 197 ? -20.366 -18.109 29.105 1.00 96.06 197 THR A C 1
ATOM 1484 O O . THR A 1 197 ? -19.818 -17.068 29.481 1.00 96.06 197 THR A O 1
ATOM 1487 N N . PRO A 1 198 ? -20.881 -18.211 27.865 1.00 95.00 198 PRO A N 1
ATOM 1488 C CA . PRO A 1 198 ? -20.844 -17.108 26.901 1.00 95.00 198 PRO A CA 1
ATOM 1489 C C . PRO A 1 198 ? -21.436 -15.795 27.439 1.00 95.00 198 PRO A C 1
ATOM 1491 O O . PRO A 1 198 ? -20.891 -14.721 27.195 1.00 95.00 198 PRO A O 1
ATOM 1494 N N . GLU A 1 199 ? -22.508 -15.866 28.231 1.00 93.62 199 GLU A N 1
ATOM 1495 C CA . GLU A 1 199 ? -23.103 -14.696 28.882 1.00 93.62 199 GLU A CA 1
ATOM 1496 C C . GLU A 1 199 ? -22.152 -14.087 29.915 1.00 93.62 199 GLU A C 1
ATOM 1498 O O . GLU A 1 199 ? -22.010 -12.870 29.986 1.00 93.62 199 GLU A O 1
ATOM 1503 N N . GLN A 1 200 ? -21.465 -14.917 30.702 1.00 93.94 200 GLN A N 1
ATOM 1504 C CA . GLN A 1 200 ? -20.500 -14.441 31.693 1.00 93.94 200 GLN A CA 1
ATOM 1505 C C . GLN A 1 200 ? -19.277 -13.809 31.023 1.00 93.94 200 GLN A C 1
ATOM 1507 O O . GLN A 1 200 ? -18.829 -12.754 31.466 1.00 93.94 200 GLN A O 1
ATOM 1512 N N . VAL A 1 201 ? -18.782 -14.398 29.930 1.00 93.81 201 VAL A N 1
ATOM 1513 C CA . VAL A 1 201 ? -17.724 -13.810 29.092 1.00 93.81 201 VAL A CA 1
ATOM 1514 C C . VAL A 1 201 ? -18.144 -12.430 28.590 1.00 93.81 201 VAL A C 1
ATOM 1516 O O . VAL A 1 201 ? -17.390 -11.469 28.749 1.00 93.81 201 VAL A O 1
ATOM 1519 N N . HIS A 1 202 ? -19.369 -12.302 28.070 1.00 94.00 202 HIS A N 1
ATOM 1520 C CA . HIS A 1 202 ? -19.895 -11.017 27.617 1.00 94.00 202 HIS A CA 1
ATOM 1521 C C . HIS A 1 202 ? -19.931 -9.980 28.747 1.00 94.00 202 HIS A C 1
ATOM 1523 O O . HIS A 1 202 ? -19.465 -8.863 28.551 1.00 94.00 202 HIS A O 1
ATOM 1529 N N . ILE A 1 203 ? -20.392 -10.348 29.948 1.00 93.62 203 ILE A N 1
ATOM 1530 C CA . ILE A 1 203 ? -20.394 -9.436 31.103 1.00 93.62 203 ILE A CA 1
ATOM 1531 C C . ILE A 1 203 ? -18.976 -8.989 31.479 1.00 93.62 203 ILE A C 1
ATOM 1533 O O . ILE A 1 203 ? -18.781 -7.825 31.815 1.00 93.62 203 ILE A O 1
ATOM 1537 N N . VAL A 1 204 ? -17.978 -9.876 31.425 1.00 92.12 204 VAL A N 1
ATOM 1538 C CA . VAL A 1 204 ? -16.582 -9.520 31.736 1.00 92.12 204 VAL A CA 1
ATOM 1539 C C . VAL A 1 204 ? -15.999 -8.557 30.689 1.00 92.12 204 VAL A C 1
ATOM 1541 O O . VAL A 1 204 ? -15.313 -7.596 31.044 1.00 92.12 204 VAL A O 1
ATOM 1544 N N . LEU A 1 205 ? -16.266 -8.787 29.401 1.00 92.81 205 LEU A N 1
ATOM 1545 C CA . LEU A 1 205 ? -15.685 -7.995 28.311 1.00 92.81 205 LEU A CA 1
ATOM 1546 C C . LEU A 1 205 ? -16.430 -6.681 28.059 1.00 92.81 205 LEU A C 1
ATOM 1548 O O . LEU A 1 205 ? -15.784 -5.641 27.961 1.00 92.81 205 LEU A O 1
ATOM 1552 N N . HIS A 1 206 ? -17.760 -6.717 28.019 1.00 93.69 206 HIS A N 1
ATOM 1553 C CA . HIS A 1 206 ? -18.633 -5.608 27.601 1.00 93.69 206 HIS A CA 1
ATOM 1554 C C . HIS A 1 206 ? -19.418 -4.966 28.746 1.00 93.69 206 HIS A C 1
ATOM 1556 O O . HIS A 1 206 ? -20.083 -3.950 28.553 1.00 93.69 206 HIS A O 1
ATOM 1562 N N . GLY A 1 207 ? -19.332 -5.535 29.948 1.00 92.19 207 GLY A N 1
ATOM 1563 C CA . GLY A 1 207 ? -19.916 -4.952 31.146 1.00 92.19 207 GLY A CA 1
ATOM 1564 C C . GLY A 1 207 ? -21.368 -5.347 31.423 1.00 92.19 207 GLY A C 1
ATOM 1565 O O . GLY A 1 207 ? -21.956 -6.210 30.777 1.00 92.19 207 GLY A O 1
ATOM 1566 N N . ASP A 1 208 ? -21.948 -4.710 32.441 1.00 89.75 208 ASP A N 1
ATOM 1567 C CA . ASP A 1 208 ? -23.349 -4.841 32.839 1.00 89.75 208 ASP A CA 1
ATOM 1568 C C . ASP A 1 208 ? -24.012 -3.449 32.880 1.00 89.75 208 ASP A C 1
ATOM 1570 O O . ASP A 1 208 ? -23.617 -2.607 33.700 1.00 89.75 208 ASP A O 1
ATOM 1574 N N . PRO A 1 209 ? -25.052 -3.197 32.058 1.00 86.94 209 PRO A N 1
ATOM 1575 C CA . PRO A 1 209 ? -25.755 -1.914 32.030 1.00 86.94 209 PRO A CA 1
ATOM 1576 C C . PRO A 1 209 ? -26.563 -1.636 33.306 1.00 86.94 209 PRO A C 1
ATOM 1578 O O . PRO A 1 209 ? -27.013 -0.511 33.524 1.00 86.94 209 PRO A O 1
ATOM 1581 N N . LYS A 1 210 ? -26.793 -2.639 34.163 1.00 88.19 210 LYS A N 1
ATOM 1582 C CA . LYS A 1 210 ? -27.491 -2.444 35.436 1.00 88.19 210 LYS A CA 1
ATOM 1583 C C . LYS A 1 210 ? -26.514 -1.948 36.506 1.00 88.19 210 LYS A C 1
ATOM 1585 O O . LYS A 1 210 ? -25.492 -2.601 36.732 1.00 88.19 210 LYS A O 1
ATOM 1590 N N . PRO A 1 211 ? -26.856 -0.891 37.269 1.00 89.25 211 PRO A N 1
ATOM 1591 C CA . PRO A 1 211 ? -25.996 -0.385 38.333 1.00 89.25 211 PRO A CA 1
ATOM 1592 C C . PRO A 1 211 ? -25.613 -1.490 39.318 1.00 89.25 211 PRO A C 1
ATOM 1594 O O . PRO A 1 211 ? -26.477 -2.175 39.867 1.00 89.25 211 PRO A O 1
ATOM 1597 N N . ILE A 1 212 ? -24.319 -1.692 39.522 1.00 87.81 212 ILE A N 1
ATOM 1598 C CA . ILE A 1 212 ? -23.747 -2.522 40.577 1.00 87.81 212 ILE A CA 1
ATOM 1599 C C . ILE A 1 212 ? -23.447 -1.648 41.793 1.00 87.81 212 ILE A C 1
ATOM 1601 O O . ILE A 1 212 ? -23.084 -0.478 41.670 1.00 87.81 212 ILE A O 1
ATOM 1605 N N . THR A 1 213 ? -23.593 -2.226 42.981 1.00 86.44 213 THR A N 1
ATOM 1606 C CA . THR A 1 213 ? -23.267 -1.551 44.237 1.00 86.44 213 THR A CA 1
ATOM 1607 C C . THR A 1 213 ? -22.109 -2.276 44.889 1.00 86.44 213 THR A C 1
ATOM 1609 O O . THR A 1 213 ? -22.162 -3.489 45.082 1.00 86.44 213 THR A O 1
ATOM 1612 N N . PHE A 1 214 ? -21.054 -1.545 45.233 1.00 84.62 214 PHE A N 1
ATOM 1613 C CA . PHE A 1 214 ? -19.898 -2.115 45.913 1.00 84.62 214 PHE A CA 1
ATOM 1614 C C . PHE A 1 214 ? -19.333 -1.153 46.951 1.00 84.62 214 PHE A C 1
ATOM 1616 O O . PHE A 1 214 ? -19.468 0.071 46.875 1.00 84.62 214 PHE A O 1
ATOM 1623 N N . ARG A 1 215 ? -18.678 -1.736 47.955 1.00 83.88 215 ARG A N 1
ATOM 1624 C CA . ARG A 1 215 ? -17.978 -0.997 49.004 1.00 83.88 215 ARG A CA 1
ATOM 1625 C C . ARG A 1 215 ? -16.494 -0.938 48.681 1.00 83.88 215 ARG A C 1
ATOM 1627 O O . ARG A 1 215 ? -15.877 -1.965 48.402 1.00 83.88 215 ARG A O 1
ATOM 1634 N N . TYR A 1 216 ? -15.921 0.256 48.767 1.00 81.12 216 TYR A N 1
ATOM 1635 C CA . TYR A 1 216 ? -14.493 0.480 48.572 1.00 81.12 216 TYR A CA 1
ATOM 1636 C C . TYR A 1 216 ? -13.925 1.328 49.708 1.00 81.12 216 TYR A C 1
ATOM 1638 O O . TYR A 1 216 ? -14.631 2.115 50.346 1.00 81.12 216 TYR A O 1
ATOM 1646 N N . ARG A 1 217 ? -12.632 1.146 49.981 1.00 79.12 217 ARG A N 1
ATOM 1647 C CA . ARG A 1 217 ? -11.898 1.952 50.955 1.00 79.12 217 ARG A CA 1
ATOM 1648 C C . ARG A 1 217 ? -11.138 3.032 50.202 1.00 79.12 217 ARG A C 1
ATOM 1650 O O . ARG A 1 217 ? -10.338 2.718 49.326 1.00 79.12 217 ARG A O 1
ATOM 1657 N N . ASN A 1 218 ? -11.401 4.295 50.516 1.00 75.75 218 ASN A N 1
ATOM 1658 C CA . ASN A 1 218 ? -10.645 5.394 49.922 1.00 75.75 218 ASN A CA 1
ATOM 1659 C C . ASN A 1 218 ? -9.230 5.489 50.531 1.00 75.75 218 ASN A C 1
ATOM 1661 O O . ASN A 1 218 ? -8.928 4.838 51.534 1.00 75.75 218 ASN A O 1
ATOM 1665 N N . GLN A 1 219 ? -8.370 6.339 49.959 1.00 73.81 219 GLN A N 1
ATOM 1666 C CA . GLN A 1 219 ? -7.012 6.571 50.480 1.00 73.81 219 GLN A CA 1
ATOM 1667 C C . GLN A 1 219 ? -6.995 7.090 51.932 1.00 73.81 219 GLN A C 1
ATOM 1669 O O . GLN A 1 219 ? -6.028 6.864 52.648 1.00 73.81 219 GLN A O 1
ATOM 1674 N N . ALA A 1 220 ? -8.079 7.722 52.396 1.00 78.44 220 ALA A N 1
ATOM 1675 C CA . ALA A 1 220 ? -8.242 8.186 53.775 1.00 78.44 220 ALA A CA 1
ATOM 1676 C C . ALA A 1 220 ? -8.730 7.088 54.750 1.00 78.44 220 ALA A C 1
ATOM 1678 O O . ALA A 1 220 ? -9.037 7.377 55.904 1.00 78.44 220 ALA A O 1
ATOM 1679 N N . GLY A 1 221 ? -8.844 5.831 54.303 1.00 78.38 221 GLY A N 1
ATOM 1680 C CA . GLY A 1 221 ? -9.217 4.685 55.139 1.00 78.38 221 GLY A CA 1
ATOM 1681 C C . GLY A 1 221 ? -10.718 4.534 55.422 1.00 78.38 221 GLY A C 1
ATOM 1682 O O . GLY A 1 221 ? -11.116 3.547 56.052 1.00 78.38 221 GLY A O 1
ATOM 1683 N N . VAL A 1 222 ? -11.554 5.451 54.928 1.00 82.62 222 VAL A N 1
ATOM 1684 C CA . VAL A 1 222 ? -13.013 5.441 55.095 1.00 82.62 222 VAL A CA 1
ATOM 1685 C C . VAL A 1 222 ? -13.639 4.523 54.049 1.00 82.62 222 VAL A C 1
ATOM 1687 O O . VAL A 1 222 ? -13.342 4.614 52.857 1.00 82.62 222 VAL A O 1
ATOM 1690 N N . THR A 1 223 ? -14.523 3.633 54.501 1.00 83.25 223 THR A N 1
ATOM 1691 C CA . THR A 1 223 ? -15.303 2.777 53.600 1.00 83.25 223 THR A CA 1
ATOM 1692 C C . THR A 1 223 ? -16.518 3.552 53.115 1.00 83.25 223 THR A C 1
ATOM 1694 O O . THR A 1 223 ? -17.293 4.045 53.933 1.00 83.25 223 THR A O 1
ATOM 1697 N N . ARG A 1 224 ? -16.682 3.666 51.798 1.00 82.38 224 ARG A N 1
ATOM 1698 C CA . ARG A 1 224 ? -17.875 4.240 51.171 1.00 82.38 224 ARG A CA 1
ATOM 1699 C C . ARG A 1 224 ? -18.547 3.199 50.293 1.00 82.38 224 ARG A C 1
ATOM 1701 O O . ARG A 1 224 ? -17.892 2.311 49.746 1.00 82.38 224 ARG A O 1
ATOM 1708 N N . GLU A 1 225 ? -19.860 3.311 50.200 1.00 85.69 225 GLU A N 1
ATOM 1709 C CA . GLU A 1 225 ? -20.669 2.570 49.245 1.00 85.69 225 GLU A CA 1
ATOM 1710 C C . GLU A 1 225 ? -20.827 3.421 47.988 1.00 85.69 225 GLU A C 1
ATOM 1712 O O . GLU A 1 225 ? -21.052 4.630 48.076 1.00 85.69 225 GLU A O 1
ATOM 1717 N N . HIS A 1 226 ? -20.642 2.800 46.829 1.00 85.62 226 HIS A N 1
ATOM 1718 C CA . HIS A 1 226 ? -20.781 3.450 45.537 1.00 85.62 226 HIS A CA 1
ATOM 1719 C C . HIS A 1 226 ? -21.677 2.606 44.641 1.00 85.62 226 HIS A C 1
ATOM 1721 O O . HIS A 1 226 ? -21.629 1.376 44.694 1.00 85.62 226 HIS A O 1
ATOM 1727 N N . SER A 1 227 ? -22.469 3.278 43.810 1.00 88.94 227 SER A N 1
ATOM 1728 C CA . SER A 1 227 ? -23.296 2.645 42.789 1.00 88.94 227 SER A CA 1
ATOM 1729 C C . SER A 1 227 ? -22.906 3.198 41.424 1.00 88.94 227 SER A C 1
ATOM 1731 O O . SER A 1 227 ? -22.863 4.412 41.239 1.00 88.94 227 SER A O 1
ATOM 1733 N N . THR A 1 228 ? -22.537 2.316 40.501 1.00 90.00 228 THR A N 1
ATOM 1734 C CA . THR A 1 228 ? -22.178 2.644 39.110 1.00 90.00 228 THR A CA 1
ATOM 1735 C C . THR A 1 228 ? -22.414 1.421 38.234 1.00 90.00 228 THR A C 1
ATOM 1737 O O . THR A 1 228 ? -22.639 0.334 38.752 1.00 90.00 228 THR A O 1
ATOM 1740 N N . THR A 1 229 ? -22.384 1.560 36.918 1.00 89.25 229 THR A N 1
ATOM 1741 C CA . THR A 1 229 ? -22.360 0.423 35.989 1.00 89.25 229 THR A CA 1
ATOM 1742 C C . THR A 1 229 ? -20.950 -0.143 35.865 1.00 89.25 229 THR A C 1
ATOM 1744 O O . THR A 1 229 ? -19.971 0.571 36.081 1.00 89.25 229 THR A O 1
ATOM 1747 N N . TYR A 1 230 ? -20.847 -1.429 35.528 1.00 90.44 230 TYR A N 1
ATOM 1748 C CA . TYR A 1 230 ? -19.580 -2.025 35.115 1.00 90.44 230 TYR A CA 1
ATOM 1749 C C . TYR A 1 230 ? -19.497 -1.935 33.595 1.00 90.44 230 TYR A C 1
ATOM 1751 O O . TYR A 1 230 ? -20.360 -2.478 32.924 1.00 90.44 230 TYR A O 1
ATOM 1759 N N . GLU A 1 231 ? -18.500 -1.243 33.056 1.00 89.44 231 GLU A N 1
ATOM 1760 C CA . GLU A 1 231 ? -18.394 -0.983 31.608 1.00 89.44 231 GLU A CA 1
ATOM 1761 C C . GLU A 1 231 ? -17.674 -2.100 30.834 1.00 89.44 231 GLU A C 1
ATOM 1763 O O . GLU A 1 231 ? -17.683 -2.107 29.609 1.00 89.44 231 GLU A O 1
ATOM 1768 N N . GLY A 1 232 ? -17.064 -3.061 31.537 1.00 91.12 232 GLY A N 1
ATOM 1769 C CA . GLY A 1 232 ? -16.301 -4.143 30.917 1.00 91.12 232 GLY A CA 1
ATOM 1770 C C . GLY A 1 232 ? -14.839 -3.792 30.634 1.00 91.12 232 GLY A C 1
ATOM 1771 O O . GLY A 1 232 ? -14.377 -2.662 30.818 1.00 91.12 232 GLY A O 1
ATOM 1772 N N . ILE A 1 233 ? -14.071 -4.804 30.236 1.00 91.12 233 ILE A N 1
ATOM 1773 C CA . ILE A 1 233 ? -12.638 -4.666 29.936 1.00 91.12 233 ILE A CA 1
ATOM 1774 C C . ILE A 1 233 ? -12.395 -4.036 28.563 1.00 91.12 233 ILE A C 1
ATOM 1776 O O . ILE A 1 233 ? -11.422 -3.302 28.411 1.00 91.12 233 ILE A O 1
ATOM 1780 N N . VAL A 1 234 ? -13.276 -4.254 27.586 1.00 92.50 234 VAL A N 1
ATOM 1781 C CA . VAL A 1 234 ? -13.157 -3.648 26.251 1.00 92.50 234 VAL A CA 1
ATOM 1782 C C . VAL A 1 234 ? -13.236 -2.125 26.357 1.00 92.50 234 VAL A C 1
ATOM 1784 O O . VAL A 1 234 ? -12.304 -1.434 25.947 1.00 92.50 234 VAL A O 1
ATOM 1787 N N . ALA A 1 235 ? -14.278 -1.605 27.016 1.00 91.12 235 ALA A N 1
ATOM 1788 C CA . ALA A 1 235 ? -14.433 -0.170 27.259 1.00 91.12 235 ALA A CA 1
ATOM 1789 C C . ALA A 1 235 ? -13.248 0.414 28.046 1.00 91.12 235 ALA A C 1
ATOM 1791 O O . ALA A 1 235 ? -12.766 1.504 27.737 1.00 91.12 235 ALA A O 1
ATOM 1792 N N . PHE A 1 236 ? -12.720 -0.341 29.017 1.00 89.19 236 PHE A N 1
ATOM 1793 C CA . PHE A 1 236 ? -11.519 0.049 29.750 1.00 89.19 236 PHE A CA 1
ATOM 1794 C C . PHE A 1 236 ? -10.311 0.237 28.821 1.00 89.19 236 PHE A C 1
ATOM 1796 O O . PHE A 1 236 ? -9.657 1.279 28.887 1.00 89.19 236 PHE A O 1
ATOM 1803 N N . VAL A 1 237 ? -10.013 -0.735 27.950 1.00 91.19 237 VAL A N 1
ATOM 1804 C CA . VAL A 1 237 ? -8.891 -0.645 26.998 1.00 91.19 237 VAL A CA 1
ATOM 1805 C C . VAL A 1 237 ? -9.092 0.534 26.046 1.00 91.19 237 VAL A C 1
ATOM 1807 O O . VAL A 1 237 ? -8.180 1.346 25.882 1.00 91.19 237 VAL A O 1
ATOM 1810 N N . GLU A 1 238 ? -10.294 0.695 25.485 1.00 91.44 238 GLU A N 1
ATOM 1811 C CA . GLU A 1 238 ? -10.609 1.807 24.583 1.00 91.44 238 GLU A CA 1
ATOM 1812 C C . GLU A 1 238 ? -10.425 3.176 25.240 1.00 91.44 238 GLU A C 1
ATOM 1814 O O . GLU A 1 238 ? -9.830 4.081 24.648 1.00 91.44 238 GLU A O 1
ATOM 1819 N N . GLN A 1 239 ? -10.928 3.348 26.465 1.00 89.94 239 GLN A N 1
ATOM 1820 C CA . GLN A 1 239 ? -10.823 4.615 27.178 1.00 89.94 239 GLN A CA 1
ATOM 1821 C C . GLN A 1 239 ? -9.363 4.931 27.512 1.00 89.94 239 GLN A C 1
ATOM 1823 O O . GLN A 1 239 ? -8.907 6.055 27.298 1.00 89.94 239 GLN A O 1
ATOM 1828 N N . ARG A 1 240 ? -8.591 3.939 27.975 1.00 88.88 240 ARG A N 1
ATOM 1829 C CA . ARG A 1 240 ? -7.159 4.122 28.256 1.00 88.88 240 ARG A CA 1
ATOM 1830 C C . ARG A 1 240 ? -6.343 4.396 27.001 1.00 88.88 240 ARG A C 1
ATOM 1832 O O . ARG A 1 240 ? -5.393 5.168 27.075 1.00 88.88 240 ARG A O 1
ATOM 1839 N N . TYR A 1 241 ? -6.724 3.838 25.857 1.00 90.44 241 TYR A N 1
ATOM 1840 C CA . TYR A 1 241 ? -6.100 4.172 24.582 1.00 90.44 241 TYR A CA 1
ATOM 1841 C C . TYR A 1 241 ? -6.398 5.617 24.140 1.00 90.44 241 TYR A C 1
ATOM 1843 O O . TYR A 1 241 ? -5.525 6.309 23.616 1.00 90.44 241 TYR A O 1
ATOM 1851 N N . LYS A 1 242 ? -7.620 6.108 24.371 1.00 89.44 242 LYS A N 1
ATOM 1852 C CA . LYS A 1 242 ? -8.020 7.472 23.988 1.00 89.44 242 LYS A CA 1
ATOM 1853 C C . LYS A 1 242 ? -7.437 8.548 24.910 1.00 89.44 242 LYS A C 1
ATOM 1855 O O . LYS A 1 242 ? -6.975 9.576 24.423 1.00 89.44 242 LYS A O 1
ATOM 1860 N N . GLU A 1 243 ? -7.459 8.315 26.221 1.00 90.56 243 GLU A N 1
ATOM 1861 C CA . GLU A 1 243 ? -7.170 9.331 27.251 1.00 90.56 243 GLU A CA 1
ATOM 1862 C C . GLU A 1 243 ? -5.819 9.129 27.962 1.00 90.56 243 GLU A C 1
ATOM 1864 O O . GLU A 1 243 ? -5.383 9.987 28.731 1.00 90.56 243 GLU A O 1
ATOM 1869 N N . GLY A 1 244 ? -5.158 7.988 27.748 1.00 86.31 244 GLY A N 1
ATOM 1870 C CA . GLY A 1 244 ? -3.917 7.625 28.429 1.00 86.31 244 GLY A CA 1
ATOM 1871 C C . GLY A 1 244 ? -2.675 8.362 27.923 1.00 86.31 244 GLY A C 1
ATOM 1872 O O . GLY A 1 244 ? -2.651 8.958 26.845 1.00 86.31 244 GLY A O 1
ATOM 1873 N N . SER A 1 245 ? -1.599 8.277 28.710 1.00 90.31 245 SER A N 1
ATOM 1874 C CA . SER A 1 245 ? -0.261 8.707 28.287 1.00 90.31 245 SER A CA 1
ATOM 1875 C C . SER A 1 245 ? 0.261 7.845 27.133 1.00 90.31 245 SER A C 1
ATOM 1877 O O . SER A 1 245 ? -0.212 6.733 26.923 1.00 90.31 245 SER A O 1
ATOM 1879 N N . GLU A 1 246 ? 1.284 8.314 26.416 1.00 88.19 246 GLU A N 1
ATOM 1880 C CA . GLU A 1 246 ? 1.902 7.574 25.301 1.00 88.19 246 GLU A CA 1
ATOM 1881 C C . GLU A 1 246 ? 2.312 6.141 25.688 1.00 88.19 246 GLU A C 1
ATOM 1883 O O . GLU A 1 246 ? 2.003 5.191 24.975 1.00 88.19 246 GLU A O 1
ATOM 1888 N N . HIS A 1 247 ? 2.910 5.967 26.871 1.00 88.19 247 HIS A N 1
ATOM 1889 C CA . HIS A 1 247 ? 3.255 4.647 27.401 1.00 88.19 247 HIS A CA 1
ATOM 1890 C C . HIS A 1 247 ? 2.021 3.754 27.609 1.00 88.19 247 HIS A C 1
ATOM 1892 O O . HIS A 1 247 ? 2.027 2.594 27.212 1.00 88.19 247 HIS A O 1
ATOM 1898 N N . MET A 1 248 ? 0.941 4.306 28.174 1.00 86.38 248 MET A N 1
ATOM 1899 C CA . MET A 1 248 ? -0.308 3.569 28.381 1.00 86.38 248 MET A CA 1
ATOM 1900 C C . MET A 1 248 ? -0.977 3.208 27.053 1.00 86.38 248 MET A C 1
ATOM 1902 O O . MET A 1 248 ? -1.526 2.119 26.923 1.00 86.38 248 MET A O 1
ATOM 1906 N N . ARG A 1 249 ? -0.908 4.092 26.053 1.00 89.75 249 ARG A N 1
ATOM 1907 C CA . ARG A 1 249 ? -1.422 3.821 24.706 1.00 89.75 249 ARG A CA 1
ATOM 1908 C C . ARG A 1 249 ? -0.687 2.651 24.067 1.00 89.75 249 ARG A C 1
ATOM 1910 O O . ARG A 1 249 ? -1.351 1.726 23.619 1.00 89.75 249 ARG A O 1
ATOM 1917 N N . ALA A 1 250 ? 0.645 2.647 24.115 1.00 89.62 250 ALA A N 1
ATOM 1918 C CA . ALA A 1 250 ? 1.460 1.555 23.585 1.00 89.62 250 ALA A CA 1
ATOM 1919 C C . ALA A 1 250 ? 1.184 0.206 24.281 1.00 89.62 250 ALA A C 1
ATOM 1921 O O . ALA A 1 250 ? 1.189 -0.831 23.625 1.00 89.62 250 ALA A O 1
ATOM 1922 N N . GLU A 1 251 ? 0.909 0.199 25.592 1.00 88.31 251 GLU A N 1
ATOM 1923 C CA . GLU A 1 251 ? 0.464 -1.019 26.289 1.00 88.31 251 GLU A CA 1
ATOM 1924 C C . GLU A 1 251 ? -0.921 -1.483 25.820 1.00 88.31 251 GLU A C 1
ATOM 1926 O O . GLU A 1 251 ? -1.135 -2.679 25.641 1.00 88.31 251 GLU A O 1
ATOM 1931 N N . MET A 1 252 ? -1.871 -0.562 25.620 1.00 91.00 252 MET A N 1
ATOM 1932 C CA . MET A 1 252 ? -3.225 -0.915 25.178 1.00 91.00 252 MET A CA 1
ATOM 1933 C C . MET A 1 252 ? -3.261 -1.400 23.724 1.00 91.00 252 MET A C 1
ATOM 1935 O O . MET A 1 252 ? -4.033 -2.304 23.418 1.00 91.00 252 MET A O 1
ATOM 1939 N N . GLU A 1 253 ? -2.400 -0.867 22.850 1.00 91.81 253 GLU A N 1
ATOM 1940 C CA . GLU A 1 253 ? -2.290 -1.280 21.441 1.00 91.81 253 GLU A CA 1
ATOM 1941 C C . GLU A 1 253 ? -1.995 -2.777 21.272 1.00 91.81 253 GLU A C 1
ATOM 1943 O O . GLU A 1 253 ? -2.391 -3.365 20.271 1.00 91.81 253 GLU A O 1
ATOM 1948 N N . GLN A 1 254 ? -1.372 -3.424 22.262 1.00 91.62 254 GLN A N 1
ATOM 1949 C CA . GLN A 1 254 ? -1.099 -4.868 22.257 1.00 91.62 254 GLN A CA 1
ATOM 1950 C C . GLN A 1 254 ? -2.373 -5.724 22.254 1.00 91.62 254 GLN A C 1
ATOM 1952 O O . GLN A 1 254 ? -2.340 -6.878 21.833 1.00 91.62 254 GLN A O 1
ATOM 1957 N N . TYR A 1 255 ? -3.487 -5.160 22.726 1.00 93.00 255 TYR A N 1
ATOM 1958 C CA . TYR A 1 255 ? -4.800 -5.803 22.790 1.00 93.00 255 TYR A CA 1
ATOM 1959 C C . TYR A 1 255 ? -5.736 -5.315 21.682 1.00 93.00 255 TYR A C 1
ATOM 1961 O O . TYR A 1 255 ? -6.948 -5.509 21.759 1.00 93.00 255 TYR A O 1
ATOM 1969 N N . MET A 1 256 ? -5.197 -4.622 20.679 1.00 93.94 256 MET A N 1
ATOM 1970 C CA . MET A 1 256 ? -5.960 -4.051 19.579 1.00 93.94 256 MET A CA 1
ATOM 1971 C C . MET A 1 256 ? -5.480 -4.632 18.256 1.00 93.94 256 MET A C 1
ATOM 1973 O O . MET A 1 256 ? -4.297 -4.909 18.064 1.00 93.94 256 MET A O 1
ATOM 1977 N N . SER A 1 257 ? -6.401 -4.786 17.315 1.00 93.31 257 SER A N 1
ATOM 1978 C CA . SER A 1 257 ? -6.086 -5.181 15.948 1.00 93.31 257 SER A CA 1
ATOM 1979 C C . SER A 1 257 ? -6.590 -4.135 14.962 1.00 93.31 257 SER A C 1
ATOM 1981 O O . SER A 1 257 ? -7.538 -3.385 15.210 1.00 93.31 257 SER A O 1
ATOM 1983 N N . ALA A 1 258 ? -5.900 -4.031 13.828 1.00 91.69 258 ALA A N 1
ATOM 1984 C CA . ALA A 1 258 ? -6.307 -3.130 12.764 1.00 91.69 258 ALA A CA 1
ATOM 1985 C C . ALA A 1 258 ? -7.540 -3.706 12.053 1.00 91.69 258 ALA A C 1
ATOM 1987 O O . ALA A 1 258 ? -7.460 -4.731 11.375 1.00 91.69 258 ALA A O 1
ATOM 1988 N N . ARG A 1 259 ? -8.678 -3.025 12.180 1.00 92.81 259 ARG A N 1
ATOM 1989 C CA . ARG A 1 259 ? -9.924 -3.322 11.465 1.00 92.81 259 ARG A CA 1
ATOM 1990 C C . ARG A 1 259 ? -10.119 -2.339 10.320 1.00 92.81 259 ARG A C 1
ATOM 1992 O O . ARG A 1 259 ? -9.608 -1.218 10.343 1.00 92.81 259 ARG A O 1
ATOM 1999 N N . VAL A 1 260 ? -10.840 -2.759 9.285 1.00 93.94 260 VAL A N 1
A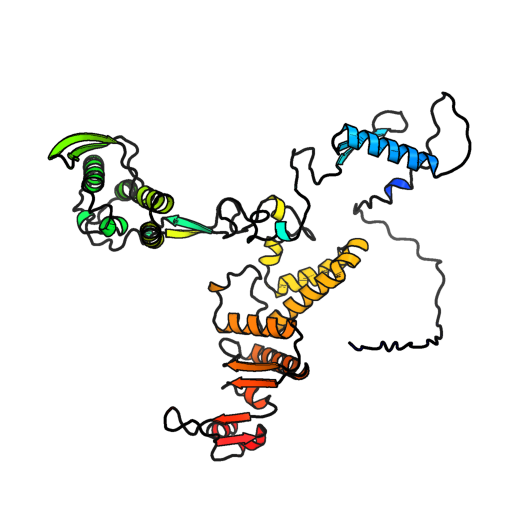TOM 2000 C CA . VAL A 1 260 ? -11.152 -1.893 8.141 1.00 93.94 260 VAL A CA 1
ATOM 2001 C C . VAL A 1 260 ? -12.018 -0.734 8.624 1.00 93.94 260 VAL A C 1
ATOM 2003 O O . VAL A 1 260 ? -12.993 -0.935 9.338 1.00 93.94 260 VAL A O 1
ATOM 2006 N N . CYS A 1 261 ? -11.668 0.491 8.237 1.00 94.81 261 CYS A N 1
ATOM 2007 C CA . CYS A 1 261 ? -12.436 1.668 8.623 1.00 94.81 261 CYS A CA 1
ATOM 2008 C C . CYS A 1 261 ? -13.866 1.578 8.050 1.00 94.81 261 CYS A C 1
ATOM 2010 O O . CYS A 1 261 ? -13.989 1.518 6.826 1.00 94.81 261 CYS A O 1
ATOM 2012 N N . PRO A 1 262 ? -14.928 1.651 8.874 1.00 93.06 262 PRO A N 1
ATOM 2013 C CA . PRO A 1 262 ? -16.314 1.502 8.409 1.00 93.06 262 PRO A CA 1
ATOM 2014 C C . PRO A 1 262 ? -16.787 2.674 7.536 1.00 93.06 262 PRO A C 1
ATOM 2016 O O . PRO A 1 262 ? -17.670 2.525 6.702 1.00 93.06 262 PRO A O 1
ATOM 2019 N N . THR A 1 263 ? -16.176 3.847 7.699 1.00 93.69 263 THR A N 1
ATOM 2020 C CA . THR A 1 263 ? -16.573 5.087 7.017 1.00 93.69 263 THR A CA 1
ATOM 2021 C C . THR A 1 263 ? -16.125 5.105 5.564 1.00 93.69 263 THR A C 1
ATOM 2023 O O . THR A 1 263 ? -16.895 5.430 4.669 1.00 93.69 263 THR A O 1
ATOM 2026 N N . CYS A 1 264 ? -14.866 4.736 5.318 1.00 95.06 264 CYS A N 1
ATOM 2027 C CA . CYS A 1 264 ? -14.312 4.681 3.964 1.00 95.06 264 CYS A CA 1
ATOM 2028 C C . CYS A 1 264 ? -14.215 3.257 3.413 1.00 95.06 264 CYS A C 1
ATOM 2030 O O . CYS A 1 264 ? -13.770 3.094 2.285 1.00 95.06 264 CYS A O 1
ATOM 2032 N N . ASN A 1 265 ? -14.575 2.226 4.183 1.00 94.38 265 ASN A N 1
ATOM 2033 C CA . ASN A 1 265 ? -14.425 0.812 3.820 1.00 94.38 265 ASN A CA 1
ATOM 2034 C C . ASN A 1 265 ? -13.011 0.466 3.323 1.00 94.38 265 ASN A C 1
ATOM 2036 O O . ASN A 1 265 ? -12.837 -0.233 2.329 1.00 94.38 265 ASN A O 1
ATOM 2040 N N . GLY A 1 266 ? -11.984 1.024 3.972 1.00 93.56 266 GLY A N 1
ATOM 2041 C CA . GLY A 1 266 ? -10.587 0.821 3.576 1.00 93.56 266 GLY A CA 1
ATOM 2042 C C . GLY A 1 266 ? -10.096 1.696 2.422 1.00 93.56 266 GLY A C 1
ATOM 2043 O O . GLY A 1 266 ? -8.912 1.652 2.109 1.00 93.56 266 GLY A O 1
ATOM 2044 N N . LYS A 1 267 ? -10.950 2.544 1.831 1.00 95.50 267 LYS A N 1
ATOM 2045 C CA . LYS A 1 267 ? -10.599 3.381 0.669 1.00 95.50 267 LYS A CA 1
ATOM 2046 C C . LYS A 1 267 ? -9.705 4.575 0.978 1.00 95.50 267 LYS A C 1
ATOM 2048 O O . LYS A 1 267 ? -9.182 5.195 0.059 1.00 95.50 267 LYS A O 1
ATOM 2053 N N . ARG A 1 268 ? -9.518 4.905 2.263 1.00 96.31 268 ARG A N 1
ATOM 2054 C CA . ARG A 1 268 ? -8.616 5.959 2.782 1.00 96.31 268 ARG A CA 1
ATOM 2055 C C . ARG A 1 268 ? -8.990 7.395 2.399 1.00 96.31 268 ARG A C 1
ATOM 2057 O O . ARG A 1 268 ? -8.465 8.330 2.995 1.00 96.31 268 ARG A O 1
ATOM 2064 N N . LEU A 1 269 ? -9.896 7.581 1.451 1.00 96.31 269 LEU A N 1
ATOM 2065 C CA . LEU A 1 269 ? -10.284 8.876 0.914 1.00 96.31 269 LEU A CA 1
ATOM 2066 C C . LEU A 1 269 ? -11.674 9.298 1.384 1.00 96.31 269 LEU A C 1
ATOM 2068 O O . LEU A 1 269 ? -12.474 8.480 1.846 1.00 96.31 269 LEU A O 1
ATOM 2072 N N . ARG A 1 270 ? -11.936 10.596 1.261 1.00 94.06 270 ARG A N 1
ATOM 2073 C CA . ARG A 1 270 ? -13.259 11.191 1.424 1.00 94.06 270 ARG A CA 1
ATOM 2074 C C . ARG A 1 270 ? -14.227 10.763 0.311 1.00 94.06 270 ARG A C 1
ATOM 2076 O O . ARG A 1 270 ? -13.771 10.466 -0.797 1.00 94.06 270 ARG A O 1
ATOM 2083 N N . PRO A 1 271 ? -15.548 10.758 0.568 1.00 92.00 271 PRO A N 1
ATOM 2084 C CA . PRO A 1 271 ? -16.535 10.401 -0.448 1.00 92.00 271 PRO A CA 1
ATOM 2085 C C . PRO A 1 271 ? -16.483 11.328 -1.668 1.00 92.00 271 PRO A C 1
ATOM 2087 O O . PRO A 1 271 ? -16.628 10.842 -2.783 1.00 92.00 271 PRO A O 1
ATOM 2090 N N . GLU A 1 272 ? -16.185 12.619 -1.494 1.00 89.69 272 GLU A N 1
ATOM 2091 C CA . GLU A 1 272 ? -16.101 13.583 -2.600 1.00 89.69 272 GLU A CA 1
ATOM 2092 C C . GLU A 1 272 ? -14.947 13.249 -3.559 1.00 89.69 272 GLU A C 1
ATOM 2094 O O . GLU A 1 272 ? -15.105 13.313 -4.774 1.00 89.69 272 GLU A O 1
ATOM 2099 N N . ALA A 1 273 ? -13.800 12.811 -3.028 1.00 92.94 273 ALA A N 1
ATOM 2100 C CA . ALA A 1 273 ? -12.666 12.371 -3.842 1.00 92.94 273 ALA A CA 1
ATOM 2101 C C . ALA A 1 273 ? -12.956 11.052 -4.579 1.00 92.94 273 ALA A C 1
ATOM 2103 O O . ALA A 1 273 ? -12.466 10.835 -5.685 1.00 92.94 273 ALA A O 1
ATOM 2104 N N . LEU A 1 274 ? -13.754 10.169 -3.970 1.00 93.94 274 LEU A N 1
ATOM 2105 C CA . LEU A 1 274 ? -14.176 8.897 -4.564 1.00 93.94 274 LEU A CA 1
ATOM 2106 C C . LEU A 1 274 ? -15.316 9.052 -5.579 1.00 93.94 274 LEU A C 1
ATOM 2108 O O . LEU A 1 274 ? -15.544 8.133 -6.362 1.00 93.94 274 LEU A O 1
ATOM 2112 N N . ALA A 1 275 ? -16.024 10.183 -5.564 1.00 92.31 275 ALA A N 1
ATOM 2113 C CA . ALA A 1 275 ? -17.065 10.505 -6.534 1.00 92.31 275 ALA A CA 1
ATOM 2114 C C . ALA A 1 275 ? -16.486 10.938 -7.892 1.00 92.31 275 ALA A C 1
ATOM 2116 O O . ALA A 1 275 ? -17.155 10.801 -8.914 1.00 92.31 275 ALA A O 1
ATOM 2117 N N . VAL A 1 276 ? -15.239 11.423 -7.924 1.00 92.75 276 VAL A N 1
ATOM 2118 C CA . VAL A 1 276 ? -14.554 11.740 -9.182 1.00 92.75 276 VAL A CA 1
ATOM 2119 C C . VAL A 1 276 ? -14.124 10.445 -9.863 1.00 92.75 276 VAL A C 1
ATOM 2121 O O . VAL A 1 276 ? -13.402 9.627 -9.285 1.00 92.75 276 VAL A O 1
ATOM 2124 N N . THR A 1 277 ? -14.550 10.275 -11.111 1.00 94.62 277 THR A N 1
ATOM 2125 C CA . THR A 1 277 ? -14.262 9.083 -11.909 1.00 94.62 277 THR A CA 1
ATOM 2126 C C . THR A 1 277 ? -13.579 9.438 -13.223 1.00 94.62 277 THR A C 1
ATOM 2128 O O . THR A 1 277 ? -13.722 10.538 -13.748 1.00 94.62 277 THR A O 1
ATOM 2131 N N . VAL A 1 278 ? -12.816 8.482 -13.744 1.00 93.38 278 VAL A N 1
ATOM 2132 C CA . VAL A 1 278 ? -12.253 8.486 -15.093 1.00 93.38 278 VAL A CA 1
ATOM 2133 C C . VAL A 1 278 ? -12.716 7.190 -15.744 1.00 93.38 278 VAL A C 1
ATOM 2135 O O . VAL A 1 278 ? -12.404 6.118 -15.227 1.00 93.38 278 VAL A O 1
ATOM 2138 N N . ALA A 1 279 ? -13.490 7.276 -16.831 1.00 91.19 279 ALA A N 1
ATOM 2139 C CA . ALA A 1 279 ? -14.116 6.109 -17.467 1.00 91.19 279 ALA A CA 1
ATOM 2140 C C . ALA A 1 279 ? -14.815 5.180 -16.443 1.00 91.19 279 ALA A C 1
ATOM 2142 O O . ALA A 1 279 ? -14.524 3.984 -16.361 1.00 91.19 279 ALA A O 1
ATOM 2143 N N . ASP A 1 280 ? -15.707 5.760 -15.630 1.00 91.88 280 ASP A N 1
ATOM 2144 C CA . ASP A 1 280 ? -16.551 5.065 -14.642 1.00 91.88 280 ASP A CA 1
ATOM 2145 C C . ASP A 1 280 ? -15.790 4.350 -13.513 1.00 91.88 280 ASP A C 1
ATOM 2147 O O . ASP A 1 280 ? -16.287 3.399 -12.892 1.00 91.88 280 ASP A O 1
ATOM 2151 N N . ARG A 1 281 ? -14.548 4.764 -13.254 1.00 95.00 281 ARG A N 1
ATOM 2152 C CA . ARG A 1 281 ? -13.706 4.230 -12.180 1.00 95.00 281 ARG A CA 1
ATOM 2153 C C . ARG A 1 281 ? -13.111 5.365 -11.369 1.00 95.00 281 ARG A C 1
ATOM 2155 O O . ARG A 1 281 ? -12.521 6.286 -11.929 1.00 95.00 281 ARG A O 1
ATOM 2162 N N . ASN A 1 282 ? -13.255 5.304 -10.049 1.00 96.38 282 ASN A N 1
ATOM 2163 C CA . ASN A 1 282 ? -12.574 6.256 -9.173 1.00 96.38 282 ASN A CA 1
ATOM 2164 C C . ASN A 1 282 ? -11.111 5.835 -8.947 1.00 96.38 282 ASN A C 1
ATOM 2166 O O . ASN A 1 282 ? -10.686 4.733 -9.309 1.00 96.38 282 ASN A O 1
ATOM 2170 N N . ILE A 1 283 ? -10.331 6.710 -8.308 1.00 96.38 283 ILE A N 1
ATOM 2171 C CA . ILE A 1 283 ? -8.907 6.460 -8.044 1.00 96.38 283 ILE A CA 1
ATOM 2172 C C . ILE A 1 283 ? -8.652 5.186 -7.223 1.00 96.38 283 ILE A C 1
ATOM 2174 O O . ILE A 1 283 ? -7.666 4.488 -7.462 1.00 96.38 283 ILE A O 1
ATOM 2178 N N . PHE A 1 284 ? -9.533 4.854 -6.274 1.00 96.06 284 PHE A N 1
ATOM 2179 C CA . PHE A 1 284 ? -9.390 3.649 -5.462 1.00 96.06 284 PHE A CA 1
ATOM 2180 C C . PHE A 1 284 ? -9.613 2.390 -6.304 1.00 96.06 284 PHE A C 1
ATOM 2182 O O . PHE A 1 284 ? -8.809 1.458 -6.228 1.00 96.06 284 PHE A O 1
ATOM 2189 N N . ASP A 1 285 ? -10.649 2.381 -7.144 1.00 95.94 285 ASP A N 1
ATOM 2190 C CA . ASP A 1 285 ? -10.957 1.255 -8.026 1.00 95.94 285 ASP A CA 1
ATOM 2191 C C . ASP A 1 285 ? -9.772 0.956 -8.950 1.00 95.94 285 ASP A C 1
ATOM 2193 O O . ASP A 1 285 ? -9.354 -0.190 -9.054 1.00 95.94 285 ASP A O 1
ATOM 2197 N N . ILE A 1 286 ? -9.161 1.987 -9.547 1.00 95.94 286 ILE A N 1
ATOM 2198 C CA . ILE A 1 286 ? -7.967 1.833 -10.395 1.00 95.94 286 ILE A CA 1
ATOM 2199 C C . ILE A 1 286 ? -6.775 1.332 -9.566 1.00 95.94 286 ILE A C 1
ATOM 2201 O O . ILE A 1 286 ? -6.060 0.425 -9.982 1.00 95.94 286 ILE A O 1
ATOM 2205 N N . SER A 1 287 ? -6.568 1.878 -8.362 1.00 95.75 287 SER A N 1
ATOM 2206 C CA . SER A 1 287 ? -5.435 1.503 -7.502 1.00 95.75 287 SER A CA 1
ATOM 2207 C C . SER A 1 287 ? -5.489 0.061 -6.985 1.00 95.75 287 SER A C 1
ATOM 2209 O O . SER A 1 287 ? -4.458 -0.503 -6.614 1.00 95.75 287 SER A O 1
ATOM 2211 N N . THR A 1 288 ? -6.679 -0.537 -6.942 1.00 95.38 288 THR A N 1
ATOM 2212 C CA . THR A 1 288 ? -6.901 -1.906 -6.455 1.00 95.38 288 THR A CA 1
ATOM 2213 C C . THR A 1 288 ? -6.914 -2.944 -7.573 1.00 95.38 288 THR A C 1
ATOM 2215 O O . THR A 1 288 ? -6.954 -4.139 -7.285 1.00 95.38 288 THR A O 1
ATOM 2218 N N . MET A 1 289 ? -6.813 -2.518 -8.834 1.00 96.31 289 MET A N 1
ATOM 2219 C CA . MET A 1 289 ? -6.551 -3.419 -9.950 1.00 96.31 289 MET A CA 1
ATOM 2220 C C . MET A 1 289 ? -5.133 -3.982 -9.852 1.00 96.31 289 MET A C 1
ATOM 2222 O O . MET A 1 289 ? -4.211 -3.310 -9.379 1.00 96.31 289 MET A O 1
ATOM 2226 N N . ALA A 1 290 ? -4.958 -5.213 -10.334 1.00 97.69 290 ALA A N 1
ATOM 2227 C CA . ALA A 1 290 ? -3.627 -5.723 -10.638 1.00 97.69 290 ALA A CA 1
ATOM 2228 C C . ALA A 1 290 ? -2.955 -4.802 -11.668 1.00 97.69 290 ALA A C 1
ATOM 2230 O O . ALA A 1 290 ? -3.638 -4.230 -12.520 1.00 97.69 290 ALA A O 1
ATOM 2231 N N . ILE A 1 291 ? -1.635 -4.658 -11.605 1.00 97.25 291 ILE A N 1
ATOM 2232 C CA . ILE A 1 291 ? -0.866 -3.776 -12.490 1.00 97.25 291 ILE A CA 1
ATOM 2233 C C . ILE A 1 291 ? -1.113 -4.109 -13.966 1.00 97.25 291 ILE A C 1
ATOM 2235 O O . ILE A 1 291 ? -1.287 -3.185 -14.755 1.00 97.25 291 ILE A O 1
ATOM 2239 N N . GLU A 1 292 ? -1.220 -5.392 -14.324 1.00 96.81 292 GLU A N 1
ATOM 2240 C CA . GLU A 1 292 ? -1.595 -5.818 -15.684 1.00 96.81 292 GLU A CA 1
ATOM 2241 C C . GLU A 1 292 ? -2.967 -5.265 -16.107 1.00 96.81 292 GLU A C 1
ATOM 2243 O O . GLU A 1 292 ? -3.129 -4.707 -17.192 1.00 96.81 292 GLU A O 1
ATOM 2248 N N . ALA A 1 293 ? -3.964 -5.363 -15.226 1.00 96.88 293 ALA A N 1
ATOM 2249 C CA . ALA A 1 293 ? -5.308 -4.863 -15.498 1.00 96.88 293 ALA A CA 1
ATOM 2250 C C . ALA A 1 293 ? -5.355 -3.326 -15.552 1.00 96.88 293 ALA A C 1
ATOM 2252 O O . ALA A 1 293 ? -6.084 -2.764 -16.371 1.00 96.88 293 ALA A O 1
ATOM 2253 N N . ALA A 1 294 ? -4.569 -2.646 -14.714 1.00 96.56 294 ALA A N 1
ATOM 2254 C CA . ALA A 1 294 ? -4.440 -1.194 -14.737 1.00 96.56 294 ALA A CA 1
ATOM 2255 C C . ALA A 1 294 ? -3.778 -0.710 -16.037 1.00 96.56 294 ALA A C 1
ATOM 2257 O O . ALA A 1 294 ? -4.233 0.270 -16.624 1.00 96.56 294 ALA A O 1
ATOM 2258 N N . GLU A 1 295 ? -2.746 -1.402 -16.525 1.00 95.50 295 GLU A N 1
ATOM 2259 C CA . GLU A 1 295 ? -2.101 -1.067 -17.799 1.00 95.50 295 GLU A CA 1
ATOM 2260 C C . GLU A 1 295 ? -3.087 -1.203 -18.963 1.00 95.50 295 GLU A C 1
ATOM 2262 O O . GLU A 1 295 ? -3.284 -0.243 -19.713 1.00 95.50 295 GLU A O 1
ATOM 2267 N N . ALA A 1 296 ? -3.820 -2.319 -19.019 1.00 95.00 296 ALA A N 1
ATOM 2268 C CA . ALA A 1 296 ? -4.853 -2.536 -20.024 1.00 95.00 296 ALA A CA 1
ATOM 2269 C C . ALA A 1 296 ? -5.986 -1.493 -19.949 1.00 95.00 296 ALA A C 1
ATOM 2271 O O . ALA A 1 296 ? -6.559 -1.117 -20.977 1.00 95.00 296 ALA A O 1
ATOM 2272 N N . PHE A 1 297 ? -6.320 -1.015 -18.744 1.00 95.75 297 PHE A N 1
ATOM 2273 C CA . PHE A 1 297 ? -7.274 0.074 -18.542 1.00 95.75 297 PHE A CA 1
ATOM 2274 C C . PHE A 1 297 ? -6.763 1.384 -19.156 1.00 95.75 297 PHE A C 1
ATOM 2276 O O . PHE A 1 297 ? -7.473 1.991 -19.956 1.00 95.75 297 PHE A O 1
ATOM 2283 N N . PHE A 1 298 ? -5.529 1.800 -18.849 1.00 94.88 298 PHE A N 1
ATOM 2284 C CA . PHE A 1 298 ? -4.962 3.044 -19.384 1.00 94.88 298 PHE A CA 1
ATOM 2285 C C . PHE A 1 298 ? -4.701 2.987 -20.892 1.00 94.88 298 PHE A C 1
ATOM 2287 O O . PHE A 1 298 ? -4.874 4.000 -21.568 1.00 94.88 298 PHE A O 1
ATOM 2294 N N . ALA A 1 299 ? -4.360 1.816 -21.435 1.00 91.81 299 ALA A N 1
ATOM 2295 C CA . ALA A 1 299 ? -4.211 1.623 -22.874 1.00 91.81 299 ALA A CA 1
ATOM 2296 C C . ALA A 1 299 ? -5.524 1.903 -23.629 1.00 91.81 299 ALA A C 1
ATOM 2298 O O . ALA A 1 299 ? -5.512 2.578 -24.654 1.00 91.81 299 ALA A O 1
ATOM 2299 N N . LYS A 1 300 ? -6.662 1.440 -23.091 1.00 93.31 300 LYS A N 1
ATOM 2300 C CA . LYS A 1 300 ? -8.002 1.665 -23.668 1.00 93.31 300 LYS A CA 1
ATOM 2301 C C . LYS A 1 300 ? -8.602 3.023 -23.319 1.00 93.31 300 LYS A C 1
ATOM 2303 O O . LYS A 1 300 ? -9.535 3.467 -23.983 1.00 93.31 300 LYS A O 1
ATOM 2308 N N . LEU A 1 301 ? -8.109 3.677 -22.267 1.00 92.31 301 LEU A N 1
ATOM 2309 C CA . LEU A 1 301 ? -8.626 4.972 -21.834 1.00 92.31 301 LEU A CA 1
ATOM 2310 C C . LEU A 1 301 ? -8.471 6.028 -22.930 1.00 92.31 301 LEU A C 1
ATOM 2312 O O . LEU A 1 301 ? -9.356 6.859 -23.086 1.00 92.31 301 LEU A O 1
ATOM 2316 N N . ASN A 1 302 ? -7.389 5.969 -23.709 1.00 80.88 302 ASN A N 1
ATOM 2317 C CA . ASN A 1 302 ? -7.116 6.942 -24.764 1.00 80.88 302 ASN A CA 1
ATOM 2318 C C . ASN A 1 302 ? -8.227 7.014 -25.830 1.00 80.88 302 ASN A C 1
ATOM 2320 O O . ASN A 1 302 ? -8.443 8.080 -26.394 1.00 80.88 302 ASN A O 1
ATOM 2324 N N . ASP A 1 303 ? -8.962 5.920 -26.052 1.00 88.38 303 ASP A N 1
ATOM 2325 C CA . ASP A 1 303 ? -10.076 5.859 -27.011 1.00 88.38 303 ASP A CA 1
ATOM 2326 C C . ASP A 1 303 ? -11.373 6.482 -26.463 1.00 88.38 303 ASP A C 1
ATOM 2328 O O . ASP A 1 303 ? -12.320 6.703 -27.211 1.00 88.38 303 ASP A O 1
ATOM 2332 N N . ARG A 1 304 ? -11.432 6.738 -25.150 1.00 90.19 304 ARG A N 1
ATOM 2333 C CA . ARG A 1 304 ? -12.605 7.282 -24.444 1.00 90.19 304 ARG A CA 1
ATOM 2334 C C . ARG A 1 304 ? -12.470 8.755 -24.078 1.00 90.19 304 ARG A C 1
ATOM 2336 O O . ARG A 1 304 ? -13.419 9.334 -23.561 1.00 90.19 304 ARG A O 1
ATOM 2343 N N . LEU A 1 305 ? -11.290 9.337 -24.266 1.00 90.75 305 LEU A N 1
ATOM 2344 C CA . LEU A 1 305 ? -11.053 10.740 -23.955 1.00 90.75 305 LEU A CA 1
ATOM 2345 C C . LEU A 1 305 ? -11.503 11.616 -25.117 1.00 90.75 305 LEU A C 1
ATOM 2347 O O . LEU A 1 305 ? -11.260 11.307 -26.284 1.00 90.75 305 LEU A O 1
ATOM 2351 N N . THR A 1 306 ? -12.087 12.762 -24.789 1.00 92.44 306 THR A N 1
ATOM 2352 C CA . THR A 1 306 ? -12.290 13.833 -25.767 1.00 92.44 306 THR A CA 1
ATOM 2353 C C . THR A 1 306 ? -10.942 14.346 -26.287 1.00 92.44 306 THR A C 1
ATOM 2355 O O . THR A 1 306 ? -9.899 14.185 -25.645 1.00 92.44 306 THR A O 1
ATOM 2358 N N . GLU A 1 307 ? -10.938 15.034 -27.432 1.00 91.00 307 GLU A N 1
ATOM 2359 C CA . GLU A 1 307 ? -9.711 15.614 -28.000 1.00 91.00 307 GLU A CA 1
ATOM 2360 C C . GLU A 1 307 ? -8.992 16.531 -26.993 1.00 91.00 307 GLU A C 1
ATOM 2362 O O . GLU A 1 307 ? -7.773 16.446 -26.804 1.00 91.00 307 GLU A O 1
ATOM 2367 N N . ARG A 1 308 ? -9.761 17.365 -26.282 1.00 92.50 308 ARG A N 1
ATOM 2368 C CA . ARG A 1 308 ? -9.247 18.281 -25.260 1.00 92.50 308 ARG A CA 1
ATOM 2369 C C . ARG A 1 308 ? -8.601 17.533 -24.094 1.00 92.50 308 ARG A C 1
ATOM 2371 O O . ARG A 1 308 ? -7.489 17.879 -23.692 1.00 92.50 308 ARG A O 1
ATOM 2378 N N . GLU A 1 309 ? -9.271 16.520 -23.552 1.00 92.38 309 GLU A N 1
ATOM 2379 C CA . GLU A 1 309 ? -8.733 15.707 -22.456 1.00 92.38 309 GLU A CA 1
ATOM 2380 C C . GLU A 1 309 ? -7.484 14.945 -22.889 1.00 92.38 309 GLU A C 1
ATOM 2382 O O . GLU A 1 309 ? -6.487 14.944 -22.167 1.00 92.38 309 GLU A O 1
ATOM 2387 N N . GLY A 1 310 ? -7.496 14.366 -24.091 1.00 90.88 310 GLY A N 1
ATOM 2388 C CA . GLY A 1 310 ? -6.360 13.648 -24.656 1.00 90.88 310 GLY A CA 1
ATOM 2389 C C . GLY A 1 310 ? -5.118 14.531 -24.792 1.00 90.88 310 GLY A C 1
ATOM 2390 O O . GLY A 1 310 ? -4.009 14.084 -24.498 1.00 90.88 310 GLY A O 1
ATOM 2391 N N . ILE A 1 311 ? -5.272 15.805 -25.171 1.00 93.25 311 ILE A N 1
ATOM 2392 C CA . ILE A 1 311 ? -4.157 16.766 -25.225 1.00 93.25 311 ILE A C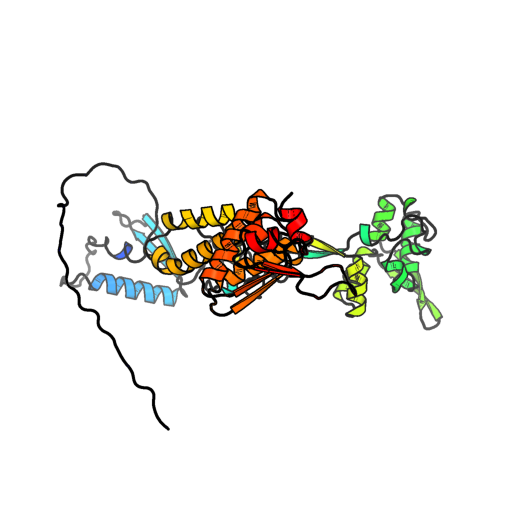A 1
ATOM 2393 C C . ILE A 1 311 ? -3.570 17.013 -23.829 1.00 93.25 311 ILE A C 1
ATOM 2395 O O . ILE A 1 311 ? -2.348 16.969 -23.669 1.00 93.25 311 ILE A O 1
ATOM 2399 N N . ILE A 1 312 ? -4.420 17.245 -22.826 1.00 92.62 312 ILE A N 1
ATOM 2400 C CA . ILE A 1 312 ? -3.996 17.555 -21.450 1.00 92.62 312 ILE A CA 1
ATOM 2401 C C . ILE A 1 312 ? -3.353 16.327 -20.788 1.00 92.62 312 ILE A C 1
ATOM 2403 O O . ILE A 1 312 ? -2.297 16.426 -20.162 1.00 92.62 312 ILE A O 1
ATOM 2407 N N . ALA A 1 313 ? -3.971 15.157 -20.945 1.00 93.38 313 ALA A N 1
ATOM 2408 C CA . ALA A 1 313 ? -3.582 13.930 -20.264 1.00 93.38 313 ALA A CA 1
ATOM 2409 C C . ALA A 1 313 ? -2.401 13.209 -20.929 1.00 93.38 313 ALA A C 1
ATOM 2411 O O . ALA A 1 313 ? -1.765 12.383 -20.278 1.00 93.38 313 ALA A O 1
ATOM 2412 N N . ARG A 1 314 ? -2.057 13.523 -22.188 1.00 93.06 314 ARG A N 1
ATOM 2413 C CA . ARG A 1 314 ? -1.049 12.802 -22.992 1.00 93.06 314 ARG A CA 1
ATOM 2414 C C . ARG A 1 314 ? 0.240 12.484 -22.238 1.00 93.06 314 ARG A C 1
ATOM 2416 O O . ARG A 1 314 ? 0.688 11.339 -22.223 1.00 93.06 314 ARG A O 1
ATOM 2423 N N . GLN A 1 315 ? 0.854 13.499 -21.631 1.00 94.12 315 GLN A N 1
ATOM 2424 C CA . GLN A 1 315 ? 2.135 13.330 -20.946 1.00 94.12 315 GLN A CA 1
ATOM 2425 C C . GLN A 1 315 ? 1.986 12.512 -19.656 1.00 94.12 315 GLN A C 1
ATOM 2427 O O . GLN A 1 315 ? 2.874 11.733 -19.319 1.00 94.12 315 GLN A O 1
ATOM 2432 N N . ILE A 1 316 ? 0.854 12.660 -18.964 1.00 94.62 316 ILE A N 1
ATOM 2433 C CA . ILE A 1 316 ? 0.542 11.945 -17.723 1.00 94.62 316 ILE A CA 1
ATOM 2434 C C . ILE A 1 316 ? 0.298 10.464 -18.024 1.00 94.62 316 ILE A C 1
ATOM 2436 O O . ILE A 1 316 ? 0.896 9.605 -17.384 1.00 94.62 316 ILE A O 1
ATOM 2440 N N . LEU A 1 317 ? -0.520 10.158 -19.035 1.00 94.69 317 LEU A N 1
ATOM 2441 C CA . LEU A 1 317 ? -0.807 8.785 -19.456 1.00 94.69 317 LEU A CA 1
ATOM 2442 C C . LEU A 1 317 ? 0.454 8.071 -19.936 1.00 94.69 317 LEU A C 1
ATOM 2444 O O . LEU A 1 317 ? 0.694 6.935 -19.542 1.00 94.69 317 LEU A O 1
ATOM 2448 N N . LYS A 1 318 ? 1.309 8.759 -20.704 1.00 93.62 318 LYS A N 1
ATOM 2449 C CA . LYS A 1 318 ? 2.607 8.216 -21.119 1.00 93.62 318 LYS A CA 1
ATOM 2450 C C . LYS A 1 318 ? 3.471 7.817 -19.917 1.00 93.62 318 LYS A C 1
ATOM 2452 O O . LYS A 1 318 ? 4.069 6.744 -19.931 1.00 93.62 318 LYS A O 1
ATOM 2457 N N . GLU A 1 319 ? 3.534 8.662 -18.890 1.00 94.81 319 GLU A N 1
ATOM 2458 C CA . GLU A 1 319 ? 4.307 8.392 -17.673 1.00 94.81 319 GLU A CA 1
ATOM 2459 C C . GLU A 1 319 ? 3.714 7.232 -16.857 1.00 94.81 319 GLU A C 1
ATOM 2461 O O . GLU A 1 319 ? 4.452 6.374 -16.371 1.00 94.81 319 GLU A O 1
ATOM 2466 N N . ILE A 1 320 ? 2.383 7.167 -16.741 1.00 94.94 320 ILE A N 1
ATOM 2467 C CA . ILE A 1 320 ? 1.682 6.065 -16.070 1.00 94.94 320 ILE A CA 1
ATOM 2468 C C . ILE A 1 320 ? 1.979 4.740 -16.779 1.00 94.94 320 ILE A C 1
ATOM 2470 O O . ILE A 1 320 ? 2.463 3.807 -16.136 1.00 94.94 320 ILE A O 1
ATOM 2474 N N . SER A 1 321 ? 1.759 4.665 -18.095 1.00 94.19 321 SER A N 1
ATOM 2475 C CA . SER A 1 321 ? 2.008 3.452 -18.881 1.00 94.19 321 SER A CA 1
ATOM 2476 C C . SER A 1 321 ? 3.470 3.012 -18.808 1.00 94.19 321 SER A C 1
ATOM 2478 O O . SER A 1 321 ? 3.739 1.825 -18.644 1.00 94.19 321 SER A O 1
ATOM 2480 N N . ALA A 1 322 ? 4.425 3.949 -18.847 1.00 92.25 322 ALA A N 1
ATOM 2481 C CA . ALA A 1 322 ? 5.843 3.622 -18.696 1.00 92.25 322 ALA A CA 1
ATOM 2482 C C . ALA A 1 322 ? 6.142 2.973 -17.332 1.00 92.25 322 ALA A C 1
ATOM 2484 O O . ALA A 1 322 ? 6.782 1.924 -17.272 1.00 92.25 322 ALA A O 1
ATOM 2485 N N . ARG A 1 323 ? 5.634 3.550 -16.233 1.00 94.81 323 ARG A N 1
ATOM 2486 C CA . ARG A 1 323 ? 5.852 3.025 -14.872 1.00 94.81 323 ARG A CA 1
ATOM 2487 C C . ARG A 1 323 ? 5.198 1.669 -14.645 1.00 94.81 323 ARG A C 1
ATOM 2489 O O . ARG A 1 323 ? 5.822 0.799 -14.039 1.00 94.81 323 ARG A O 1
ATOM 2496 N N . LEU A 1 324 ? 3.974 1.481 -15.135 1.00 95.38 324 LEU A N 1
ATOM 2497 C CA . LEU A 1 324 ? 3.306 0.179 -15.093 1.00 95.38 324 LEU A CA 1
ATOM 2498 C C . LEU A 1 324 ? 4.096 -0.854 -15.906 1.00 95.38 324 LEU A C 1
ATOM 2500 O O . LEU A 1 324 ? 4.359 -1.945 -15.406 1.00 95.38 324 LEU A O 1
ATOM 2504 N N . GLY A 1 325 ? 4.586 -0.474 -17.090 1.00 93.50 325 GLY A N 1
ATOM 2505 C CA . GLY A 1 325 ? 5.481 -1.293 -17.908 1.00 93.50 325 GLY A CA 1
ATOM 2506 C C . GLY A 1 325 ? 6.739 -1.744 -17.162 1.00 93.50 325 GLY A C 1
ATOM 2507 O O . GLY A 1 325 ? 7.072 -2.927 -17.180 1.00 93.50 325 GLY A O 1
ATOM 2508 N N . PHE A 1 326 ? 7.410 -0.843 -16.436 1.00 92.44 326 PHE A N 1
ATOM 2509 C CA . PHE A 1 326 ? 8.587 -1.211 -15.641 1.00 92.44 326 PHE A CA 1
ATOM 2510 C C . PHE A 1 326 ? 8.263 -2.224 -14.542 1.00 92.44 326 PHE A C 1
ATOM 2512 O O . PHE A 1 326 ? 9.044 -3.150 -14.333 1.00 92.44 326 PHE A O 1
ATOM 2519 N N . LEU A 1 327 ? 7.115 -2.088 -13.870 1.00 93.88 327 LEU A N 1
ATOM 2520 C CA . LEU A 1 327 ? 6.672 -3.047 -12.854 1.00 93.88 327 LEU A CA 1
ATOM 2521 C C . LEU A 1 327 ? 6.362 -4.427 -13.459 1.00 93.88 327 LEU A C 1
ATOM 2523 O O . LEU A 1 327 ? 6.732 -5.443 -12.873 1.00 93.88 327 LEU A O 1
ATOM 2527 N N . MET A 1 328 ? 5.758 -4.480 -14.649 1.00 91.94 328 MET A N 1
ATOM 2528 C CA . MET A 1 328 ? 5.527 -5.743 -15.367 1.00 91.94 328 MET A CA 1
ATOM 2529 C C . MET A 1 328 ? 6.836 -6.400 -15.829 1.00 91.94 328 MET A C 1
ATOM 2531 O O . MET A 1 328 ? 6.987 -7.619 -15.740 1.00 91.94 328 MET A O 1
ATOM 2535 N N . ASN A 1 329 ? 7.815 -5.605 -16.273 1.00 89.12 329 ASN A N 1
ATOM 2536 C CA . ASN A 1 329 ? 9.120 -6.110 -16.715 1.00 89.12 329 ASN A CA 1
ATOM 2537 C C . ASN A 1 329 ? 9.907 -6.786 -15.583 1.00 89.12 329 ASN A C 1
ATOM 2539 O O . ASN A 1 329 ? 10.642 -7.738 -15.833 1.00 89.12 329 ASN A O 1
ATOM 2543 N N . VAL A 1 330 ? 9.715 -6.346 -14.335 1.00 89.94 330 VAL A N 1
ATOM 2544 C CA . VAL A 1 330 ? 10.299 -6.989 -13.144 1.00 89.94 330 VAL A CA 1
ATOM 2545 C C . VAL A 1 330 ? 9.380 -8.050 -12.511 1.00 89.94 330 VAL A C 1
ATOM 2547 O O . VAL A 1 330 ? 9.639 -8.496 -11.394 1.00 89.94 330 VAL A O 1
ATOM 2550 N N . GLY A 1 331 ? 8.305 -8.460 -13.193 1.00 89.31 331 GLY A N 1
ATOM 2551 C CA . GLY A 1 331 ? 7.421 -9.549 -12.754 1.00 89.31 331 GLY A CA 1
ATOM 2552 C C . GLY A 1 331 ? 6.564 -9.209 -11.533 1.00 89.31 331 GLY A C 1
ATOM 2553 O O . GLY A 1 331 ? 6.397 -10.042 -10.645 1.00 89.31 331 GLY A O 1
ATOM 2554 N N . LEU A 1 332 ? 6.083 -7.967 -11.434 1.00 92.62 332 LEU A N 1
ATOM 2555 C CA . LEU A 1 332 ? 5.179 -7.509 -10.370 1.00 92.62 332 LEU A CA 1
ATOM 2556 C C . LEU A 1 332 ? 3.763 -7.211 -10.886 1.00 92.62 332 LEU A C 1
ATOM 2558 O O . LEU A 1 332 ? 2.993 -6.524 -10.224 1.00 92.62 332 LEU A O 1
ATOM 2562 N N . ASP A 1 333 ? 3.410 -7.736 -12.056 1.00 93.81 333 ASP A N 1
ATOM 2563 C CA . ASP A 1 333 ? 2.127 -7.550 -12.743 1.00 93.81 333 ASP A CA 1
ATOM 2564 C C . ASP A 1 333 ? 0.899 -7.974 -11.912 1.00 93.81 333 ASP A C 1
ATOM 2566 O O . ASP A 1 333 ? -0.164 -7.358 -12.021 1.00 93.81 333 ASP A O 1
ATOM 2570 N N . TYR A 1 334 ? 1.063 -8.955 -11.019 1.00 93.38 334 TYR A N 1
ATOM 2571 C CA . TYR A 1 334 ? 0.019 -9.456 -10.117 1.00 93.38 334 TYR A CA 1
ATOM 2572 C C . TYR A 1 334 ? -0.267 -8.544 -8.910 1.00 93.38 334 TYR A C 1
ATOM 2574 O O . TYR A 1 334 ? -1.263 -8.743 -8.208 1.00 93.38 334 TYR A O 1
ATOM 2582 N N . LEU A 1 335 ? 0.606 -7.572 -8.618 1.00 95.44 335 LEU A N 1
ATOM 2583 C CA . LEU A 1 335 ? 0.418 -6.651 -7.497 1.00 95.44 335 LEU A CA 1
ATOM 2584 C C . LEU A 1 335 ? -0.587 -5.558 -7.828 1.00 95.44 335 LEU A C 1
ATOM 2586 O O . LEU A 1 335 ? -0.781 -5.198 -8.983 1.00 95.44 335 LEU A O 1
ATOM 2590 N N . THR A 1 336 ? -1.178 -4.980 -6.787 1.00 96.69 336 THR A N 1
ATOM 2591 C CA . THR A 1 336 ? -2.011 -3.782 -6.896 1.00 96.69 336 THR A CA 1
ATOM 2592 C C . THR A 1 336 ? -1.234 -2.560 -6.416 1.00 96.69 336 THR A C 1
ATOM 2594 O O . THR A 1 336 ? -0.396 -2.657 -5.515 1.00 96.69 336 THR A O 1
ATOM 2597 N N . ILE A 1 337 ? -1.522 -1.387 -6.985 1.00 94.44 337 ILE A N 1
ATOM 2598 C CA . ILE A 1 337 ? -0.888 -0.114 -6.585 1.00 94.44 337 ILE A CA 1
ATOM 2599 C C . ILE A 1 337 ? -1.234 0.222 -5.124 1.00 94.44 337 ILE A C 1
ATOM 2601 O O . ILE A 1 337 ? -0.423 0.784 -4.392 1.00 94.44 337 ILE A O 1
ATOM 2605 N N . GLY A 1 338 ? -2.440 -0.147 -4.688 1.00 91.62 338 GLY A N 1
ATOM 2606 C CA . GLY A 1 338 ? -2.941 0.061 -3.334 1.00 91.62 338 GLY A CA 1
ATOM 2607 C C . GLY A 1 338 ? -2.390 -0.907 -2.280 1.00 91.62 338 GLY A C 1
ATOM 2608 O O . GLY A 1 338 ? -2.732 -0.745 -1.107 1.00 91.62 338 GLY A O 1
ATOM 2609 N N . ARG A 1 339 ? -1.563 -1.904 -2.642 1.00 91.50 339 ARG A N 1
ATOM 2610 C CA . ARG A 1 339 ? -0.999 -2.866 -1.677 1.00 91.50 339 ARG A CA 1
ATOM 2611 C C . ARG A 1 339 ? -0.090 -2.158 -0.667 1.00 91.50 339 ARG A C 1
ATOM 2613 O O . ARG A 1 339 ? 0.796 -1.384 -1.022 1.00 91.50 339 ARG A O 1
ATOM 2620 N N . THR A 1 340 ? -0.274 -2.461 0.616 1.00 88.88 340 THR A N 1
ATOM 2621 C CA . THR A 1 340 ? 0.529 -1.879 1.700 1.00 88.88 340 THR A CA 1
ATOM 2622 C C . THR A 1 340 ? 1.993 -2.306 1.596 1.00 88.88 340 THR A C 1
ATOM 2624 O O . THR A 1 340 ? 2.282 -3.503 1.567 1.00 88.88 340 THR A O 1
ATOM 2627 N N . ALA A 1 341 ? 2.922 -1.344 1.640 1.00 88.50 341 ALA A N 1
ATOM 2628 C CA . ALA A 1 341 ? 4.362 -1.592 1.514 1.00 88.50 341 ALA A CA 1
ATOM 2629 C C . ALA A 1 341 ? 4.906 -2.607 2.540 1.00 88.50 341 ALA A C 1
ATOM 2631 O O . ALA A 1 341 ? 5.710 -3.463 2.189 1.00 88.50 341 ALA A O 1
ATOM 2632 N N . ASN A 1 342 ? 4.404 -2.583 3.780 1.00 87.31 342 ASN A N 1
ATOM 2633 C CA . ASN A 1 342 ? 4.821 -3.511 4.843 1.00 87.31 342 ASN A CA 1
ATOM 2634 C C . ASN A 1 342 ? 4.404 -4.972 4.598 1.00 87.31 342 ASN A C 1
ATOM 2636 O O . ASN A 1 342 ? 4.872 -5.860 5.300 1.00 87.31 342 ASN A O 1
ATOM 2640 N N . SER A 1 343 ? 3.503 -5.225 3.644 1.00 89.75 343 SER A N 1
ATOM 2641 C CA . SER A 1 343 ? 3.070 -6.582 3.286 1.00 89.75 343 SER A CA 1
ATOM 2642 C C . SER A 1 343 ? 3.915 -7.212 2.177 1.00 89.75 343 SER A C 1
ATOM 2644 O O . SER A 1 343 ? 3.649 -8.351 1.796 1.00 89.75 343 SER A O 1
ATOM 2646 N N . LEU A 1 344 ? 4.863 -6.467 1.604 1.00 92.06 344 LEU A N 1
ATOM 2647 C CA . LEU A 1 344 ? 5.702 -6.934 0.506 1.00 92.06 344 LEU A CA 1
ATOM 2648 C C . LEU A 1 344 ? 6.816 -7.846 1.026 1.00 92.06 344 LEU A C 1
ATOM 2650 O O . LEU A 1 344 ? 7.400 -7.597 2.080 1.00 92.06 344 LEU A O 1
ATOM 2654 N N . SER A 1 345 ? 7.145 -8.881 0.258 1.00 90.56 345 SER A N 1
ATOM 2655 C CA . SER A 1 345 ? 8.354 -9.670 0.483 1.00 90.56 345 SER A CA 1
ATOM 2656 C C . SER A 1 345 ? 9.610 -8.842 0.178 1.00 90.56 345 SER A C 1
ATOM 2658 O O . SER A 1 345 ? 9.554 -7.840 -0.540 1.00 90.56 345 SER A O 1
ATOM 2660 N N . GLY A 1 346 ? 10.766 -9.278 0.688 1.00 88.88 346 GLY A N 1
ATOM 2661 C CA . GLY A 1 346 ? 12.047 -8.620 0.401 1.00 88.88 346 GLY A CA 1
ATOM 2662 C C . GLY A 1 346 ? 12.329 -8.504 -1.103 1.00 88.88 346 GLY A C 1
ATOM 2663 O O . GLY A 1 346 ? 12.644 -7.414 -1.581 1.00 88.88 346 GLY A O 1
ATOM 2664 N N . GLY A 1 347 ? 12.109 -9.588 -1.857 1.00 87.56 347 GLY A N 1
ATOM 2665 C CA . GLY A 1 347 ? 12.269 -9.602 -3.315 1.00 87.56 347 GLY A CA 1
ATOM 2666 C C . GLY A 1 347 ? 11.266 -8.697 -4.041 1.00 87.56 347 GLY A C 1
ATOM 2667 O O . GLY A 1 347 ? 11.641 -7.985 -4.970 1.00 87.56 347 GLY A O 1
ATOM 2668 N N . GLU A 1 348 ? 10.004 -8.637 -3.591 1.00 91.62 348 GLU A N 1
ATOM 2669 C CA . GLU A 1 348 ? 9.014 -7.694 -4.142 1.00 91.62 348 GLU A CA 1
ATOM 2670 C C . GLU A 1 348 ? 9.466 -6.238 -3.941 1.00 91.62 348 GLU A C 1
ATOM 2672 O O . GLU A 1 348 ? 9.508 -5.462 -4.897 1.00 91.62 348 GLU A O 1
ATOM 2677 N N . ALA A 1 349 ? 9.864 -5.865 -2.721 1.00 91.19 349 ALA A N 1
ATOM 2678 C CA . ALA A 1 349 ? 10.319 -4.511 -2.406 1.00 91.19 349 ALA A CA 1
ATOM 2679 C C . ALA A 1 349 ? 11.578 -4.116 -3.199 1.00 91.19 349 ALA A C 1
ATOM 2681 O O . ALA A 1 349 ? 11.679 -2.995 -3.710 1.00 91.19 349 ALA A O 1
ATOM 2682 N N . GLN A 1 350 ? 12.523 -5.046 -3.349 1.00 89.69 350 GLN A N 1
ATOM 2683 C CA . GLN A 1 350 ? 13.726 -4.850 -4.152 1.00 89.69 350 GLN A CA 1
ATOM 2684 C C . GLN A 1 350 ? 13.394 -4.614 -5.630 1.00 89.69 350 GLN A C 1
ATOM 2686 O O . GLN A 1 350 ? 13.920 -3.677 -6.235 1.00 89.69 350 GLN A O 1
ATOM 2691 N N . ARG A 1 351 ? 12.484 -5.404 -6.211 1.00 90.25 351 ARG A N 1
ATOM 2692 C CA . ARG A 1 351 ? 12.073 -5.250 -7.614 1.00 90.25 351 ARG A CA 1
ATOM 2693 C C . ARG A 1 351 ? 11.282 -3.965 -7.863 1.00 90.25 351 ARG A C 1
ATOM 2695 O O . ARG A 1 351 ? 11.520 -3.312 -8.876 1.00 90.25 351 ARG A O 1
ATOM 2702 N N . ILE A 1 352 ? 10.446 -3.513 -6.920 1.00 92.62 352 ILE A N 1
ATOM 2703 C CA . ILE A 1 352 ? 9.816 -2.177 -6.993 1.00 92.62 352 ILE A CA 1
ATOM 2704 C C . ILE A 1 352 ? 10.886 -1.082 -7.039 1.00 92.62 352 ILE A C 1
ATOM 2706 O O . ILE A 1 352 ? 10.796 -0.141 -7.835 1.00 92.62 352 ILE A O 1
ATOM 2710 N N . ARG A 1 353 ? 11.928 -1.204 -6.207 1.00 90.19 353 ARG A N 1
ATOM 2711 C CA . ARG A 1 353 ? 13.043 -0.253 -6.206 1.00 90.19 353 ARG A CA 1
ATOM 2712 C C . ARG A 1 353 ? 13.770 -0.260 -7.548 1.00 90.19 353 ARG A C 1
ATOM 2714 O O . ARG A 1 353 ? 14.031 0.819 -8.071 1.00 90.19 353 ARG A O 1
ATOM 2721 N N . LEU A 1 354 ? 14.040 -1.432 -8.123 1.00 90.19 354 LEU A N 1
ATOM 2722 C CA . LEU A 1 354 ? 14.658 -1.566 -9.445 1.00 90.19 354 LEU A CA 1
ATOM 2723 C C . LEU A 1 354 ? 13.815 -0.892 -10.540 1.00 90.19 354 LEU A C 1
ATOM 2725 O O . LEU A 1 354 ? 14.330 -0.032 -11.252 1.00 90.19 354 LEU A O 1
ATOM 2729 N N . ALA A 1 355 ? 12.516 -1.200 -10.616 1.00 91.00 355 ALA A N 1
ATOM 2730 C CA . ALA A 1 355 ? 11.583 -0.566 -11.553 1.00 91.00 355 ALA A CA 1
ATOM 2731 C C . ALA A 1 355 ? 11.574 0.967 -11.418 1.00 91.00 355 ALA A C 1
ATOM 2733 O O . ALA A 1 355 ? 11.598 1.692 -12.412 1.00 91.00 355 ALA A O 1
ATOM 2734 N N . THR A 1 356 ? 11.619 1.472 -10.182 1.00 89.50 356 THR A N 1
ATOM 2735 C CA . THR A 1 356 ? 11.692 2.916 -9.907 1.00 89.50 356 THR A CA 1
ATOM 2736 C C . THR A 1 356 ? 13.000 3.533 -10.408 1.00 89.50 356 THR A C 1
ATOM 2738 O O . THR A 1 356 ? 12.988 4.648 -10.927 1.00 89.50 356 THR A O 1
ATOM 2741 N N . GLN A 1 357 ? 14.130 2.831 -10.276 1.00 87.25 357 GLN A N 1
ATOM 2742 C CA . GLN A 1 357 ? 15.419 3.320 -10.778 1.00 87.25 357 GLN A CA 1
ATOM 2743 C C . GLN A 1 357 ? 15.449 3.384 -12.303 1.00 87.25 357 GLN A C 1
ATOM 2745 O O . GLN A 1 357 ? 15.911 4.379 -12.853 1.00 87.25 357 GLN A O 1
ATOM 2750 N N . ILE A 1 358 ? 14.882 2.396 -12.988 1.00 85.88 358 ILE A N 1
ATOM 2751 C CA . ILE A 1 358 ? 14.770 2.414 -14.453 1.00 85.88 358 ILE A CA 1
ATOM 2752 C C . ILE A 1 358 ? 13.912 3.596 -14.909 1.00 85.88 358 ILE A C 1
ATOM 2754 O O . ILE A 1 358 ? 14.315 4.349 -15.793 1.00 85.88 358 ILE A O 1
ATOM 2758 N N . GLY A 1 359 ? 12.779 3.826 -14.239 1.00 84.19 359 GLY A N 1
ATOM 2759 C CA . GLY A 1 359 ? 11.909 4.963 -14.536 1.00 84.19 359 GLY A CA 1
ATOM 2760 C C . GLY A 1 359 ? 12.516 6.333 -14.237 1.00 84.19 359 GLY A C 1
ATOM 2761 O O . GLY A 1 359 ? 12.044 7.328 -14.775 1.00 84.19 359 GLY A O 1
ATOM 2762 N N . SER A 1 360 ? 13.573 6.410 -13.423 1.00 85.81 360 SER A N 1
ATOM 2763 C CA . SER A 1 360 ? 14.268 7.678 -13.171 1.00 85.81 360 SER A CA 1
ATOM 2764 C C . SER A 1 360 ? 15.098 8.163 -14.364 1.00 85.81 360 SER A C 1
ATOM 2766 O O . SER A 1 360 ? 15.417 9.349 -14.432 1.00 85.81 360 SER A O 1
ATOM 2768 N N . GLY A 1 361 ? 15.446 7.267 -15.299 1.00 84.31 361 GLY A N 1
ATOM 2769 C CA . GLY A 1 361 ? 16.238 7.601 -16.484 1.00 84.31 361 GLY A CA 1
ATOM 2770 C C . GLY A 1 361 ? 17.648 8.116 -16.176 1.00 84.31 361 GLY A C 1
ATOM 2771 O O . GLY A 1 361 ? 18.229 8.821 -16.998 1.00 84.31 361 GLY A O 1
ATOM 2772 N N . LEU A 1 362 ? 18.190 7.814 -14.992 1.00 87.44 362 LEU A N 1
ATOM 2773 C CA . LEU A 1 362 ? 19.537 8.230 -14.608 1.00 87.44 362 LEU A CA 1
ATOM 2774 C C . LEU A 1 362 ? 20.602 7.499 -15.444 1.00 87.44 362 LEU A C 1
ATOM 2776 O O . LEU A 1 362 ? 20.473 6.311 -15.738 1.00 87.44 362 LEU A O 1
ATOM 2780 N N . SER A 1 363 ? 21.669 8.223 -15.788 1.00 92.38 363 SER A N 1
ATOM 2781 C CA . SER A 1 363 ? 22.843 7.731 -16.521 1.00 92.38 363 SER A CA 1
ATOM 2782 C C . SER A 1 363 ? 24.127 8.044 -15.750 1.00 92.38 363 SER A C 1
ATOM 2784 O O . SER A 1 363 ? 24.199 9.081 -15.084 1.00 92.38 363 SER A O 1
ATOM 2786 N N . GLY A 1 364 ? 25.164 7.217 -15.884 1.00 92.56 364 GLY A N 1
ATOM 2787 C CA . GLY A 1 364 ? 26.441 7.400 -15.185 1.00 92.56 364 GLY A CA 1
ATOM 2788 C C . GLY A 1 364 ? 26.415 6.975 -13.713 1.00 92.56 364 GLY A C 1
ATOM 2789 O O . GLY A 1 364 ? 27.248 7.425 -12.926 1.00 92.56 364 GLY A O 1
ATOM 2790 N N . VAL A 1 365 ? 25.458 6.129 -13.328 1.00 95.69 365 VAL A N 1
ATOM 2791 C CA . VAL A 1 365 ? 25.312 5.600 -11.969 1.00 95.69 365 VAL A CA 1
ATOM 2792 C C . VAL A 1 365 ? 25.932 4.202 -11.878 1.00 95.69 365 VAL A C 1
ATOM 2794 O O . VAL A 1 365 ? 25.809 3.389 -12.795 1.00 95.69 365 VAL A O 1
ATOM 2797 N N . LEU A 1 366 ? 26.591 3.914 -10.751 1.00 96.69 366 LEU A N 1
ATOM 2798 C CA . LEU A 1 366 ? 27.003 2.562 -10.373 1.00 96.69 366 LEU A CA 1
ATOM 2799 C C . LEU A 1 366 ? 25.914 1.931 -9.500 1.00 96.69 366 LEU A C 1
ATOM 2801 O O . LEU A 1 366 ? 25.748 2.307 -8.338 1.00 96.69 366 LEU A O 1
ATOM 2805 N N . TYR A 1 367 ? 25.184 0.969 -10.053 1.00 95.12 367 TYR A N 1
ATOM 2806 C CA . TYR A 1 367 ? 24.199 0.184 -9.319 1.00 95.12 367 TYR A CA 1
ATOM 2807 C C . TYR A 1 367 ? 24.852 -1.071 -8.743 1.00 95.12 367 TYR A C 1
ATOM 2809 O O . TYR A 1 367 ? 25.489 -1.828 -9.469 1.00 95.12 367 TYR A O 1
ATOM 2817 N N . ILE A 1 368 ? 24.665 -1.303 -7.443 1.00 95.88 368 ILE A N 1
ATOM 2818 C CA . ILE A 1 368 ? 25.075 -2.538 -6.766 1.00 95.88 368 ILE A CA 1
ATOM 2819 C C . ILE A 1 368 ? 23.799 -3.256 -6.332 1.00 95.88 368 ILE A C 1
ATOM 2821 O O . ILE A 1 368 ? 23.015 -2.702 -5.557 1.00 95.88 368 ILE A O 1
ATOM 2825 N N . LEU A 1 369 ? 23.571 -4.447 -6.880 1.00 93.94 369 LEU A N 1
ATOM 2826 C CA . LEU A 1 369 ? 22.391 -5.267 -6.629 1.00 93.94 369 LEU A CA 1
ATOM 2827 C C . LEU A 1 369 ? 22.797 -6.544 -5.897 1.00 93.94 369 LEU A C 1
ATOM 2829 O O . LEU A 1 369 ? 23.770 -7.190 -6.279 1.00 93.94 369 LEU A O 1
ATOM 2833 N N . ASP A 1 370 ? 22.028 -6.890 -4.872 1.00 93.12 370 ASP A N 1
ATOM 2834 C CA . ASP A 1 370 ? 22.241 -8.068 -4.034 1.00 93.12 370 ASP A CA 1
ATOM 2835 C C . ASP A 1 370 ? 21.155 -9.108 -4.333 1.00 93.12 370 ASP A C 1
ATOM 2837 O O . ASP A 1 370 ? 20.000 -8.890 -3.977 1.00 93.12 370 ASP A O 1
ATOM 2841 N N . GLU A 1 371 ? 21.498 -10.153 -5.084 1.00 91.81 371 GLU A N 1
ATOM 2842 C CA . GLU A 1 371 ? 20.642 -11.287 -5.471 1.00 91.81 371 GLU A CA 1
ATOM 2843 C C . GLU A 1 371 ? 19.225 -10.895 -5.957 1.00 91.81 371 GLU A C 1
ATOM 2845 O O . GLU A 1 371 ? 18.208 -11.271 -5.363 1.00 91.81 371 GLU A O 1
ATOM 2850 N N . PRO A 1 372 ? 19.104 -10.105 -7.044 1.00 90.12 372 PRO A N 1
ATOM 2851 C CA . PRO A 1 372 ? 17.811 -9.633 -7.538 1.00 90.12 372 PRO A CA 1
ATOM 2852 C C . PRO A 1 372 ? 16.872 -10.749 -8.037 1.00 90.12 372 PRO A C 1
ATOM 2854 O O . PRO A 1 372 ? 15.677 -10.483 -8.214 1.00 90.12 372 PRO A O 1
ATOM 2857 N N . SER A 1 373 ? 17.372 -11.968 -8.267 1.00 88.38 373 SER A N 1
ATOM 2858 C CA . SER A 1 373 ? 16.558 -13.134 -8.633 1.00 88.38 373 SER A CA 1
ATOM 2859 C C . SER A 1 373 ? 15.810 -13.769 -7.447 1.00 88.38 373 SER A C 1
ATOM 2861 O O . SER A 1 373 ? 14.911 -14.586 -7.667 1.00 88.38 373 SER A O 1
ATOM 2863 N N . ILE A 1 374 ? 16.091 -13.374 -6.191 1.00 86.44 374 ILE A N 1
ATOM 2864 C CA . ILE A 1 374 ? 15.443 -13.960 -5.004 1.00 86.44 374 ILE A CA 1
ATOM 2865 C C . ILE A 1 374 ? 13.914 -13.880 -5.097 1.00 86.44 374 ILE A C 1
ATOM 2867 O O . ILE A 1 374 ? 13.298 -12.822 -5.284 1.00 86.44 374 ILE A O 1
ATOM 2871 N N . GLY A 1 375 ? 13.275 -15.033 -4.876 1.00 79.94 375 GLY A N 1
ATOM 2872 C CA . GLY A 1 375 ? 11.818 -15.152 -4.855 1.00 79.94 375 GLY A CA 1
ATOM 2873 C C . GLY A 1 375 ? 11.170 -14.914 -6.219 1.00 79.94 375 GLY A C 1
ATOM 2874 O O . GLY A 1 375 ? 9.976 -14.615 -6.273 1.00 79.94 375 GLY A O 1
ATOM 2875 N N . LEU A 1 376 ? 11.945 -14.999 -7.304 1.00 83.88 376 LEU A N 1
ATOM 2876 C CA . LEU A 1 376 ? 11.456 -14.958 -8.672 1.00 83.88 376 LEU A CA 1
ATOM 2877 C C . LEU A 1 376 ? 11.345 -16.383 -9.230 1.00 83.88 376 LEU A C 1
ATOM 2879 O O . LEU A 1 376 ? 12.157 -17.258 -8.940 1.00 83.88 376 LEU A O 1
ATOM 2883 N N . HIS A 1 377 ? 10.315 -16.632 -10.031 1.00 85.25 377 HIS A N 1
ATOM 2884 C CA . HIS A 1 377 ? 10.180 -17.899 -10.741 1.00 85.25 377 HIS A CA 1
ATOM 2885 C C . HIS A 1 377 ? 11.151 -17.934 -11.937 1.00 85.25 377 HIS A C 1
ATOM 2887 O O . HIS A 1 377 ? 11.304 -16.919 -12.614 1.00 85.25 377 HIS A O 1
ATOM 2893 N N . GLN A 1 378 ? 11.734 -19.095 -12.277 1.00 81.56 378 GLN A N 1
ATOM 2894 C CA . GLN A 1 378 ? 12.737 -19.210 -13.361 1.00 81.56 378 GLN A CA 1
ATOM 2895 C C . GLN A 1 378 ? 12.266 -18.599 -14.690 1.00 81.56 378 GLN A C 1
ATOM 2897 O O . GLN A 1 378 ? 13.025 -17.970 -15.419 1.00 81.56 378 GLN A O 1
ATOM 2902 N N . ARG A 1 379 ? 10.969 -18.742 -14.988 1.00 82.75 379 ARG A N 1
ATOM 2903 C CA . ARG A 1 379 ? 10.331 -18.165 -16.183 1.00 82.75 379 ARG A CA 1
ATOM 2904 C C . ARG A 1 379 ? 10.513 -16.645 -16.292 1.00 82.75 379 ARG A C 1
ATOM 2906 O O . ARG A 1 379 ? 10.644 -16.131 -17.400 1.00 82.75 379 ARG A O 1
ATOM 2913 N N . ASP A 1 380 ? 10.502 -15.940 -15.167 1.00 85.31 380 ASP A N 1
ATOM 2914 C CA . ASP A 1 380 ? 10.528 -14.478 -15.134 1.00 85.31 380 ASP A CA 1
ATOM 2915 C C . ASP A 1 380 ? 11.964 -13.938 -14.997 1.00 85.31 380 ASP A C 1
ATOM 2917 O O . ASP A 1 380 ? 12.205 -12.751 -15.224 1.00 85.31 380 ASP A O 1
ATOM 2921 N N . ASN A 1 381 ? 12.939 -14.815 -14.740 1.00 88.50 381 ASN A N 1
ATOM 2922 C CA . ASN A 1 381 ? 14.355 -14.469 -14.632 1.00 88.50 381 ASN A CA 1
ATOM 2923 C C . ASN A 1 381 ? 14.909 -13.835 -15.920 1.00 88.50 381 ASN A C 1
ATOM 2925 O O . ASN A 1 381 ? 15.586 -12.809 -15.894 1.00 88.50 381 ASN A O 1
ATOM 2929 N N . MET A 1 382 ? 14.501 -14.344 -17.085 1.00 89.38 382 MET A N 1
ATOM 2930 C CA . MET A 1 382 ? 14.875 -13.744 -18.371 1.00 89.38 382 MET A CA 1
ATOM 2931 C C . MET A 1 382 ? 14.376 -12.299 -18.533 1.00 89.38 382 MET A C 1
ATOM 2933 O O . MET A 1 382 ? 15.054 -11.480 -19.160 1.00 89.38 382 MET A O 1
ATOM 2937 N N . ARG A 1 383 ? 13.212 -11.957 -17.959 1.00 89.00 383 ARG A N 1
ATOM 2938 C CA . ARG A 1 383 ? 12.692 -10.578 -17.979 1.00 89.00 383 ARG A CA 1
ATOM 2939 C C . ARG A 1 383 ? 13.524 -9.666 -17.082 1.00 89.00 383 ARG A C 1
ATOM 2941 O O . ARG A 1 383 ? 13.849 -8.547 -17.486 1.00 89.00 383 ARG A O 1
ATOM 2948 N N . LEU A 1 384 ? 13.933 -10.163 -15.914 1.00 90.75 384 LEU A N 1
ATOM 2949 C CA . LEU A 1 384 ? 14.853 -9.459 -15.024 1.00 90.75 384 LEU A CA 1
ATOM 2950 C C . LEU A 1 384 ? 16.195 -9.192 -15.718 1.00 90.75 384 LEU A C 1
ATOM 2952 O O . LEU A 1 384 ? 16.622 -8.043 -15.777 1.00 90.75 384 LEU A O 1
ATOM 2956 N N . ILE A 1 385 ? 16.815 -10.207 -16.324 1.00 93.62 385 ILE A N 1
ATOM 2957 C CA . ILE A 1 385 ? 18.082 -10.062 -17.060 1.00 93.62 385 ILE A CA 1
ATOM 2958 C C . ILE A 1 385 ? 17.956 -9.016 -18.175 1.00 93.62 385 ILE A C 1
ATOM 2960 O O . ILE A 1 385 ? 18.823 -8.151 -18.316 1.00 93.62 385 ILE A O 1
ATOM 2964 N N . HIS A 1 386 ? 16.870 -9.049 -18.956 1.00 92.31 386 HIS A N 1
ATOM 2965 C CA . HIS A 1 386 ? 16.629 -8.043 -19.994 1.00 92.31 386 HIS A CA 1
ATOM 2966 C C . HIS A 1 386 ? 16.545 -6.630 -19.404 1.00 92.31 386 HIS A C 1
ATOM 2968 O O . HIS A 1 386 ? 17.132 -5.690 -19.936 1.00 92.31 386 HIS A O 1
ATOM 2974 N N . THR A 1 387 ? 15.873 -6.500 -18.267 1.00 90.88 387 THR A N 1
ATOM 2975 C CA . THR A 1 387 ? 15.715 -5.240 -17.545 1.00 90.88 387 THR A CA 1
ATOM 2976 C C . THR A 1 387 ? 17.050 -4.706 -17.003 1.00 90.88 387 THR A C 1
ATOM 2978 O O . THR A 1 387 ? 17.332 -3.512 -17.111 1.00 90.88 387 THR A O 1
ATOM 2981 N N . LEU A 1 388 ? 17.920 -5.576 -16.480 1.00 93.75 388 LEU A N 1
ATOM 2982 C CA . LEU A 1 388 ? 19.272 -5.202 -16.047 1.00 93.75 388 LEU A CA 1
ATOM 2983 C C . LEU A 1 388 ? 20.125 -4.720 -17.230 1.00 93.75 388 LEU A C 1
ATOM 2985 O O . LEU A 1 388 ? 20.825 -3.713 -17.116 1.00 93.75 388 LEU A O 1
ATOM 2989 N N . LYS A 1 389 ? 20.013 -5.379 -18.390 1.00 94.25 389 LYS A N 1
ATOM 2990 C CA . LYS A 1 389 ? 20.683 -4.944 -19.627 1.00 94.25 389 LYS A CA 1
ATOM 2991 C C . LYS A 1 389 ? 20.186 -3.580 -20.094 1.00 94.25 389 LYS A C 1
ATOM 2993 O O . LYS A 1 389 ? 21.006 -2.728 -20.403 1.00 94.25 389 LYS A O 1
ATOM 2998 N N . GLN A 1 390 ? 18.877 -3.328 -20.055 1.00 90.94 390 GLN A N 1
ATOM 2999 C CA . GLN A 1 390 ? 18.332 -1.999 -20.348 1.00 90.94 390 GLN A CA 1
ATOM 3000 C C . GLN A 1 390 ? 18.911 -0.931 -19.413 1.00 90.94 390 GLN A C 1
ATOM 3002 O O . GLN A 1 390 ? 19.332 0.124 -19.879 1.00 90.94 390 GLN A O 1
ATOM 3007 N N . LEU A 1 391 ? 18.987 -1.208 -18.105 1.00 92.12 391 LEU A N 1
ATOM 3008 C CA . LEU A 1 391 ? 19.551 -0.263 -17.140 1.00 92.12 391 LEU A CA 1
ATOM 3009 C C . LEU A 1 391 ? 21.035 0.028 -17.415 1.00 92.12 391 LEU A C 1
ATOM 3011 O O . LEU A 1 391 ? 21.446 1.184 -17.320 1.00 92.12 391 LEU A O 1
ATOM 3015 N N . ARG A 1 392 ? 21.818 -0.991 -17.792 1.00 95.19 392 ARG A N 1
ATOM 3016 C CA . ARG A 1 392 ? 23.210 -0.849 -18.252 1.00 95.19 392 ARG A CA 1
ATOM 3017 C C . ARG A 1 392 ? 23.293 0.007 -19.519 1.00 95.19 392 ARG A C 1
ATOM 3019 O O . ARG A 1 392 ? 24.080 0.949 -19.575 1.00 95.19 392 ARG A O 1
ATOM 3026 N N . ASP A 1 393 ? 22.456 -0.284 -20.510 1.00 94.12 393 ASP A N 1
ATOM 3027 C CA . ASP A 1 393 ? 22.476 0.354 -21.833 1.00 94.12 393 ASP A CA 1
ATOM 3028 C C . ASP A 1 393 ? 22.047 1.833 -21.796 1.00 94.12 393 ASP A C 1
ATOM 3030 O O . ASP A 1 393 ? 22.387 2.596 -22.698 1.00 94.12 393 ASP A O 1
ATOM 3034 N N . LEU A 1 394 ? 21.401 2.281 -20.711 1.00 91.31 394 LEU A N 1
ATOM 3035 C CA . LEU A 1 394 ? 21.199 3.705 -20.394 1.00 91.31 394 LEU A CA 1
ATOM 3036 C C . LEU A 1 394 ? 22.501 4.446 -20.010 1.00 91.31 394 LEU A C 1
ATOM 3038 O O . LEU A 1 394 ? 22.467 5.634 -19.691 1.00 91.31 394 LEU A O 1
ATOM 3042 N N . GLY A 1 395 ? 23.653 3.770 -20.037 1.00 94.06 395 GLY A N 1
ATOM 3043 C CA . GLY A 1 395 ? 24.956 4.333 -19.687 1.00 94.06 395 GLY A CA 1
ATOM 3044 C C . GLY A 1 395 ? 25.302 4.175 -18.208 1.00 94.06 395 GLY A C 1
ATOM 3045 O O . GLY A 1 395 ? 25.987 5.029 -17.645 1.00 94.06 395 GLY A O 1
ATOM 3046 N N . ASN A 1 396 ? 24.807 3.116 -17.568 1.00 96.38 396 ASN A N 1
ATOM 3047 C CA . ASN A 1 396 ? 25.101 2.791 -16.174 1.00 96.38 396 ASN A CA 1
ATOM 3048 C C . ASN A 1 396 ? 25.989 1.549 -16.069 1.00 96.38 396 ASN A C 1
ATOM 3050 O O . ASN A 1 396 ? 26.020 0.706 -16.964 1.00 96.38 396 ASN A O 1
ATOM 3054 N N . THR A 1 397 ? 26.654 1.404 -14.926 1.00 97.38 397 THR A N 1
ATOM 3055 C CA . THR A 1 397 ? 27.405 0.192 -14.583 1.00 97.38 397 THR A CA 1
ATOM 3056 C C . THR A 1 397 ? 26.642 -0.576 -13.518 1.00 97.38 397 THR A C 1
ATOM 3058 O O . THR A 1 397 ? 26.203 0.008 -12.527 1.00 97.38 397 THR A O 1
ATOM 3061 N N . LEU A 1 398 ? 26.488 -1.883 -13.709 1.00 97.31 398 LEU A N 1
ATOM 3062 C CA . LEU A 1 398 ? 25.826 -2.764 -12.754 1.00 97.31 398 LEU A CA 1
ATOM 3063 C C . LEU A 1 398 ? 26.849 -3.748 -12.185 1.00 97.31 398 LEU A C 1
ATOM 3065 O O . LEU A 1 398 ? 27.555 -4.413 -12.937 1.00 97.31 398 LEU A O 1
ATOM 3069 N N . ILE A 1 399 ? 26.894 -3.853 -10.860 1.00 97.88 399 ILE A N 1
ATOM 3070 C CA . ILE A 1 399 ? 27.539 -4.946 -10.133 1.00 97.88 399 ILE A CA 1
ATOM 3071 C C . ILE A 1 399 ? 26.416 -5.752 -9.500 1.00 97.88 399 ILE A C 1
ATOM 3073 O O . ILE A 1 399 ? 25.683 -5.240 -8.653 1.00 97.88 399 ILE A O 1
ATOM 3077 N N . VAL A 1 400 ? 26.264 -6.996 -9.938 1.00 96.62 400 VAL A N 1
ATOM 3078 C CA . VAL A 1 400 ? 25.202 -7.888 -9.477 1.00 96.62 400 VAL A CA 1
ATOM 3079 C C . VAL A 1 400 ? 25.849 -9.042 -8.724 1.00 96.62 400 VAL A C 1
ATOM 3081 O O . VAL A 1 400 ? 26.666 -9.763 -9.290 1.00 96.62 400 VAL A O 1
ATOM 3084 N N . ILE A 1 401 ? 25.509 -9.181 -7.446 1.00 96.44 401 ILE A N 1
ATOM 3085 C CA . ILE A 1 401 ? 25.865 -10.343 -6.631 1.00 96.44 401 ILE A CA 1
ATOM 3086 C C . ILE A 1 401 ? 24.789 -11.390 -6.899 1.00 96.44 401 ILE A C 1
ATOM 3088 O O . ILE A 1 401 ? 23.620 -11.121 -6.640 1.00 96.44 401 ILE A O 1
ATOM 3092 N N . GLU A 1 402 ? 25.160 -12.533 -7.467 1.00 95.19 402 GLU A N 1
ATOM 3093 C CA . GLU A 1 402 ? 24.214 -13.568 -7.884 1.00 95.19 402 GLU A CA 1
ATOM 3094 C C . GLU A 1 402 ? 24.809 -14.966 -7.770 1.00 95.19 402 GLU A C 1
ATOM 3096 O O . GLU A 1 402 ? 26.028 -15.151 -7.787 1.00 95.19 402 GLU A O 1
ATOM 3101 N N . HIS A 1 403 ? 23.910 -15.941 -7.697 1.00 94.69 403 HIS A N 1
ATOM 3102 C CA . HIS A 1 403 ? 24.215 -17.367 -7.741 1.00 94.69 403 HIS A CA 1
ATOM 3103 C C . HIS A 1 403 ? 23.402 -18.104 -8.822 1.00 94.69 403 HIS A C 1
ATOM 3105 O O . HIS A 1 403 ? 23.584 -19.308 -9.004 1.00 94.69 403 HIS A O 1
ATOM 3111 N N . ASP A 1 404 ? 22.542 -17.400 -9.566 1.00 94.38 404 ASP A N 1
ATOM 3112 C CA . ASP A 1 404 ? 21.784 -17.944 -10.693 1.00 94.38 404 ASP A CA 1
ATOM 3113 C C . ASP A 1 404 ? 22.627 -18.113 -11.978 1.00 94.38 404 ASP A C 1
ATOM 3115 O O . ASP A 1 404 ? 23.336 -17.207 -12.429 1.00 94.38 404 ASP A O 1
ATOM 3119 N N . GLU A 1 405 ? 22.511 -19.290 -12.600 1.00 93.94 405 GLU A N 1
ATOM 3120 C CA . GLU A 1 405 ? 23.251 -19.684 -13.808 1.00 93.94 405 GLU A CA 1
ATOM 3121 C C . GLU A 1 405 ? 22.917 -18.804 -15.018 1.00 93.94 405 GLU A C 1
ATOM 3123 O O . GLU A 1 405 ? 23.823 -18.378 -15.739 1.00 93.94 405 GLU A O 1
ATOM 3128 N N . ASP A 1 406 ? 21.634 -18.512 -15.249 1.00 94.06 406 ASP A N 1
ATOM 3129 C CA . ASP A 1 406 ? 21.195 -17.733 -16.412 1.00 94.06 406 ASP A CA 1
ATOM 3130 C C . ASP A 1 406 ? 21.736 -16.299 -16.343 1.00 94.06 406 ASP A C 1
ATOM 3132 O O . ASP A 1 406 ? 22.168 -15.734 -17.354 1.00 94.06 406 ASP A O 1
ATOM 3136 N N . THR A 1 407 ? 21.782 -15.725 -15.141 1.00 95.06 407 THR A N 1
ATOM 3137 C CA . THR A 1 407 ? 22.339 -14.394 -14.893 1.00 95.06 407 THR A CA 1
ATOM 3138 C C . THR A 1 407 ? 23.850 -14.379 -15.089 1.00 95.06 407 THR A C 1
ATOM 3140 O O . THR A 1 407 ? 24.360 -13.503 -15.792 1.00 95.06 407 THR A O 1
ATOM 3143 N N . MET A 1 408 ? 24.565 -15.374 -14.550 1.00 96.00 408 MET A N 1
ATOM 3144 C CA . MET A 1 408 ? 26.009 -15.535 -14.766 1.00 96.00 408 MET A CA 1
ATOM 3145 C C . MET A 1 408 ? 26.352 -15.687 -16.251 1.00 96.00 408 MET A C 1
ATOM 3147 O O . MET A 1 408 ? 27.270 -15.036 -16.748 1.00 96.00 408 MET A O 1
ATOM 3151 N N . ARG A 1 409 ? 25.579 -16.491 -16.987 1.00 95.19 409 ARG A N 1
ATOM 3152 C CA . ARG A 1 409 ? 25.734 -16.685 -18.435 1.00 95.19 409 ARG A CA 1
ATOM 3153 C C . ARG A 1 409 ? 25.457 -15.418 -19.238 1.00 95.19 409 ARG A C 1
ATOM 3155 O O . ARG A 1 409 ? 26.060 -15.206 -20.286 1.00 95.19 409 ARG A O 1
ATOM 3162 N N . ALA A 1 410 ? 24.531 -14.581 -18.778 1.00 95.62 410 ALA A N 1
ATOM 3163 C CA . ALA A 1 410 ? 24.152 -13.354 -19.466 1.00 95.62 410 ALA A CA 1
ATOM 3164 C C . ALA A 1 410 ? 25.070 -12.154 -19.177 1.00 95.62 410 ALA A C 1
ATOM 3166 O O . ALA A 1 410 ? 24.889 -11.119 -19.835 1.00 95.62 410 ALA A O 1
ATOM 3167 N N . ALA A 1 411 ? 25.984 -12.272 -18.208 1.00 97.12 411 ALA A N 1
ATOM 3168 C CA . ALA A 1 411 ? 26.880 -11.211 -17.770 1.00 97.12 411 ALA A CA 1
ATOM 3169 C C . ALA A 1 411 ? 27.967 -10.902 -18.812 1.00 97.12 411 ALA A C 1
ATOM 3171 O O . ALA A 1 411 ? 28.543 -11.800 -19.422 1.00 97.12 411 ALA A O 1
ATOM 3172 N N . ASP A 1 412 ? 28.291 -9.616 -18.978 1.00 97.44 412 ASP A N 1
ATOM 3173 C CA . ASP A 1 412 ? 29.401 -9.197 -19.849 1.00 97.44 412 ASP A CA 1
ATOM 3174 C C . ASP A 1 412 ? 30.768 -9.518 -19.217 1.00 97.44 412 ASP A C 1
ATOM 3176 O O . ASP A 1 412 ? 31.760 -9.722 -19.916 1.00 97.44 412 ASP A O 1
ATOM 3180 N N . HIS A 1 413 ? 30.819 -9.536 -17.883 1.00 97.94 413 HIS A N 1
ATOM 3181 C CA . HIS A 1 413 ? 32.004 -9.824 -17.088 1.00 97.94 413 HIS A CA 1
ATOM 3182 C C . HIS A 1 413 ? 31.590 -10.503 -15.780 1.00 97.94 413 HIS A C 1
ATOM 3184 O O . HIS A 1 413 ? 30.644 -10.061 -15.126 1.00 97.94 413 HIS A O 1
ATOM 3190 N N . LEU A 1 414 ? 32.307 -11.555 -15.397 1.00 97.88 414 LEU A N 1
ATOM 3191 C CA . LEU A 1 414 ? 32.065 -12.352 -14.202 1.00 97.88 414 LEU A CA 1
ATOM 3192 C C . LEU A 1 414 ? 33.306 -12.304 -13.310 1.00 97.88 414 LEU A C 1
ATOM 3194 O O . LEU A 1 414 ? 34.432 -12.414 -13.794 1.00 97.88 414 LEU A O 1
ATOM 3198 N N . VAL A 1 415 ? 33.091 -12.124 -12.007 1.00 97.62 415 VAL A N 1
ATOM 3199 C CA . VAL A 1 415 ? 34.143 -12.134 -10.983 1.00 97.62 415 VAL A CA 1
ATOM 3200 C C . VAL A 1 415 ? 33.777 -13.175 -9.932 1.00 97.62 415 VAL A C 1
ATOM 3202 O O . VAL A 1 415 ? 32.774 -13.024 -9.241 1.00 97.62 415 VAL A O 1
ATOM 3205 N N . ASP A 1 416 ? 34.599 -14.215 -9.804 1.00 97.00 416 ASP A N 1
ATOM 3206 C CA . ASP A 1 416 ? 34.417 -15.284 -8.823 1.00 97.00 416 ASP A CA 1
ATOM 3207 C C . ASP A 1 416 ? 35.238 -14.993 -7.557 1.00 97.00 416 ASP A C 1
ATOM 3209 O O . ASP A 1 416 ? 36.459 -14.792 -7.617 1.00 97.00 416 ASP A O 1
ATOM 3213 N N . ILE A 1 417 ? 34.570 -14.960 -6.401 1.00 96.25 417 ILE A N 1
ATOM 3214 C CA . ILE A 1 417 ? 35.191 -14.688 -5.098 1.00 96.25 417 ILE A CA 1
ATOM 3215 C C . ILE A 1 417 ? 35.215 -15.969 -4.271 1.00 96.25 417 ILE A C 1
ATOM 3217 O O . ILE A 1 417 ? 34.187 -16.581 -4.004 1.00 96.25 417 ILE A O 1
ATOM 3221 N N . GLY A 1 418 ? 36.393 -16.332 -3.769 1.00 92.69 418 GLY A N 1
ATOM 3222 C CA . GLY A 1 418 ? 36.566 -17.552 -2.988 1.00 92.69 418 GLY A CA 1
ATOM 3223 C C . GLY A 1 418 ? 37.980 -17.680 -2.420 1.00 92.69 418 GLY A C 1
ATOM 3224 O O . GLY A 1 418 ? 38.573 -16.662 -2.036 1.00 92.69 418 GLY A O 1
ATOM 3225 N N . PRO A 1 419 ? 38.546 -18.904 -2.337 1.00 87.69 419 PRO A N 1
ATOM 3226 C CA . PRO A 1 419 ? 37.958 -20.211 -2.691 1.00 87.69 419 PRO A CA 1
ATOM 3227 C C . PRO A 1 419 ? 36.994 -20.798 -1.639 1.00 87.69 419 PRO A C 1
ATOM 3229 O O . PRO A 1 419 ? 36.375 -21.828 -1.880 1.00 87.69 419 PRO A O 1
ATOM 3232 N N . GLY A 1 420 ? 36.875 -20.185 -0.458 1.00 89.38 420 GLY A N 1
ATOM 3233 C CA . GLY A 1 420 ? 35.932 -20.597 0.586 1.00 89.38 420 GLY A CA 1
ATOM 3234 C C . GLY A 1 420 ? 35.293 -19.403 1.294 1.00 89.38 420 GLY A C 1
ATOM 3235 O O . GLY A 1 420 ? 35.491 -18.259 0.901 1.00 89.38 420 GLY A O 1
ATOM 3236 N N . ALA A 1 421 ? 34.541 -19.655 2.364 1.00 91.56 421 ALA A N 1
ATOM 3237 C CA . ALA A 1 421 ? 33.921 -18.601 3.167 1.00 91.56 421 ALA A CA 1
ATOM 3238 C C . ALA A 1 421 ? 34.833 -18.115 4.313 1.00 91.56 421 ALA A C 1
ATOM 3240 O O . ALA A 1 421 ? 35.765 -18.803 4.746 1.00 91.56 421 ALA A O 1
ATOM 3241 N N . GLY A 1 422 ? 34.540 -16.926 4.851 1.00 93.00 422 GLY A N 1
ATOM 3242 C CA . GLY A 1 422 ? 35.229 -16.371 6.020 1.00 93.00 422 GLY A CA 1
ATOM 3243 C C . GLY A 1 422 ? 36.732 -16.180 5.792 1.00 93.00 422 GLY A C 1
ATOM 3244 O O . GLY A 1 422 ? 37.147 -15.607 4.789 1.00 93.00 422 GLY A O 1
ATOM 3245 N N . ALA A 1 423 ? 37.562 -16.684 6.712 1.00 92.56 423 ALA A N 1
ATOM 3246 C CA . ALA A 1 423 ? 39.025 -16.573 6.635 1.00 92.56 423 ALA A CA 1
ATOM 3247 C C . ALA A 1 423 ? 39.648 -17.289 5.418 1.00 92.56 423 ALA A C 1
ATOM 3249 O O . ALA A 1 423 ? 40.804 -17.035 5.082 1.00 92.56 423 ALA A O 1
ATOM 3250 N N . HIS A 1 424 ? 38.896 -18.181 4.768 1.00 90.12 424 HIS A N 1
ATOM 3251 C CA . HIS A 1 424 ? 39.327 -18.918 3.580 1.00 90.12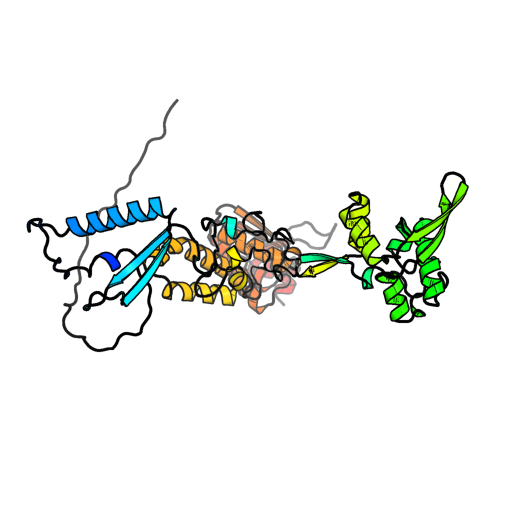 424 HIS A CA 1
ATOM 3252 C C . HIS A 1 424 ? 38.877 -18.259 2.264 1.00 90.12 424 HIS A C 1
ATOM 3254 O O . HIS A 1 424 ? 39.162 -18.801 1.198 1.00 90.12 424 HIS A O 1
ATOM 3260 N N . GLY A 1 425 ? 38.187 -17.116 2.339 1.00 93.06 425 GLY A N 1
ATOM 3261 C CA . GLY A 1 425 ? 37.671 -16.363 1.197 1.00 93.06 425 GLY A CA 1
ATOM 3262 C C . GLY A 1 425 ? 38.373 -15.031 0.951 1.00 93.06 425 GLY A C 1
ATOM 3263 O O . GLY A 1 425 ? 39.515 -14.812 1.359 1.00 93.06 425 GLY A O 1
ATOM 3264 N N . GLY A 1 426 ? 37.651 -14.119 0.295 1.00 92.31 426 GLY A N 1
ATOM 3265 C CA . GLY A 1 426 ? 38.073 -12.728 0.102 1.00 92.31 426 GLY A CA 1
ATOM 3266 C C . GLY A 1 426 ? 39.140 -12.527 -0.974 1.00 92.31 426 GLY A C 1
ATOM 3267 O O . GLY A 1 426 ? 39.798 -11.488 -0.989 1.00 92.31 426 GLY A O 1
ATOM 3268 N N . LYS A 1 427 ? 39.337 -13.509 -1.859 1.00 94.69 427 LYS A N 1
ATOM 3269 C CA . LYS A 1 427 ? 40.243 -13.412 -3.008 1.00 94.69 427 LYS A CA 1
ATOM 3270 C C . LYS A 1 427 ? 39.452 -13.551 -4.301 1.00 94.69 427 LYS A C 1
ATOM 3272 O O . LYS A 1 427 ? 38.505 -14.330 -4.356 1.00 94.69 427 LYS A O 1
ATOM 3277 N N . VAL A 1 428 ? 39.880 -12.827 -5.333 1.00 96.62 428 VAL A N 1
ATOM 3278 C CA . VAL A 1 428 ? 39.418 -13.060 -6.706 1.00 96.62 428 VAL A CA 1
ATOM 3279 C C . VAL A 1 428 ? 40.077 -14.345 -7.193 1.00 96.62 428 VAL A C 1
ATOM 3281 O O . VAL A 1 428 ? 41.306 -14.414 -7.257 1.00 96.62 428 VAL A O 1
ATOM 3284 N N . VAL A 1 429 ? 39.266 -15.366 -7.450 1.00 95.62 429 VAL A N 1
ATOM 3285 C CA . VAL A 1 429 ? 39.722 -16.692 -7.886 1.00 95.62 429 VAL A CA 1
ATOM 3286 C C . VAL A 1 429 ? 39.844 -16.728 -9.403 1.00 95.62 429 VAL A C 1
ATOM 3288 O 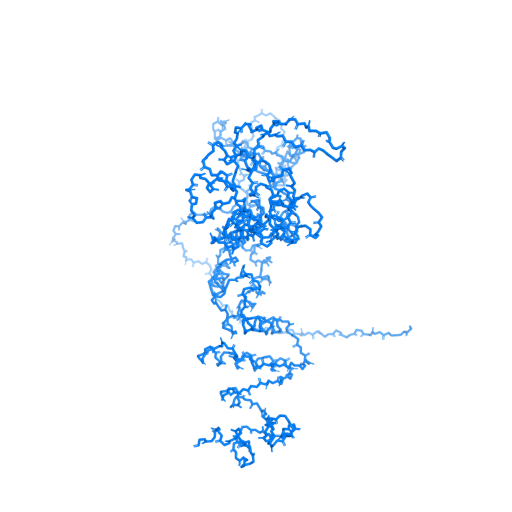O . VAL A 1 429 ? 40.891 -17.111 -9.914 1.00 95.62 429 VAL A O 1
ATOM 3291 N N . ALA A 1 430 ? 38.809 -16.251 -10.091 1.00 96.25 430 ALA A N 1
ATOM 3292 C CA . ALA A 1 430 ? 38.762 -16.089 -11.535 1.00 96.25 430 ALA A CA 1
ATOM 3293 C C . ALA A 1 430 ? 38.011 -14.794 -11.879 1.00 96.25 430 ALA A C 1
ATOM 3295 O O . ALA A 1 430 ? 37.147 -14.343 -11.125 1.00 96.25 430 ALA A O 1
ATOM 3296 N N . GLN A 1 431 ? 38.352 -14.178 -13.008 1.00 97.06 431 GLN A N 1
ATOM 3297 C CA . GLN A 1 431 ? 37.617 -13.041 -13.561 1.00 97.06 431 GLN A CA 1
ATOM 3298 C C . GLN A 1 431 ? 37.748 -13.033 -15.084 1.00 97.06 431 GLN A C 1
ATOM 3300 O O . GLN A 1 431 ? 38.820 -13.342 -15.605 1.00 97.06 431 GLN A O 1
ATOM 3305 N N . GLY A 1 432 ? 36.689 -12.657 -15.792 1.00 97.06 432 GLY A N 1
ATOM 3306 C CA . GLY A 1 432 ? 36.681 -12.672 -17.252 1.00 97.06 432 GLY A CA 1
ATOM 3307 C C . GLY A 1 432 ? 35.276 -12.737 -17.830 1.00 97.06 432 GLY A C 1
ATOM 3308 O O . GLY A 1 432 ? 34.294 -12.401 -17.174 1.00 97.06 432 GLY A O 1
ATOM 3309 N N . THR A 1 433 ? 35.184 -13.159 -19.080 1.00 97.44 433 THR A N 1
ATOM 3310 C CA . THR A 1 433 ? 33.929 -13.587 -19.706 1.00 97.44 433 THR A CA 1
ATOM 3311 C C . THR A 1 433 ? 33.445 -14.912 -19.106 1.00 97.44 433 THR A C 1
ATOM 3313 O O . THR A 1 433 ? 34.210 -15.623 -18.451 1.00 97.44 433 THR A O 1
ATOM 3316 N N . TYR A 1 434 ? 32.177 -15.269 -19.343 1.00 96.12 434 TYR A N 1
ATOM 3317 C CA . TYR A 1 434 ? 31.610 -16.545 -18.888 1.00 96.12 434 TYR A CA 1
ATOM 3318 C C . TYR A 1 434 ? 32.487 -17.742 -19.293 1.00 96.12 434 TYR A C 1
ATOM 3320 O O . TYR A 1 434 ? 32.875 -18.534 -18.437 1.00 96.12 434 TYR A O 1
ATOM 3328 N N . ASP A 1 435 ? 32.879 -17.827 -20.568 1.00 96.56 435 ASP A N 1
ATOM 3329 C CA . ASP A 1 435 ? 33.680 -18.943 -21.087 1.00 96.56 435 ASP A CA 1
ATOM 3330 C C . ASP A 1 435 ? 35.077 -19.021 -20.444 1.00 96.56 435 ASP A C 1
ATOM 3332 O O . ASP A 1 435 ? 35.590 -20.113 -20.202 1.00 96.56 435 ASP A O 1
ATOM 3336 N N . GLU A 1 436 ? 35.691 -17.874 -20.129 1.00 96.44 436 GLU A N 1
ATOM 3337 C CA . GLU A 1 436 ? 36.995 -17.819 -19.456 1.00 96.44 436 GLU A CA 1
ATOM 3338 C C . GLU A 1 436 ? 36.914 -18.318 -18.009 1.00 96.44 436 GLU A C 1
ATOM 3340 O O . GLU A 1 436 ? 37.794 -19.065 -17.583 1.00 96.44 436 GLU A O 1
ATOM 3345 N N . VAL A 1 437 ? 35.861 -17.957 -17.263 1.00 96.38 437 VAL A N 1
ATOM 3346 C CA . VAL A 1 437 ? 35.683 -18.428 -15.878 1.00 96.38 437 VAL A CA 1
ATOM 3347 C C . VAL A 1 437 ? 35.318 -19.912 -15.835 1.00 96.38 437 VAL A C 1
ATOM 3349 O O . VAL A 1 437 ? 35.836 -20.642 -14.993 1.00 96.38 437 VAL A O 1
ATOM 3352 N N . VAL A 1 438 ? 34.486 -20.386 -16.766 1.00 96.19 438 VAL A N 1
ATOM 3353 C CA . VAL A 1 438 ? 34.141 -21.813 -16.887 1.00 96.19 438 VAL A CA 1
ATOM 3354 C C . VAL A 1 438 ? 35.375 -22.669 -17.198 1.00 96.19 438 VAL A C 1
ATOM 3356 O O . VAL A 1 438 ? 35.472 -23.802 -16.730 1.00 96.19 438 VAL A O 1
ATOM 3359 N N . ALA A 1 439 ? 36.340 -22.136 -17.952 1.00 95.62 439 ALA A N 1
ATOM 3360 C CA . ALA A 1 439 ? 37.582 -22.832 -18.276 1.00 95.62 439 ALA A CA 1
ATOM 3361 C C . ALA A 1 439 ? 38.645 -22.795 -17.156 1.00 95.62 439 ALA A C 1
ATOM 3363 O O . ALA A 1 439 ? 39.646 -23.513 -17.262 1.00 95.62 439 ALA A O 1
ATOM 3364 N N . ASP A 1 440 ? 38.476 -21.982 -16.105 1.00 94.94 440 ASP A N 1
ATOM 3365 C CA . ASP A 1 440 ? 39.459 -21.858 -15.024 1.00 94.94 440 ASP A CA 1
ATOM 3366 C C . ASP A 1 440 ? 39.309 -22.999 -13.999 1.00 94.94 440 ASP A C 1
ATOM 3368 O O . ASP A 1 440 ? 38.330 -23.038 -13.248 1.00 94.94 440 ASP A O 1
ATOM 3372 N N . PRO A 1 441 ? 40.294 -23.911 -13.879 1.00 93.56 441 PRO A N 1
ATOM 3373 C CA . PRO A 1 441 ? 40.207 -25.034 -12.949 1.00 93.56 441 PRO A CA 1
ATOM 3374 C C . PRO A 1 441 ? 40.208 -24.606 -11.473 1.00 93.56 441 PRO A C 1
ATOM 3376 O O . PRO A 1 441 ? 39.845 -25.408 -10.612 1.00 93.56 441 PRO A O 1
ATOM 3379 N N . ASN A 1 442 ? 40.623 -23.375 -11.153 1.00 92.94 442 ASN A N 1
ATOM 3380 C CA . ASN A 1 442 ? 40.641 -22.872 -9.781 1.00 92.94 442 ASN A CA 1
ATOM 3381 C C . ASN A 1 442 ? 39.274 -22.341 -9.326 1.00 92.94 442 ASN A C 1
ATOM 3383 O O . ASN A 1 442 ? 39.057 -22.234 -8.119 1.00 92.94 442 ASN A O 1
ATOM 3387 N N . SER A 1 443 ? 38.367 -22.018 -10.256 1.00 94.62 443 SER A N 1
ATOM 3388 C CA . SER A 1 443 ? 37.029 -21.509 -9.946 1.00 94.62 443 SER A CA 1
ATOM 3389 C C . SER A 1 443 ? 36.091 -22.653 -9.570 1.00 94.62 443 SER A C 1
ATOM 3391 O O . SER A 1 443 ? 35.767 -23.504 -10.396 1.00 94.62 443 SER A O 1
ATOM 3393 N N . LEU A 1 444 ? 35.610 -22.664 -8.322 1.00 94.31 444 LEU A N 1
ATOM 3394 C CA . LEU A 1 444 ? 34.571 -23.613 -7.911 1.00 94.31 444 LEU A CA 1
ATOM 3395 C C . LEU A 1 444 ? 33.282 -23.358 -8.704 1.00 94.31 444 LEU A C 1
ATOM 3397 O O . LEU A 1 444 ? 32.646 -24.300 -9.162 1.00 94.31 444 LEU A O 1
ATOM 3401 N N . THR A 1 445 ? 32.937 -22.088 -8.911 1.00 95.12 445 THR A N 1
ATOM 3402 C CA . THR A 1 445 ? 31.781 -21.667 -9.709 1.00 95.12 445 THR A CA 1
ATOM 3403 C C . THR A 1 445 ? 31.891 -22.177 -11.151 1.00 95.12 445 THR A C 1
ATOM 3405 O O . THR A 1 445 ? 30.952 -22.790 -11.654 1.00 95.12 445 THR A O 1
ATOM 3408 N N . GLY A 1 446 ? 33.058 -22.037 -11.791 1.00 94.19 446 GLY A N 1
ATOM 3409 C CA . GLY A 1 446 ? 33.323 -22.572 -13.132 1.00 94.19 446 GLY A CA 1
ATOM 3410 C C . GLY A 1 446 ? 33.167 -24.095 -13.231 1.00 94.19 446 GLY A C 1
ATOM 3411 O O . GLY A 1 446 ? 32.608 -24.595 -14.210 1.00 94.19 446 GLY A O 1
ATOM 3412 N N . GLN A 1 447 ? 33.566 -24.835 -12.190 1.00 94.06 447 GLN A N 1
ATOM 3413 C CA . GLN A 1 447 ? 33.362 -26.289 -12.111 1.00 94.06 447 GLN A CA 1
ATOM 3414 C C . GLN A 1 447 ? 31.875 -26.672 -12.056 1.00 94.06 447 GLN A C 1
ATOM 3416 O O . GLN A 1 447 ? 31.484 -27.658 -12.665 1.00 94.06 447 GLN A O 1
ATOM 3421 N N . TYR A 1 448 ? 31.024 -25.901 -11.369 1.00 94.81 448 TYR A N 1
ATOM 3422 C CA . TYR A 1 448 ? 29.574 -26.149 -11.382 1.00 94.81 448 TYR A CA 1
ATOM 3423 C C . TYR A 1 448 ? 28.934 -25.799 -12.732 1.00 94.81 448 TYR A C 1
ATOM 3425 O O . TYR A 1 448 ? 28.045 -26.513 -13.189 1.00 94.81 448 TYR A O 1
ATOM 3433 N N . LEU A 1 449 ? 29.385 -24.718 -13.376 1.00 93.12 449 LEU A N 1
ATOM 3434 C CA . LEU A 1 449 ? 28.834 -24.233 -14.647 1.00 93.12 449 LEU A CA 1
ATOM 3435 C C . LEU A 1 449 ? 29.223 -25.094 -15.864 1.00 93.12 449 LEU A C 1
ATOM 3437 O O . LEU A 1 449 ? 28.542 -25.035 -16.889 1.00 93.12 449 LEU A O 1
ATOM 3441 N N . SER A 1 450 ? 30.314 -25.864 -15.785 1.00 91.69 450 SER A N 1
ATOM 3442 C CA . SER A 1 450 ? 30.769 -26.755 -16.869 1.00 91.69 450 SER A CA 1
ATOM 3443 C C . SER A 1 450 ? 30.085 -28.128 -16.883 1.00 91.69 450 SER A C 1
ATOM 3445 O O . SER A 1 450 ? 30.067 -28.762 -17.943 1.00 91.69 450 SER A O 1
ATOM 3447 N N . GLY A 1 451 ? 29.481 -28.547 -15.761 1.00 87.00 451 GLY A N 1
ATOM 3448 C CA . GLY A 1 451 ? 28.946 -29.903 -15.559 1.00 87.00 451 GLY A CA 1
ATOM 3449 C C . GLY A 1 451 ? 30.028 -30.954 -15.333 1.00 87.00 451 GLY A C 1
ATOM 3450 O O . GLY A 1 451 ? 29.657 -32.151 -15.347 1.00 87.00 451 GLY A O 1
#

pLDDT: mean 81.71, std 21.47, range [21.48, 97.94]

Sequence (451 aa):
MVAESAATYTVNGNGHAHNPPSMGDLLDAEPLDEDVFDIERAAIDAAALTPAPGALPASDKPNTMRQRVADSVETTLNLGEGVILVAILGEDGAVADERLYSEKFACVYDNISIEEIAPRTFSFNNPHGACPDCTGLGTKLEVDEELIVINPDLTLEQGALGPWQTVAGQSQWYSRQLAAAGERHGFKLNTRWRDLTPEQVHIVLHGDPKPITFRYRNQAGVTREHSTTYEGIVAFVEQRYKEGSEHMRAEMEQYMSARVCPTCNGKRLRPEALAVTVADRNIFDISTMAIEAAEAFFAKLNDRLTEREGIIARQILKEISARLGFLMNVGLDYLTIGRTANSLSGGEAQRIRLATQIGSGLSGVLYILDEPSIGLHQRDNMRLIHTLKQLRDLGNTLIVIEHDEDTMRAADHLVDIGPGAGAHGGKVVAQGTYDEVVADPNSLTGQYLSG

Secondary structure (DSSP, 8-state):
----------------------S------PPPP-----TTGGGSS----PPPSS-------THHHHHHHHHHHHHHHHHTTTEEEEEEE-TTSSEEEEEEEESSSEETTTTEEPPP--GGGG-TTSTTTB-TTTTT-SEEEEE-HHHHBS-TTSBTTTTSBHHIIIIITT-HHHHHHHHHHHHHHT--TTSBGGGS-HHHHHHHHH-EEEEEEEEEE-TTS-EEEEEEEE-HHHHHHHHHHHHS-HHHHHHHHTTEEEEEPTTTTT--B-HHHHH-EETTEEHHHHHTSBHHHHHHHHHHHTTTS-HHHHHHHHHHHHHHHHHHHHHHHTT-TT-BTTS-GGGS-HHHHHHHHHHHHHHTT--S-EEEEE-TTTT--HHHHHHHHHHHHHHHHTT-EEEEE---HHHHHH-SSEEEEESSSGGG--EEEEEESHHHHHT-TT-HHHHHHH-

Foldseek 3Di:
DDDDDDDDDDDDDDDDDDDDDDDDDDDDDDDDDDDDDDPVVVLPPPPDDDDDDDDDDDDDDSPVVVVVVVVVQVVQCVVVVFKDKDFDADPVRHGPDIDIGGPFCADPVVRDGDDPDDPLLCDLCHPNWFDPQCSLQQWDWAFALVLQQPAQQFFQLRPSGQVCVPPQVVDPVNQQQLQQLCVVVVHHSRDGNVRDDPVNSCCQAQWDPAWGWGWDQDPVRDIDIDTDTTRHPRVVLVVCLVPPDPVSVVSSSSRIDIDGDPQCRSQRTDVSQQPDDQPPGGPSRLQADQLLVNLVVLVCSCVVDDPVRCVVCVVVSVLSNLLSVLCVLLPRRRDGNSDDPVPDDPLSNLSNVLSVLLSVLDAPEEAEEEANCPPPDPVSVVSVLVSVVSSVVSHYHYHYDHDDLVNLQSDQKDWAWAPDDDPRTDDGQDIDHSVRLLPRPSGPSSVVNVD

Radius of gyration: 36.61 Å; chains: 1; bounding box: 87×79×108 Å